Protein AF-A0A951GGV9-F1 (afdb_monomer)

Mean predicted aligned error: 8.5 Å

Sequence (460 aa):
MLGKCEADFDTLRGWFGNTTPGSLPFNIYITTDSNGASHASCSATMLYLGAKSSNPINNSFILQLLVAEEDEVFEAAFGHGWNCGASNGEGLSRVLANDLYPGVEPLNFVSSATWLDAPGRPDWINNTEGTDRDYVSIGCSVLFLNWMRFQLGYSWSQIIAAGDNTLAKTYQNLTGQTDGFALFMALMDRTYPRGTPSGLTTDNPFPLQDVAYTGVFRPGSGAEWVVPAQPWSAMYNTINGYFKQGLYAEALNIVADDNNILYSAVFRPDGGAEWVVPAEPWSSMATVIDNYFNQGLYVTALSIAALGNDVLYSAVFRPGSGAEWVVSAQPWSQFAATVNNYFEQGLYVAAIGATIQNGVVLYSAAFRPGSGAEWVVSAQPWSSFAPTVDSYFKQGLYATGIAVVESSNGPLYTAVFRPGPGGAEWVLGNYMWKDFANQINTYFAQGLYATGISACRLAV

Foldseek 3Di:
DVVVLVVLLVVLCVLLVVFDQPDDDQAEAEDCALPQKDDDALSGSDIYGHQVVDVVRDPLSSSLSVQLSSNSNSLVRSPFQQHCFKLQNLLLSNLSSCVSRPPPHAQVPQLQLVQLQDPPSDDQQQPIGRGSPHSNNNNNNNALVLCVCFVVPDPSSLLSVLGHNGNQSSVCSSPVDRCSVVLSVVQSCQQRPHPDRNPDRGSHPPPDFLKFKKFKKFFDDADKDKFDWDAPVVVVVVQVVQVVVQKHFLEKEWEDDQAGITIITMIGHDDADKDKFDWDFPVVVVVVQVVQVVVQWHFQEKEWEDHPQTITIITMIGHDDADKDKDDWDFPVVVVVVQVVLVVVQWHFNYKYWEDDPQTITIITMIGHDDADKDKDDWADPVVVVVVQVVLVVVQWGFQYKEWYADPVGITIITMIGHDPDGDMDIDTGHDPVVVVVVQVVQVVVSMHTSYMYMYRYRD

Structure (mmCIF, N/CA/C/O backbone):
data_AF-A0A951GGV9-F1
#
_entry.id   AF-A0A951GGV9-F1
#
loop_
_atom_site.group_PDB
_atom_site.id
_atom_site.type_symbol
_atom_site.label_atom_id
_atom_site.label_alt_id
_atom_site.label_comp_id
_atom_site.label_asym_id
_atom_site.label_entity_id
_atom_site.label_seq_id
_atom_site.pdbx_PDB_ins_code
_atom_site.Cartn_x
_atom_site.Cartn_y
_atom_site.Cartn_z
_atom_site.occupancy
_atom_site.B_iso_or_equiv
_atom_site.auth_seq_id
_atom_site.auth_comp_id
_atom_site.auth_asym_id
_atom_site.auth_atom_id
_atom_site.pdbx_PDB_model_num
ATOM 1 N N . MET A 1 1 ? 6.110 14.378 -36.019 1.00 79.31 1 MET A N 1
ATOM 2 C CA . MET A 1 1 ? 6.896 13.139 -35.891 1.00 79.31 1 MET A CA 1
ATOM 3 C C . MET A 1 1 ? 8.339 13.462 -35.552 1.00 79.31 1 MET A C 1
ATOM 5 O O . MET A 1 1 ? 8.674 13.294 -34.398 1.00 79.31 1 MET A O 1
ATOM 9 N N . LEU A 1 2 ? 9.127 14.054 -36.461 1.00 85.31 2 LEU A N 1
ATOM 10 C CA . LEU A 1 2 ? 10.539 14.382 -36.193 1.00 85.31 2 LEU A CA 1
ATOM 11 C C . LEU A 1 2 ? 10.757 15.171 -34.888 1.00 85.31 2 LEU A C 1
ATOM 13 O O . LEU A 1 2 ? 11.531 14.745 -34.050 1.00 85.31 2 LEU A O 1
ATOM 17 N N . GLY A 1 3 ? 9.988 16.239 -34.645 1.00 90.56 3 GLY A N 1
ATOM 18 C CA . GLY A 1 3 ? 10.104 16.997 -33.389 1.00 90.56 3 GLY A CA 1
ATOM 19 C C . GLY A 1 3 ? 9.749 16.221 -32.108 1.00 90.56 3 GLY A C 1
ATOM 20 O O . GLY A 1 3 ? 10.148 16.650 -31.036 1.00 90.56 3 GLY A O 1
ATOM 21 N N . LYS A 1 4 ? 9.013 15.100 -32.197 1.00 93.19 4 LYS A N 1
ATOM 22 C CA . LYS A 1 4 ? 8.788 14.198 -31.052 1.00 93.19 4 LYS A CA 1
ATOM 23 C C . LYS A 1 4 ? 9.999 13.290 -30.841 1.00 93.19 4 LYS A C 1
ATOM 25 O O . LYS A 1 4 ? 10.425 13.167 -29.707 1.00 93.19 4 LYS A O 1
ATOM 30 N N . CYS A 1 5 ? 10.572 12.741 -31.915 1.00 94.19 5 CYS A N 1
ATOM 31 C CA . CYS A 1 5 ? 11.804 11.949 -31.845 1.00 94.19 5 CYS A CA 1
ATOM 32 C C . CYS A 1 5 ? 12.957 12.756 -31.226 1.00 94.19 5 CYS A C 1
ATOM 34 O O . CYS A 1 5 ? 13.605 12.273 -30.313 1.00 94.19 5 CYS A O 1
ATOM 36 N N . GLU A 1 6 ? 13.148 14.015 -31.638 1.00 95.44 6 GLU A N 1
ATOM 37 C CA . GLU A 1 6 ? 14.178 14.886 -31.040 1.00 95.44 6 GLU A CA 1
ATOM 38 C C . GLU A 1 6 ? 13.926 15.141 -29.539 1.00 95.44 6 GLU A C 1
ATOM 40 O O . GLU A 1 6 ? 14.856 15.138 -28.739 1.00 95.44 6 GLU A O 1
ATOM 45 N N . ALA A 1 7 ? 12.663 15.317 -29.130 1.00 97.50 7 ALA A N 1
ATOM 46 C CA . ALA A 1 7 ? 12.313 15.505 -27.719 1.00 97.50 7 ALA A CA 1
ATOM 47 C C . ALA A 1 7 ? 12.523 14.234 -26.874 1.00 97.50 7 ALA A C 1
ATOM 49 O O . ALA A 1 7 ? 12.904 14.325 -25.705 1.00 97.50 7 ALA A O 1
ATOM 50 N N . ASP A 1 8 ? 12.279 13.059 -27.457 1.00 97.81 8 ASP A N 1
ATOM 51 C CA . ASP A 1 8 ? 12.516 11.768 -26.807 1.00 97.81 8 ASP A CA 1
ATOM 52 C C . ASP A 1 8 ? 14.013 11.506 -26.656 1.00 97.81 8 ASP A C 1
ATOM 54 O O . ASP A 1 8 ? 14.463 11.197 -25.554 1.00 97.81 8 ASP A O 1
ATOM 58 N N . PHE A 1 9 ? 14.791 11.767 -27.709 1.00 97.44 9 PHE A N 1
ATOM 59 C CA . PHE A 1 9 ? 16.250 11.738 -27.669 1.00 97.44 9 PHE A CA 1
ATOM 60 C C . PHE A 1 9 ? 16.809 12.662 -26.577 1.00 97.44 9 PHE A C 1
ATOM 62 O O . PHE A 1 9 ? 17.667 12.250 -25.797 1.00 97.44 9 PHE A O 1
ATOM 69 N N . ASP A 1 10 ? 16.316 13.902 -26.477 1.00 97.88 10 ASP A N 1
ATOM 70 C CA . ASP A 1 10 ? 16.747 14.841 -25.434 1.00 97.88 10 ASP A CA 1
ATOM 71 C C . ASP A 1 10 ? 16.350 14.366 -24.025 1.00 97.88 10 ASP A C 1
ATOM 73 O O . ASP A 1 10 ? 17.088 14.599 -23.062 1.00 97.88 10 ASP A O 1
ATOM 77 N N . THR A 1 11 ? 15.219 13.667 -23.892 1.00 98.25 11 THR A N 1
ATOM 78 C CA . THR A 1 11 ? 14.795 13.068 -22.617 1.00 98.25 11 THR A CA 1
ATOM 79 C C . THR A 1 11 ? 15.714 11.918 -22.212 1.00 98.25 11 THR A C 1
ATOM 81 O O . THR A 1 11 ? 16.239 11.942 -21.096 1.00 98.25 11 THR A O 1
ATOM 84 N N . LEU A 1 12 ? 15.984 10.972 -23.122 1.00 98.00 12 LEU A N 1
ATOM 85 C CA . LEU A 1 12 ? 16.956 9.891 -22.913 1.00 98.00 12 LEU A CA 1
ATOM 86 C C . LEU A 1 12 ? 18.325 10.469 -22.549 1.00 98.00 12 LEU A C 1
ATOM 88 O O . LEU A 1 12 ? 18.905 10.131 -21.519 1.00 98.00 12 LEU A O 1
ATOM 92 N N . ARG A 1 13 ? 18.806 11.445 -23.320 1.00 98.06 13 ARG A N 1
ATOM 93 C CA . ARG A 1 13 ? 20.049 12.159 -23.032 1.00 98.06 13 ARG A CA 1
ATOM 94 C C . ARG A 1 13 ? 20.070 12.737 -21.618 1.00 98.06 13 ARG A C 1
ATOM 96 O O . ARG A 1 13 ? 21.087 12.617 -20.936 1.00 98.06 13 ARG A O 1
ATOM 103 N N . GLY A 1 14 ? 18.977 13.350 -21.165 1.00 98.31 14 GLY A N 1
ATOM 104 C CA . GLY A 1 14 ? 18.842 13.856 -19.800 1.00 98.31 14 GLY A CA 1
ATOM 105 C C . GLY A 1 14 ? 18.930 12.752 -18.740 1.00 98.31 14 GLY A C 1
ATOM 106 O O . GLY A 1 14 ? 19.626 12.918 -17.734 1.00 98.31 14 GLY A O 1
ATOM 107 N N . TRP A 1 15 ? 18.283 11.608 -18.973 1.00 98.44 15 TRP A N 1
ATOM 108 C CA . TRP A 1 15 ? 18.365 10.442 -18.092 1.00 98.44 15 TRP A CA 1
ATOM 109 C C . TRP A 1 15 ? 19.787 9.875 -17.996 1.00 98.44 15 TRP A C 1
ATOM 111 O O . TRP A 1 15 ? 20.264 9.642 -16.887 1.00 98.44 15 TRP A O 1
ATOM 121 N N . PHE A 1 16 ? 20.518 9.813 -19.110 1.00 98.50 16 PHE A N 1
ATOM 122 C CA . PHE A 1 16 ? 21.919 9.375 -19.185 1.00 98.50 16 PHE A CA 1
ATOM 123 C C . PHE A 1 16 ? 22.948 10.472 -18.859 1.00 98.50 16 PHE A C 1
ATOM 125 O O . PHE A 1 16 ? 24.065 10.483 -19.384 1.00 98.50 16 PHE A O 1
ATOM 132 N N . GLY A 1 17 ? 22.603 11.444 -18.012 1.00 97.00 17 GLY A N 1
ATOM 133 C CA . GLY A 1 17 ? 23.563 12.446 -17.532 1.00 97.00 17 GLY A CA 1
ATOM 134 C C . GLY A 1 17 ? 24.104 13.377 -18.624 1.00 97.00 17 GLY A C 1
ATOM 135 O O . GLY A 1 17 ? 25.247 13.824 -18.552 1.00 97.00 17 GLY A O 1
ATOM 136 N N . ASN A 1 18 ? 23.285 13.686 -19.631 1.00 97.12 18 ASN A N 1
ATOM 137 C CA . ASN A 1 18 ? 23.613 14.464 -20.831 1.00 97.12 18 ASN A CA 1
ATOM 138 C C . ASN A 1 18 ? 24.611 13.803 -21.796 1.00 97.12 18 ASN A C 1
ATOM 140 O O . ASN A 1 18 ? 25.151 14.489 -22.677 1.00 97.12 18 ASN A O 1
ATOM 144 N N . THR A 1 19 ? 24.816 12.490 -21.674 1.00 95.50 19 THR A N 1
ATOM 145 C CA . THR A 1 19 ? 25.648 11.690 -22.586 1.00 95.50 19 THR A CA 1
ATOM 146 C C . THR A 1 19 ? 25.163 11.816 -24.023 1.00 95.50 19 THR A C 1
ATOM 148 O O . THR A 1 19 ? 23.984 12.015 -24.286 1.00 95.50 19 THR A O 1
ATOM 151 N N . THR A 1 20 ? 26.076 11.767 -24.986 1.00 94.56 20 THR A N 1
ATOM 152 C CA . THR A 1 20 ? 25.732 11.820 -26.409 1.00 94.56 20 THR A CA 1
ATOM 153 C C . THR A 1 20 ? 26.370 10.623 -27.103 1.00 94.56 20 THR A C 1
ATOM 155 O O . THR A 1 20 ? 27.595 10.491 -27.029 1.00 94.56 20 THR A O 1
ATOM 158 N N . PRO A 1 21 ? 25.582 9.762 -27.772 1.00 94.38 21 PRO A N 1
ATOM 159 C CA . PRO A 1 21 ? 26.115 8.675 -28.578 1.00 94.38 21 PRO A CA 1
ATOM 160 C C . PRO A 1 21 ? 27.147 9.153 -29.603 1.00 94.38 21 PRO A C 1
ATOM 162 O O . PRO A 1 21 ? 26.995 10.206 -30.224 1.00 94.38 21 PRO A O 1
ATOM 165 N N . GLY A 1 22 ? 28.209 8.371 -29.802 1.00 85.75 22 GLY A N 1
ATOM 166 C CA . GLY A 1 22 ? 29.346 8.788 -30.630 1.00 85.75 22 GLY A CA 1
ATOM 167 C C . GLY A 1 22 ? 29.094 8.795 -32.144 1.00 85.75 22 GLY A C 1
ATOM 168 O O . GLY A 1 22 ? 29.821 9.466 -32.872 1.00 85.75 22 GLY A O 1
ATOM 169 N N . SER A 1 23 ? 28.093 8.059 -32.643 1.00 85.12 23 SER A N 1
ATOM 170 C CA . SER A 1 23 ? 27.903 7.788 -34.082 1.00 85.12 23 SER A CA 1
ATOM 171 C C . SER A 1 23 ? 26.617 8.383 -34.665 1.00 85.12 23 SER A C 1
ATOM 173 O O . SER A 1 23 ? 25.935 7.749 -35.464 1.00 85.12 23 SER A O 1
ATOM 175 N N . LEU A 1 24 ? 26.281 9.610 -34.277 1.00 91.88 24 LEU A N 1
ATOM 176 C CA . LEU A 1 24 ? 25.101 10.322 -34.776 1.00 91.88 24 LEU A CA 1
ATOM 177 C C . LEU A 1 24 ? 25.256 10.801 -36.240 1.00 91.88 24 LEU A C 1
ATOM 179 O O . LEU A 1 24 ? 26.381 11.038 -36.692 1.00 91.88 24 LEU A O 1
ATOM 183 N N . PRO A 1 25 ? 24.145 11.001 -36.982 1.00 94.38 25 PRO A N 1
ATOM 184 C CA . PRO A 1 25 ? 22.746 10.868 -36.552 1.00 94.38 25 PRO A CA 1
ATOM 185 C C . PRO A 1 25 ? 22.275 9.410 -36.461 1.00 94.38 25 PRO A C 1
ATOM 187 O O . PRO A 1 25 ? 22.860 8.523 -37.085 1.00 94.38 25 PRO A O 1
ATOM 190 N N . PHE A 1 26 ? 21.177 9.178 -35.738 1.00 96.44 26 PHE A N 1
ATOM 191 C CA . PHE A 1 26 ? 20.429 7.931 -35.867 1.00 96.44 26 PHE A CA 1
ATOM 192 C C . PHE A 1 26 ? 19.806 7.824 -37.265 1.00 96.44 26 PHE A C 1
ATOM 194 O O . PHE A 1 26 ? 19.191 8.765 -37.770 1.00 96.44 26 PHE A O 1
ATOM 201 N N . ASN A 1 27 ? 19.977 6.671 -37.910 1.00 96.00 27 ASN A N 1
ATOM 202 C CA . ASN A 1 27 ? 19.391 6.361 -39.210 1.00 96.00 27 ASN A CA 1
ATOM 203 C C . ASN A 1 27 ? 18.262 5.352 -39.008 1.00 96.00 27 ASN A C 1
ATOM 205 O O . ASN A 1 27 ? 18.527 4.181 -38.735 1.00 96.00 27 ASN A O 1
ATOM 209 N N . ILE A 1 28 ? 17.018 5.815 -39.144 1.00 96.00 28 ILE A N 1
ATOM 210 C CA . ILE A 1 28 ? 15.823 5.035 -38.805 1.00 96.00 28 ILE A CA 1
ATOM 211 C C . ILE A 1 28 ? 15.191 4.434 -40.060 1.00 96.00 28 ILE A C 1
ATOM 213 O O . ILE A 1 28 ? 14.799 5.156 -40.980 1.00 96.00 28 ILE A O 1
ATOM 217 N N . TYR A 1 29 ? 15.038 3.112 -40.070 1.00 96.44 29 TYR A N 1
ATOM 218 C CA . TYR A 1 29 ? 14.416 2.354 -41.149 1.00 96.44 29 TYR A CA 1
ATOM 219 C C . TYR A 1 29 ? 13.131 1.699 -40.655 1.00 96.44 29 TYR A C 1
ATOM 221 O O . TYR A 1 29 ? 13.164 0.750 -39.882 1.00 96.44 29 TYR A O 1
ATOM 229 N N . ILE A 1 30 ? 11.982 2.168 -41.138 1.00 94.19 30 ILE A N 1
ATOM 230 C CA . ILE A 1 30 ? 10.704 1.500 -40.872 1.00 94.19 30 ILE A CA 1
ATOM 231 C C . ILE A 1 30 ? 10.541 0.354 -41.871 1.00 94.19 30 ILE A C 1
ATOM 233 O O . ILE A 1 30 ? 10.472 0.574 -43.084 1.00 94.19 30 ILE A O 1
ATOM 237 N N . THR A 1 31 ? 10.474 -0.872 -41.366 1.00 95.06 31 THR A N 1
ATOM 238 C CA . THR A 1 31 ? 10.325 -2.094 -42.158 1.00 95.06 31 THR A CA 1
ATOM 239 C C . THR A 1 31 ? 8.876 -2.594 -42.114 1.00 95.06 31 THR A C 1
ATOM 241 O O . THR A 1 31 ? 8.019 -2.071 -41.402 1.00 95.06 31 THR A O 1
ATOM 244 N N . THR A 1 32 ? 8.562 -3.617 -42.916 1.00 92.31 32 THR A N 1
ATOM 245 C CA . THR A 1 32 ? 7.215 -4.224 -42.957 1.00 92.31 32 THR A CA 1
ATOM 246 C C . THR A 1 32 ? 7.102 -5.525 -42.161 1.00 92.31 32 THR A C 1
ATOM 248 O O . THR A 1 32 ? 6.103 -6.241 -42.321 1.00 92.31 32 THR A O 1
ATOM 251 N N . ASP A 1 33 ? 8.116 -5.846 -41.356 1.00 90.94 33 ASP A N 1
ATOM 252 C CA . ASP A 1 33 ? 8.130 -7.018 -40.484 1.00 90.94 33 ASP A CA 1
ATOM 253 C C . ASP A 1 33 ? 7.367 -6.767 -39.171 1.00 90.94 33 ASP A C 1
ATOM 255 O O . ASP A 1 33 ? 6.793 -5.694 -38.952 1.00 90.94 33 ASP A O 1
ATOM 259 N N . SER A 1 34 ? 7.300 -7.812 -38.349 1.00 90.38 34 SER A N 1
ATOM 260 C CA . SER A 1 34 ? 6.604 -7.847 -37.063 1.00 90.38 34 SER A CA 1
ATOM 261 C C . SER A 1 34 ? 7.518 -8.309 -35.923 1.00 90.38 34 SER A C 1
ATOM 263 O O . SER A 1 34 ? 7.032 -8.920 -34.974 1.00 90.38 34 SER A O 1
ATOM 265 N N . ASN A 1 35 ? 8.833 -8.111 -36.055 1.00 85.88 35 ASN A N 1
ATOM 266 C CA . ASN A 1 35 ? 9.833 -8.712 -35.165 1.00 85.88 35 ASN A CA 1
ATOM 267 C C . ASN A 1 35 ? 10.310 -7.765 -34.051 1.00 85.88 35 ASN A C 1
ATOM 269 O O . ASN A 1 35 ? 11.327 -8.039 -33.428 1.00 85.88 35 ASN A O 1
ATOM 273 N N . GLY A 1 36 ? 9.597 -6.665 -33.799 1.00 93.12 36 GLY A N 1
ATOM 274 C CA . GLY A 1 36 ? 10.053 -5.610 -32.894 1.00 93.12 36 GLY A CA 1
ATOM 275 C C . GLY A 1 36 ? 10.993 -4.645 -33.605 1.00 93.12 36 GLY A C 1
ATOM 276 O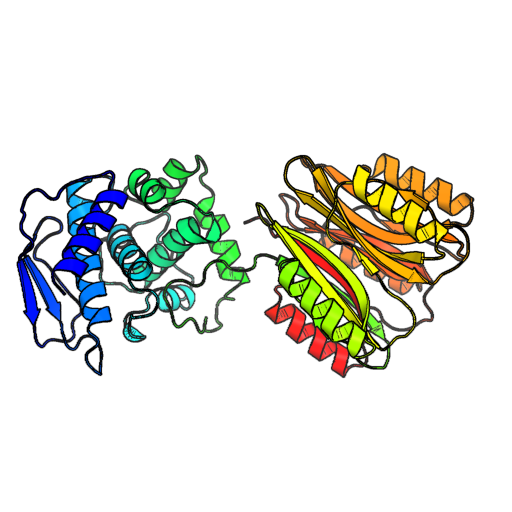 O . GLY A 1 36 ? 10.663 -4.171 -34.698 1.00 93.12 36 GLY A O 1
ATOM 277 N N . ALA A 1 37 ? 12.121 -4.339 -32.979 1.00 95.31 37 ALA A N 1
ATOM 278 C CA . ALA A 1 37 ? 13.171 -3.522 -33.554 1.00 95.31 37 ALA A CA 1
ATOM 279 C C . ALA A 1 37 ? 14.545 -4.197 -33.411 1.00 95.31 37 ALA A C 1
ATOM 281 O O . ALA A 1 37 ? 14.640 -5.302 -32.876 1.00 95.31 37 ALA A O 1
ATOM 282 N N . SER A 1 38 ? 15.556 -3.637 -34.079 1.00 95.25 38 SER A N 1
ATOM 283 C CA . SER A 1 38 ? 16.927 -4.145 -33.997 1.00 95.25 38 SER A CA 1
ATOM 284 C C . SER A 1 38 ? 17.965 -3.146 -34.501 1.00 95.25 38 SER A C 1
ATOM 286 O O . SER A 1 38 ? 17.710 -2.351 -35.419 1.00 95.25 38 SER A O 1
ATOM 288 N N . HIS A 1 39 ? 19.195 -3.328 -34.025 1.00 95.50 39 HIS A N 1
ATOM 289 C CA . HIS A 1 39 ? 20.425 -2.766 -34.579 1.00 95.50 39 HIS A CA 1
ATOM 290 C C . HIS A 1 39 ? 21.546 -3.822 -34.628 1.00 95.50 39 HIS A C 1
ATOM 292 O O . HIS A 1 39 ? 21.385 -4.978 -34.236 1.00 95.50 39 HIS A O 1
ATOM 298 N N . ALA A 1 40 ? 22.690 -3.465 -35.217 1.00 95.25 40 ALA A N 1
ATOM 299 C CA . ALA A 1 40 ? 23.773 -4.420 -35.480 1.00 95.25 40 ALA A CA 1
ATOM 300 C C . ALA A 1 40 ? 24.665 -4.724 -34.258 1.00 95.25 40 ALA A C 1
ATOM 302 O O . ALA A 1 40 ? 25.398 -5.713 -34.265 1.00 95.25 40 ALA A O 1
ATOM 303 N N . SER A 1 41 ? 24.674 -3.841 -33.259 1.00 95.12 41 SER A N 1
ATOM 304 C CA . SER A 1 41 ? 25.506 -3.906 -32.050 1.00 95.12 41 SER A CA 1
ATOM 305 C C . SER A 1 41 ? 25.091 -2.781 -31.109 1.00 95.12 41 SER A C 1
ATOM 307 O O . SER A 1 41 ? 24.719 -1.734 -31.626 1.00 95.12 41 SER A O 1
ATOM 309 N N . CYS A 1 42 ? 25.325 -2.886 -29.795 1.00 94.56 42 CYS A N 1
ATOM 310 C CA . CYS A 1 42 ? 24.906 -1.845 -28.840 1.00 94.56 42 CYS A CA 1
ATOM 311 C C . CYS A 1 42 ? 25.401 -0.415 -29.145 1.00 94.56 42 CYS A C 1
ATOM 313 O O . CYS A 1 42 ? 24.880 0.527 -28.585 1.00 94.56 42 CYS A O 1
ATOM 315 N N . SER A 1 43 ? 26.410 -0.194 -29.996 1.00 95.38 43 SER A N 1
ATOM 316 C CA . SER A 1 43 ? 26.839 1.159 -30.403 1.00 95.38 43 SER A CA 1
ATOM 317 C C . SER A 1 43 ? 26.342 1.599 -31.789 1.00 95.38 43 SER A C 1
ATOM 319 O O . SER A 1 43 ? 26.708 2.677 -32.265 1.00 95.38 43 SER A O 1
ATOM 321 N N . ALA A 1 44 ? 25.546 0.774 -32.472 1.00 96.94 44 ALA A N 1
ATOM 322 C CA . ALA A 1 44 ? 25.093 1.023 -33.832 1.00 96.94 44 ALA A CA 1
ATOM 323 C C . ALA A 1 44 ? 23.893 1.974 -33.844 1.00 96.94 44 ALA A C 1
ATOM 325 O O . ALA A 1 44 ? 22.833 1.675 -33.321 1.00 96.94 44 ALA A O 1
ATOM 326 N N . THR A 1 45 ? 24.025 3.092 -34.552 1.00 96.94 45 THR A N 1
ATOM 327 C CA . THR A 1 45 ? 22.970 4.110 -34.697 1.00 96.94 45 THR A CA 1
ATOM 328 C C . THR A 1 45 ? 22.070 3.884 -35.915 1.00 96.94 45 THR A C 1
ATOM 330 O O . THR A 1 45 ? 21.305 4.762 -36.312 1.00 96.94 45 THR A O 1
ATOM 333 N N . MET A 1 46 ? 22.170 2.718 -36.553 1.00 97.69 46 MET A N 1
ATOM 334 C CA . MET A 1 46 ? 21.283 2.299 -37.634 1.00 97.69 46 MET A CA 1
ATOM 335 C C . MET A 1 46 ? 20.221 1.369 -37.058 1.00 97.69 46 MET A C 1
ATOM 337 O O . MET A 1 46 ? 20.543 0.235 -36.709 1.00 97.69 46 MET A O 1
ATOM 341 N N . LEU A 1 47 ? 18.985 1.859 -36.988 1.00 97.38 47 LEU A N 1
ATOM 342 C CA . LEU A 1 47 ? 17.884 1.205 -36.283 1.00 97.38 47 LEU A CA 1
ATOM 343 C C . LEU A 1 47 ? 16.810 0.755 -37.277 1.00 97.38 47 LEU A C 1
ATOM 345 O O . LEU A 1 47 ? 16.420 1.516 -38.171 1.00 97.38 47 LEU A O 1
ATOM 349 N N . TYR A 1 48 ? 16.313 -0.467 -37.114 1.00 97.75 48 TYR A N 1
ATOM 350 C CA . TYR A 1 48 ? 15.247 -1.045 -37.931 1.00 97.75 48 TYR A CA 1
ATOM 351 C C . TYR A 1 48 ? 14.002 -1.261 -37.077 1.00 97.75 48 TYR A C 1
ATOM 353 O O . TYR A 1 48 ? 14.074 -1.965 -36.080 1.00 97.75 48 TYR A O 1
ATOM 361 N N . LEU A 1 49 ? 12.863 -0.687 -37.472 1.00 96.81 49 LEU A N 1
ATOM 362 C CA . LEU A 1 49 ? 11.609 -0.732 -36.714 1.00 96.81 49 LEU A CA 1
ATOM 363 C C . LEU A 1 49 ? 10.522 -1.473 -37.505 1.00 96.81 49 LEU A C 1
ATOM 365 O O . LEU A 1 49 ? 10.059 -0.987 -38.543 1.00 96.81 49 LEU A O 1
ATOM 369 N N . GLY A 1 50 ? 10.071 -2.617 -36.996 1.00 96.06 50 GLY A N 1
ATOM 370 C CA . GLY A 1 50 ? 9.010 -3.426 -37.590 1.00 96.06 50 GLY A CA 1
ATOM 371 C C . GLY A 1 50 ? 7.633 -2.781 -37.456 1.00 96.06 50 GLY A C 1
ATOM 372 O O . GLY A 1 50 ? 7.008 -2.837 -36.396 1.00 96.06 50 GLY A O 1
ATOM 373 N N . ALA A 1 51 ? 7.097 -2.204 -38.537 1.00 91.44 51 ALA A N 1
ATOM 374 C CA . ALA A 1 51 ? 5.811 -1.501 -38.489 1.00 91.44 51 ALA A CA 1
ATOM 375 C C . ALA A 1 51 ? 4.618 -2.403 -38.122 1.00 91.44 51 ALA A C 1
ATOM 377 O O . ALA A 1 51 ? 3.602 -1.902 -37.642 1.00 91.44 51 ALA A O 1
ATOM 378 N N . LYS A 1 52 ? 4.709 -3.721 -38.356 1.00 93.88 52 LYS A N 1
ATOM 379 C CA . LYS A 1 52 ? 3.637 -4.692 -38.069 1.00 93.88 52 LYS A CA 1
ATOM 380 C C . LYS A 1 52 ? 3.832 -5.430 -36.747 1.00 93.88 52 LYS A C 1
ATOM 382 O O . LYS A 1 52 ? 3.147 -6.420 -36.503 1.00 93.88 52 LYS A O 1
ATOM 387 N N . SER A 1 53 ? 4.737 -4.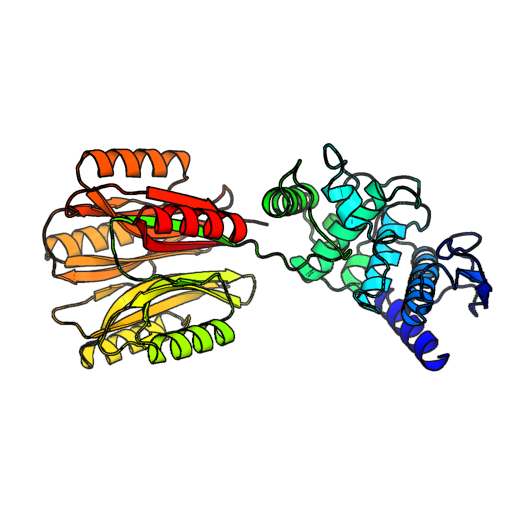960 -35.891 1.00 92.44 53 SER A N 1
ATOM 388 C CA . SER A 1 53 ? 4.929 -5.508 -34.540 1.00 92.44 53 SER A CA 1
ATOM 389 C C . SER A 1 53 ? 3.703 -5.278 -33.639 1.00 92.44 53 SER A C 1
ATOM 391 O O . SER A 1 53 ? 3.568 -5.907 -32.597 1.00 92.44 53 SER A O 1
ATOM 393 N N . SER A 1 54 ? 2.762 -4.437 -34.085 1.00 91.81 54 SER A N 1
ATOM 394 C CA . SER A 1 54 ? 1.390 -4.340 -33.578 1.00 91.81 54 SER A CA 1
ATOM 395 C C . SER A 1 54 ? 0.379 -4.528 -34.720 1.00 91.81 54 SER A C 1
ATOM 397 O O . SER A 1 54 ? 0.645 -4.168 -35.872 1.00 91.81 54 SER A O 1
ATOM 399 N N . ASN A 1 55 ? -0.791 -5.097 -34.410 1.00 88.31 55 ASN A N 1
ATOM 400 C CA . ASN A 1 55 ? -1.908 -5.226 -35.348 1.00 88.31 55 ASN A CA 1
ATOM 401 C C . ASN A 1 55 ? -3.222 -4.748 -34.691 1.00 88.31 55 ASN A C 1
ATOM 403 O O . ASN A 1 55 ? -3.690 -5.409 -33.762 1.00 88.31 55 ASN A O 1
ATOM 407 N N . PRO A 1 56 ? -3.843 -3.648 -35.165 1.00 91.81 56 PRO A N 1
ATOM 408 C CA . PRO A 1 56 ? -3.413 -2.803 -36.287 1.00 91.81 56 PRO A CA 1
ATOM 409 C C . PRO A 1 56 ? -2.100 -2.058 -35.997 1.00 91.81 56 PRO A C 1
ATOM 411 O O . PRO A 1 56 ? -1.695 -1.948 -34.843 1.00 91.81 56 PRO A O 1
ATOM 414 N N . ILE A 1 57 ? -1.457 -1.538 -37.050 1.00 93.88 57 ILE A N 1
ATOM 415 C CA . ILE A 1 57 ? -0.239 -0.719 -36.933 1.00 93.88 57 ILE A CA 1
ATOM 416 C C . ILE A 1 57 ? -0.486 0.430 -35.949 1.00 93.88 57 ILE A C 1
ATOM 418 O O . ILE A 1 57 ? -1.413 1.223 -36.135 1.00 93.88 57 ILE A O 1
ATOM 422 N N . ASN A 1 58 ? 0.375 0.537 -34.940 1.00 94.06 58 ASN A N 1
ATOM 423 C CA . ASN A 1 58 ? 0.329 1.577 -33.923 1.00 94.06 58 ASN A CA 1
ATOM 424 C C . ASN A 1 58 ? 1.583 2.464 -33.994 1.00 94.06 58 ASN A C 1
ATOM 426 O O . ASN A 1 58 ? 2.686 2.036 -33.664 1.00 94.06 58 ASN A O 1
ATOM 430 N N . ASN A 1 59 ? 1.408 3.730 -34.388 1.00 93.38 59 ASN A N 1
ATOM 431 C CA . ASN A 1 59 ? 2.514 4.688 -34.492 1.00 93.38 59 ASN A CA 1
ATOM 432 C C . ASN A 1 59 ? 3.182 4.982 -33.141 1.00 93.38 59 ASN A C 1
ATOM 434 O O . ASN A 1 59 ? 4.385 5.219 -33.115 1.00 93.38 59 ASN A O 1
ATOM 438 N N . SER A 1 60 ? 2.431 4.966 -32.035 1.00 95.12 60 SER A N 1
ATOM 439 C CA . SER A 1 60 ? 3.008 5.146 -30.698 1.00 95.12 60 SER A CA 1
ATOM 440 C C . SER A 1 60 ? 3.887 3.961 -30.316 1.00 95.12 60 SER A C 1
ATOM 442 O O . SER A 1 60 ? 4.934 4.158 -29.719 1.00 95.12 60 SER A O 1
ATOM 444 N N . PHE A 1 61 ? 3.509 2.748 -30.727 1.00 95.62 61 PHE A N 1
ATOM 445 C CA . PHE A 1 61 ? 4.337 1.563 -30.513 1.00 95.62 61 PHE A CA 1
ATOM 446 C C . PHE A 1 61 ? 5.616 1.588 -31.362 1.00 95.62 61 PHE A C 1
ATOM 448 O O . PHE A 1 61 ? 6.681 1.237 -30.879 1.00 95.62 61 PHE A O 1
ATOM 455 N N . ILE A 1 62 ? 5.556 2.086 -32.603 1.00 95.75 62 ILE A N 1
ATOM 456 C CA . ILE A 1 62 ? 6.766 2.293 -33.423 1.00 95.75 62 ILE A CA 1
ATOM 457 C C . ILE A 1 62 ? 7.719 3.300 -32.759 1.00 95.75 62 ILE A C 1
ATOM 459 O O . ILE A 1 62 ? 8.929 3.110 -32.797 1.00 95.75 62 ILE A O 1
ATOM 463 N N . LEU A 1 63 ? 7.190 4.363 -32.145 1.00 96.44 63 LEU A N 1
ATOM 464 C CA . LEU A 1 63 ? 8.010 5.317 -31.396 1.00 96.44 63 LEU A CA 1
ATOM 465 C C . LEU A 1 63 ? 8.558 4.729 -30.090 1.00 96.44 63 LEU A C 1
ATOM 467 O O . LEU A 1 63 ? 9.689 5.029 -29.737 1.00 96.44 63 LEU A O 1
ATOM 471 N N . GLN A 1 64 ? 7.797 3.874 -29.406 1.00 96.94 64 GLN A N 1
ATOM 472 C CA . GLN A 1 64 ? 8.289 3.129 -28.247 1.00 96.94 64 GLN A CA 1
ATOM 473 C C . GLN A 1 64 ? 9.464 2.220 -28.639 1.00 96.94 64 GLN A C 1
ATOM 475 O O . GLN A 1 64 ? 10.490 2.240 -27.970 1.00 96.94 64 GLN A O 1
ATOM 480 N N . LEU A 1 65 ? 9.355 1.498 -29.762 1.00 97.06 65 LEU A N 1
ATOM 481 C CA . LEU A 1 65 ? 10.456 0.700 -30.309 1.00 97.06 65 LEU A CA 1
ATOM 482 C C . LEU A 1 65 ? 11.679 1.564 -30.647 1.00 97.06 65 LEU A C 1
ATOM 484 O O . LEU A 1 65 ? 12.794 1.172 -30.345 1.00 97.06 65 LEU A O 1
ATOM 488 N N . LEU A 1 66 ? 11.481 2.750 -31.235 1.00 97.81 66 LEU A N 1
ATOM 489 C CA . LEU A 1 66 ? 12.584 3.683 -31.483 1.00 97.81 66 LEU A CA 1
ATOM 490 C C . LEU A 1 66 ? 13.311 4.059 -30.186 1.00 97.81 66 LEU A C 1
ATOM 492 O O . LEU A 1 66 ? 14.533 4.006 -30.148 1.00 97.81 66 LEU A O 1
ATOM 496 N N . VAL A 1 67 ? 12.563 4.425 -29.143 1.00 98.25 67 VAL A N 1
ATOM 497 C CA . VAL A 1 67 ? 13.139 4.820 -27.852 1.00 98.25 67 VAL A CA 1
ATOM 498 C C . VAL A 1 67 ? 13.913 3.675 -27.207 1.00 98.25 67 VAL A C 1
ATOM 500 O O . VAL A 1 67 ? 15.002 3.925 -26.707 1.00 98.25 67 VAL A O 1
ATOM 503 N N . ALA A 1 68 ? 13.387 2.447 -27.236 1.00 97.88 68 ALA A N 1
ATOM 504 C CA . ALA A 1 68 ? 14.088 1.285 -26.685 1.00 97.88 68 ALA A CA 1
ATOM 505 C C . ALA A 1 68 ? 15.452 1.077 -27.372 1.00 97.88 68 ALA A C 1
ATOM 507 O O . ALA A 1 68 ? 16.478 0.965 -26.714 1.00 97.88 68 ALA A O 1
ATOM 508 N N . GLU A 1 69 ? 15.493 1.143 -28.700 1.00 97.94 69 GLU A N 1
ATOM 509 C CA . GLU A 1 69 ? 16.740 0.963 -29.452 1.00 97.94 69 GLU A CA 1
ATOM 510 C C . GLU A 1 69 ? 17.717 2.140 -29.288 1.00 97.94 69 GLU A C 1
ATOM 512 O O . GLU A 1 69 ? 18.933 1.956 -29.301 1.00 97.94 69 GLU A O 1
ATOM 517 N N . GLU A 1 70 ? 17.212 3.372 -29.161 1.00 98.19 70 GLU A N 1
ATOM 518 C CA . GLU A 1 70 ? 18.052 4.530 -28.846 1.00 98.19 70 GLU A CA 1
ATOM 519 C C . GLU A 1 70 ? 18.668 4.389 -27.451 1.00 98.19 70 GLU A C 1
ATOM 521 O O . GLU A 1 70 ? 19.864 4.654 -27.301 1.00 98.19 70 GLU A O 1
ATOM 526 N N . ASP A 1 71 ? 17.881 3.946 -26.465 1.00 98.19 71 ASP A N 1
ATOM 527 C CA . ASP A 1 71 ? 18.317 3.695 -25.089 1.00 98.19 71 ASP A CA 1
ATOM 528 C C . ASP A 1 71 ? 19.517 2.742 -25.049 1.00 98.19 71 ASP A C 1
ATOM 530 O O . ASP A 1 71 ? 20.570 3.093 -24.527 1.00 98.19 71 ASP A O 1
ATOM 534 N N . GLU A 1 72 ? 19.449 1.609 -25.743 1.00 98.00 72 GLU A N 1
ATOM 535 C CA . GLU A 1 72 ? 20.560 0.650 -25.821 1.00 98.00 72 GLU A CA 1
ATOM 536 C C . GLU A 1 72 ? 21.870 1.263 -26.342 1.00 98.00 72 GLU A C 1
ATOM 538 O O . GLU A 1 72 ? 22.976 0.894 -25.924 1.00 98.00 72 GLU A O 1
ATOM 543 N N . VAL A 1 73 ? 21.765 2.250 -27.233 1.00 98.38 73 VAL A N 1
ATOM 544 C CA . VAL A 1 73 ? 22.922 3.005 -27.720 1.00 98.38 73 VAL A CA 1
ATOM 545 C C . VAL A 1 73 ? 23.417 4.020 -26.689 1.00 98.38 73 VAL A C 1
ATOM 547 O O . VAL A 1 73 ? 24.631 4.240 -26.571 1.00 98.38 73 VAL A O 1
ATOM 550 N N . PHE A 1 74 ? 22.518 4.621 -25.910 1.00 98.50 74 PHE A N 1
ATOM 551 C CA . PHE A 1 74 ? 22.888 5.425 -24.747 1.00 98.50 74 PHE A CA 1
ATOM 552 C C . PHE A 1 74 ? 23.558 4.585 -23.655 1.00 98.50 74 PHE A C 1
ATOM 554 O O . PHE A 1 74 ? 24.576 5.031 -23.123 1.00 98.50 74 PHE A O 1
ATOM 561 N N . GLU A 1 75 ? 23.080 3.374 -23.370 1.00 98.19 75 GLU A N 1
ATOM 562 C CA . GLU A 1 75 ? 23.694 2.435 -22.426 1.00 98.19 75 GLU A CA 1
ATOM 563 C C . GLU A 1 75 ? 25.165 2.181 -22.769 1.00 98.19 75 GLU A C 1
ATOM 565 O O . GLU A 1 75 ? 26.058 2.361 -21.928 1.00 98.19 75 GLU A O 1
ATOM 570 N N . ALA A 1 76 ? 25.431 1.844 -24.036 1.00 97.06 76 ALA A N 1
ATOM 571 C CA . ALA A 1 76 ? 26.779 1.605 -24.533 1.00 97.06 76 ALA A CA 1
ATOM 572 C C . ALA A 1 76 ? 27.662 2.859 -24.464 1.00 97.06 76 ALA A C 1
ATOM 574 O O . ALA A 1 76 ? 28.846 2.768 -24.130 1.00 97.06 76 ALA A O 1
ATOM 575 N N . ALA A 1 77 ? 27.106 4.035 -24.775 1.00 97.50 77 ALA A N 1
ATOM 576 C CA . ALA A 1 77 ? 27.834 5.300 -24.715 1.00 97.50 77 ALA A CA 1
ATOM 577 C C . ALA A 1 77 ? 28.128 5.748 -23.273 1.00 97.50 77 ALA A C 1
ATOM 579 O O . ALA A 1 77 ? 29.167 6.360 -23.020 1.00 97.50 77 ALA A O 1
ATOM 580 N N . PHE A 1 78 ? 27.226 5.455 -22.335 1.00 97.38 78 PHE A N 1
ATOM 581 C CA . PHE A 1 78 ? 27.337 5.854 -20.937 1.00 97.38 78 PHE A CA 1
ATOM 582 C C . PHE A 1 78 ? 28.300 4.960 -20.151 1.00 97.38 78 PHE A C 1
ATOM 584 O O . PHE A 1 78 ? 29.027 5.458 -19.292 1.00 97.38 78 PHE A O 1
ATOM 591 N N . GLY A 1 79 ? 28.347 3.657 -20.449 1.00 93.88 79 GLY A N 1
ATOM 592 C CA . GLY A 1 79 ? 29.391 2.755 -19.954 1.00 93.88 79 GLY A CA 1
ATOM 593 C C . GLY A 1 79 ? 29.331 2.456 -18.451 1.00 93.88 79 GLY A C 1
ATOM 594 O O . GLY A 1 79 ? 30.350 2.547 -17.771 1.00 93.88 79 GLY A O 1
ATOM 595 N N . HIS A 1 80 ? 28.151 2.094 -17.936 1.00 95.75 80 HIS A N 1
ATOM 596 C CA . HIS A 1 80 ? 27.907 1.771 -16.518 1.00 95.75 80 HIS A CA 1
ATOM 597 C C . HIS A 1 80 ? 27.243 0.390 -16.341 1.00 95.75 80 HIS A C 1
ATOM 599 O O . HIS A 1 80 ? 26.261 0.244 -15.627 1.00 95.75 80 HIS A O 1
ATOM 605 N N . GLY A 1 81 ? 27.744 -0.639 -17.032 1.00 96.69 81 GLY A N 1
ATOM 606 C CA . GLY A 1 81 ? 27.321 -2.037 -16.831 1.00 96.69 81 GLY A CA 1
ATOM 607 C C . GLY A 1 81 ? 25.984 -2.448 -17.466 1.00 96.69 81 GLY A C 1
ATOM 608 O O . GLY A 1 81 ? 25.684 -3.641 -17.510 1.00 96.69 81 GLY A O 1
ATOM 609 N N . TRP A 1 82 ? 25.221 -1.501 -18.012 1.00 98.12 82 TRP A N 1
ATOM 610 C CA . TRP A 1 82 ? 24.071 -1.775 -18.877 1.00 98.12 82 TRP A CA 1
ATOM 611 C C . TRP A 1 82 ? 24.533 -2.418 -20.187 1.00 98.12 82 TRP A C 1
ATOM 613 O O . TRP A 1 82 ? 25.467 -1.932 -20.832 1.00 98.12 82 TRP A O 1
ATOM 623 N N . ASN A 1 83 ? 23.941 -3.559 -20.531 1.00 97.62 83 ASN A N 1
ATOM 624 C CA . ASN A 1 83 ? 24.322 -4.336 -21.700 1.00 97.62 83 ASN A CA 1
ATOM 625 C C . ASN A 1 83 ? 23.075 -4.702 -22.497 1.00 97.62 83 ASN A C 1
ATOM 627 O O . ASN A 1 83 ? 22.344 -5.606 -22.096 1.00 97.62 83 ASN A O 1
ATOM 631 N N . CYS A 1 84 ? 22.903 -4.047 -23.644 1.00 96.50 84 CYS A N 1
ATOM 632 C CA . CYS A 1 84 ? 21.762 -4.247 -24.531 1.00 96.50 84 CYS A CA 1
ATOM 633 C C . CYS A 1 84 ? 21.540 -5.713 -24.935 1.00 96.50 84 CYS A C 1
ATOM 635 O O . CYS A 1 84 ? 20.417 -6.159 -25.087 1.00 96.50 84 CYS A O 1
ATOM 637 N N . GLY A 1 85 ? 22.612 -6.506 -25.052 1.00 97.38 85 GLY A N 1
ATOM 638 C CA . GLY A 1 85 ? 22.522 -7.924 -25.415 1.00 97.38 85 GLY A CA 1
ATOM 639 C C . GLY A 1 85 ? 22.238 -8.862 -24.237 1.00 97.38 85 GLY A C 1
ATOM 640 O O . GLY A 1 85 ? 22.434 -10.071 -24.367 1.00 97.38 85 GLY A O 1
ATOM 641 N N . ALA A 1 86 ? 21.883 -8.327 -23.072 1.00 98.38 86 ALA A N 1
ATOM 642 C CA . ALA A 1 86 ? 21.680 -9.057 -21.830 1.00 98.38 86 ALA A CA 1
ATOM 643 C C . ALA A 1 86 ? 20.429 -8.554 -21.100 1.00 98.38 86 ALA A C 1
ATOM 645 O O . ALA A 1 86 ? 19.946 -7.451 -21.345 1.00 98.38 86 ALA A O 1
ATOM 646 N N . SER A 1 87 ? 19.923 -9.348 -20.155 1.00 98.56 87 SER A N 1
ATOM 647 C CA . SER A 1 87 ? 18.629 -9.074 -19.519 1.00 98.56 87 SER A CA 1
ATOM 648 C C . SER A 1 87 ? 18.564 -7.731 -18.780 1.00 98.56 87 SER A C 1
ATOM 650 O O . SER A 1 87 ? 17.495 -7.134 -18.700 1.00 98.56 87 SER A O 1
ATOM 652 N N . ASN A 1 88 ? 19.686 -7.233 -18.245 1.00 98.44 88 ASN A N 1
ATOM 653 C CA . ASN A 1 88 ? 19.709 -5.964 -17.518 1.00 98.44 88 ASN A CA 1
ATOM 654 C C . ASN A 1 88 ? 19.570 -4.741 -18.440 1.00 98.44 88 ASN A C 1
ATOM 656 O O . ASN A 1 88 ? 18.859 -3.816 -18.059 1.00 98.44 88 ASN A O 1
ATOM 660 N N . GLY A 1 89 ? 20.225 -4.737 -19.608 1.00 98.44 89 GLY A N 1
ATOM 661 C CA . GLY A 1 89 ? 20.104 -3.656 -20.595 1.00 98.44 89 GLY A CA 1
ATOM 662 C C . GLY A 1 89 ? 18.783 -3.725 -21.353 1.00 98.44 89 GLY A C 1
ATOM 663 O O . GLY A 1 89 ? 18.025 -2.769 -21.330 1.00 98.44 89 GLY A O 1
ATOM 664 N N . GLU A 1 90 ? 18.403 -4.900 -21.864 1.00 98.06 90 GLU A N 1
ATOM 665 C CA . GLU A 1 90 ? 17.069 -5.092 -22.467 1.00 98.06 90 GLU A CA 1
ATOM 666 C C . GLU A 1 90 ? 15.944 -4.737 -21.474 1.00 98.06 90 GLU A C 1
ATOM 668 O O . GLU A 1 90 ? 14.911 -4.177 -21.823 1.00 98.06 90 GLU A O 1
ATOM 673 N N . GLY A 1 91 ? 16.130 -5.021 -20.181 1.00 98.50 91 GLY A N 1
ATOM 674 C CA . GLY A 1 91 ? 15.200 -4.574 -19.149 1.00 98.50 91 GLY A CA 1
ATOM 675 C C . GLY A 1 91 ? 15.103 -3.047 -19.038 1.00 98.50 91 GLY A C 1
ATOM 676 O O . GLY A 1 91 ? 13.999 -2.533 -18.849 1.00 98.50 91 GLY A O 1
ATOM 677 N N . LEU A 1 92 ? 16.231 -2.334 -19.139 1.00 98.81 92 LEU A N 1
ATOM 678 C CA . LEU A 1 92 ? 16.305 -0.874 -19.047 1.00 98.81 92 LEU A CA 1
ATOM 679 C C . LEU A 1 92 ? 15.683 -0.198 -20.278 1.00 98.81 92 LEU A C 1
ATOM 681 O O . LEU A 1 92 ? 14.753 0.596 -20.096 1.00 98.81 92 LEU A O 1
ATOM 685 N N . SER A 1 93 ? 16.082 -0.614 -21.484 1.00 98.44 93 SER A N 1
ATOM 686 C CA . SER A 1 93 ? 15.536 -0.140 -22.767 1.00 98.44 93 SER A CA 1
ATOM 687 C C . SER A 1 93 ? 14.012 -0.138 -22.791 1.00 98.44 93 SER A C 1
ATOM 689 O O . SER A 1 93 ? 13.349 0.846 -23.147 1.00 98.44 93 SER A O 1
ATOM 691 N N . ARG A 1 94 ? 13.424 -1.223 -22.291 1.00 97.75 94 ARG A N 1
ATOM 692 C CA . ARG A 1 94 ? 11.976 -1.396 -22.214 1.00 97.75 94 ARG A CA 1
ATOM 693 C C . ARG A 1 94 ? 11.312 -0.486 -21.191 1.00 97.75 94 ARG A C 1
ATOM 695 O O . ARG A 1 94 ? 10.269 0.091 -21.495 1.00 97.75 94 ARG A O 1
ATOM 702 N N . VAL A 1 95 ? 11.854 -0.348 -19.977 1.00 98.44 95 VAL A N 1
ATOM 703 C CA . VAL A 1 95 ? 11.203 0.494 -18.955 1.00 98.44 95 VAL A CA 1
ATOM 704 C C . VAL A 1 95 ? 11.285 1.980 -19.284 1.00 98.44 95 VAL A C 1
ATOM 706 O O . VAL A 1 95 ? 10.314 2.692 -19.026 1.00 98.44 95 VAL A O 1
ATOM 709 N N . LEU A 1 96 ? 12.374 2.449 -19.904 1.00 98.62 96 LEU A N 1
ATOM 710 C CA . LEU A 1 96 ? 12.484 3.841 -20.349 1.00 98.62 96 LEU A CA 1
ATOM 711 C C . LEU A 1 96 ? 11.525 4.126 -21.513 1.00 98.62 96 LEU A C 1
ATOM 713 O O . LEU A 1 96 ? 10.829 5.147 -21.513 1.00 98.62 96 LEU A O 1
ATOM 717 N N . ALA A 1 97 ? 11.402 3.188 -22.457 1.00 98.06 97 ALA A N 1
ATOM 718 C CA . ALA A 1 97 ? 10.417 3.273 -23.529 1.00 98.06 97 ALA A CA 1
ATOM 719 C C . ALA A 1 97 ? 8.970 3.257 -23.005 1.00 98.06 97 ALA A C 1
ATOM 721 O O . ALA A 1 97 ? 8.137 4.049 -23.458 1.00 98.06 97 ALA A O 1
ATOM 722 N N . ASN A 1 98 ? 8.669 2.413 -22.014 1.00 96.38 98 ASN A N 1
ATOM 723 C CA . ASN A 1 98 ? 7.365 2.367 -21.350 1.00 96.38 98 ASN A CA 1
ATOM 724 C C . ASN A 1 98 ? 7.060 3.653 -20.565 1.00 96.38 98 ASN A C 1
ATOM 726 O O . ASN A 1 98 ? 5.905 4.065 -20.524 1.00 96.38 98 ASN A O 1
ATOM 730 N N . ASP A 1 99 ? 8.055 4.316 -19.969 1.00 96.38 99 ASP A N 1
ATOM 731 C CA . ASP A 1 99 ? 7.843 5.586 -19.255 1.00 96.38 99 ASP A CA 1
ATOM 732 C C . ASP A 1 99 ? 7.501 6.737 -20.220 1.00 96.38 99 ASP A C 1
ATOM 734 O O . ASP A 1 99 ? 6.634 7.564 -19.929 1.00 96.38 99 ASP A O 1
ATOM 738 N N . LEU A 1 100 ? 8.115 6.763 -21.411 1.00 97.12 100 LEU A N 1
ATOM 739 C CA . LEU A 1 100 ? 7.788 7.737 -22.462 1.00 97.12 100 LEU A CA 1
ATOM 740 C C . LEU A 1 100 ? 6.471 7.428 -23.194 1.00 97.12 100 LEU A C 1
ATOM 742 O O . LEU A 1 100 ? 5.789 8.351 -23.656 1.00 97.12 100 LEU A O 1
ATOM 746 N N . TYR A 1 101 ? 6.106 6.149 -23.298 1.00 96.25 101 TYR A N 1
ATOM 747 C CA . TYR A 1 101 ? 4.913 5.672 -23.997 1.00 96.25 101 TYR A CA 1
ATOM 748 C C . TYR A 1 101 ? 4.143 4.638 -23.156 1.00 96.25 101 TYR A C 1
ATOM 750 O O . TYR A 1 101 ? 4.118 3.456 -23.498 1.00 96.25 101 TYR A O 1
ATOM 758 N N . PRO A 1 102 ? 3.471 5.053 -22.070 1.00 92.31 102 PRO A N 1
ATOM 759 C CA . PRO A 1 102 ? 2.856 4.115 -21.135 1.00 92.31 102 PRO A CA 1
ATOM 760 C C . PRO A 1 102 ? 1.699 3.327 -21.759 1.00 92.31 102 PRO A C 1
ATOM 762 O O . PRO A 1 102 ? 0.718 3.909 -22.232 1.00 92.31 102 PRO A O 1
ATOM 765 N N . GLY A 1 103 ? 1.796 1.994 -21.706 1.00 87.06 103 GLY A N 1
ATOM 766 C CA . GLY A 1 103 ? 0.726 1.055 -22.051 1.00 87.06 103 GLY A CA 1
ATOM 767 C C . GLY A 1 103 ? 0.431 0.937 -23.546 1.00 87.06 103 GLY A C 1
ATOM 768 O O . GLY A 1 103 ? -0.676 0.539 -23.918 1.00 87.06 103 GLY A O 1
ATOM 769 N N . VAL A 1 104 ? 1.372 1.329 -24.411 1.00 92.81 104 VAL A N 1
ATOM 770 C CA . VAL A 1 104 ? 1.204 1.206 -25.869 1.00 92.81 104 VAL A CA 1
ATOM 771 C C . VAL A 1 104 ? 1.682 -0.143 -26.403 1.00 92.81 104 VAL A C 1
ATOM 773 O O . VAL A 1 104 ? 1.326 -0.494 -27.533 1.00 92.81 104 VAL A O 1
ATOM 776 N N . GLU A 1 105 ? 2.471 -0.880 -25.616 1.00 91.62 105 GLU A N 1
ATOM 777 C CA . GLU A 1 105 ? 2.987 -2.194 -25.968 1.00 91.62 105 GLU A CA 1
ATOM 778 C C . GLU A 1 105 ? 1.841 -3.205 -26.163 1.00 91.62 105 GLU A C 1
ATOM 780 O O . GLU A 1 105 ? 0.894 -3.261 -25.373 1.00 91.62 105 GLU A O 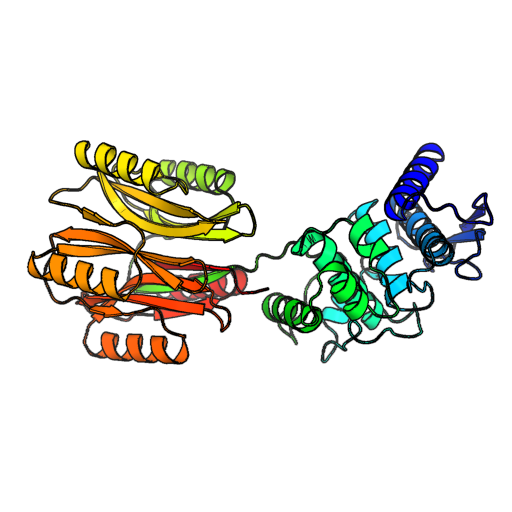1
ATOM 785 N N . PRO A 1 106 ? 1.866 -4.017 -27.232 1.00 92.44 106 PRO A N 1
ATOM 786 C CA . PRO A 1 106 ? 0.887 -5.076 -27.409 1.00 92.44 106 PRO A CA 1
ATOM 787 C C . PRO A 1 106 ? 1.128 -6.195 -26.385 1.00 92.44 106 PRO A C 1
ATOM 789 O O . PRO A 1 106 ? 2.243 -6.409 -25.918 1.00 92.44 106 PRO A O 1
ATOM 792 N N . LEU A 1 107 ? 0.085 -6.968 -26.069 1.00 91.19 107 LEU A N 1
ATOM 793 C CA . LEU A 1 107 ? 0.133 -7.971 -24.996 1.00 91.19 107 LEU A CA 1
ATOM 794 C C . LEU A 1 107 ? 1.266 -9.002 -25.157 1.00 91.19 107 LEU A C 1
ATOM 796 O O . LEU A 1 107 ? 1.826 -9.456 -24.169 1.00 91.19 107 LEU A O 1
ATOM 800 N N . ASN A 1 108 ? 1.627 -9.360 -26.392 1.00 89.81 108 ASN A N 1
ATOM 801 C CA . ASN A 1 108 ? 2.720 -10.296 -26.676 1.00 89.81 108 ASN A CA 1
ATOM 802 C C . ASN A 1 108 ? 4.123 -9.694 -26.495 1.00 89.81 108 ASN A C 1
ATOM 804 O O . ASN A 1 108 ? 5.096 -10.426 -26.624 1.00 89.81 108 ASN A O 1
ATOM 808 N N . PHE A 1 109 ? 4.223 -8.390 -26.240 1.00 91.31 109 PHE A N 1
ATOM 809 C CA . PHE A 1 109 ? 5.456 -7.730 -25.835 1.00 91.31 109 PHE A CA 1
ATOM 810 C C . PHE A 1 109 ? 5.550 -7.593 -24.317 1.00 91.31 109 PHE A C 1
ATOM 812 O O . PHE A 1 109 ? 6.635 -7.313 -23.844 1.00 91.31 109 PHE A O 1
ATOM 819 N N . VAL A 1 110 ? 4.494 -7.826 -23.533 1.00 94.44 110 VAL A N 1
ATOM 820 C CA . VAL A 1 110 ? 4.570 -7.736 -22.065 1.00 94.44 110 VAL A CA 1
ATOM 821 C C . VAL A 1 110 ? 5.423 -8.884 -21.512 1.00 94.44 110 VAL A C 1
ATOM 823 O O . VAL A 1 110 ? 5.113 -10.062 -21.692 1.00 94.44 110 VAL A O 1
ATOM 826 N N . SER A 1 111 ? 6.504 -8.539 -20.817 1.00 96.88 111 SER A N 1
ATOM 827 C CA . SER A 1 111 ? 7.520 -9.474 -20.311 1.00 96.88 111 SER A CA 1
ATOM 828 C C . SER A 1 111 ? 7.304 -9.840 -18.839 1.00 96.88 111 SER A C 1
ATOM 830 O O . SER A 1 111 ? 7.518 -10.979 -18.426 1.00 96.88 111 SER A O 1
ATOM 832 N N . SER A 1 112 ? 6.772 -8.910 -18.052 1.00 97.06 112 SER A N 1
ATOM 833 C CA . SER A 1 112 ? 6.635 -9.009 -16.597 1.00 97.06 112 SER A CA 1
ATOM 834 C C . SER A 1 112 ? 5.738 -10.168 -16.156 1.00 97.06 112 SER A C 1
ATOM 836 O O . SER A 1 112 ? 6.077 -10.909 -15.231 1.00 97.06 112 SER A O 1
ATOM 838 N N . ALA A 1 113 ? 4.624 -10.387 -16.863 1.00 96.56 113 ALA A N 1
ATOM 839 C CA . ALA A 1 113 ? 3.741 -11.530 -16.625 1.00 96.56 113 ALA A CA 1
ATOM 840 C C . ALA A 1 113 ? 4.461 -12.872 -16.859 1.00 96.56 113 ALA A C 1
ATOM 842 O O . ALA A 1 113 ? 4.257 -13.821 -16.104 1.00 96.56 113 ALA A O 1
ATOM 843 N N . THR A 1 114 ? 5.357 -12.934 -17.854 1.00 97.31 114 THR A N 1
ATOM 844 C CA . THR A 1 114 ? 6.108 -14.151 -18.199 1.00 97.31 114 THR A CA 1
ATOM 845 C C . THR A 1 114 ? 6.995 -14.605 -17.043 1.00 97.31 114 THR A C 1
ATOM 847 O O . THR A 1 114 ? 7.005 -15.790 -16.718 1.00 97.31 114 THR A O 1
ATOM 850 N N . TRP A 1 115 ? 7.692 -13.680 -16.373 1.00 98.12 115 TRP A N 1
ATOM 851 C CA . TRP A 1 115 ? 8.476 -14.017 -15.183 1.00 98.12 115 TRP A CA 1
ATOM 852 C C . TRP A 1 115 ? 7.605 -14.293 -13.950 1.00 98.12 115 TRP A C 1
ATOM 854 O O . TRP A 1 115 ? 7.862 -15.260 -13.231 1.00 98.12 115 TRP A O 1
ATOM 864 N N . LEU A 1 116 ? 6.554 -13.496 -13.707 1.00 97.69 116 LEU A N 1
ATOM 865 C CA . LEU A 1 116 ? 5.658 -13.691 -12.555 1.00 97.69 116 LEU A CA 1
ATOM 866 C C . LEU A 1 116 ? 4.998 -15.072 -12.551 1.00 97.69 116 LEU A C 1
ATOM 868 O O . LEU A 1 116 ? 4.827 -15.655 -11.473 1.00 97.69 116 LEU A O 1
ATOM 872 N N . ASP A 1 117 ? 4.664 -15.575 -13.737 1.00 96.94 117 ASP A N 1
ATOM 873 C CA . ASP A 1 117 ? 3.984 -16.852 -13.939 1.00 96.94 117 ASP A CA 1
ATOM 874 C C . ASP A 1 117 ? 4.972 -18.014 -14.180 1.00 96.94 117 ASP A C 1
ATOM 876 O O . ASP A 1 117 ? 4.563 -19.178 -14.241 1.00 96.94 117 ASP A O 1
ATOM 880 N N . ALA A 1 118 ? 6.279 -17.733 -14.265 1.00 96.31 118 ALA A N 1
ATOM 881 C CA . ALA A 1 118 ? 7.309 -18.749 -14.442 1.00 96.31 118 ALA A CA 1
ATOM 882 C C . ALA A 1 118 ? 7.468 -19.629 -13.184 1.00 96.31 118 ALA A C 1
AT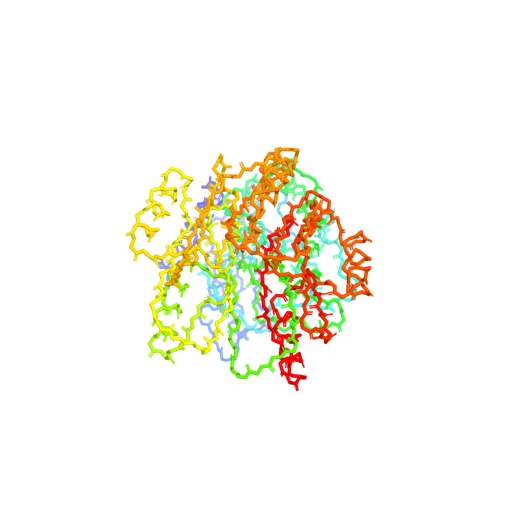OM 884 O O . ALA A 1 118 ? 7.504 -19.127 -12.052 1.00 96.31 118 ALA A O 1
ATOM 885 N N . PRO A 1 119 ? 7.650 -20.955 -13.344 1.00 94.06 119 PRO A N 1
ATOM 886 C CA . PRO A 1 119 ? 7.947 -21.840 -12.226 1.00 94.06 119 PRO A CA 1
ATOM 887 C C . PRO A 1 119 ? 9.191 -21.388 -11.458 1.00 94.06 119 PRO A C 1
ATOM 889 O O . PRO A 1 119 ? 10.275 -21.247 -12.016 1.00 94.06 119 PRO A O 1
ATOM 892 N N . GLY A 1 120 ? 9.037 -21.185 -10.151 1.00 91.06 120 GLY A N 1
ATOM 893 C CA . GLY A 1 120 ? 10.149 -20.869 -9.256 1.00 91.06 120 GLY A CA 1
ATOM 894 C C . GLY A 1 120 ? 10.656 -19.425 -9.301 1.00 91.06 120 GLY A C 1
ATOM 895 O O . GLY A 1 120 ? 11.389 -19.085 -8.379 1.00 91.06 120 GLY A O 1
ATOM 896 N N . ARG A 1 121 ? 10.230 -18.597 -10.274 1.00 96.69 121 ARG A N 1
ATOM 897 C CA . ARG A 1 121 ? 10.659 -17.192 -10.449 1.00 96.69 121 ARG A CA 1
ATOM 898 C C . ARG A 1 121 ? 12.189 -17.048 -10.396 1.00 96.69 121 ARG A C 1
ATOM 900 O O . ARG A 1 121 ? 12.721 -16.632 -9.367 1.00 96.69 121 ARG A O 1
ATOM 907 N N . PRO A 1 122 ? 12.908 -17.462 -11.458 1.00 97.19 122 PRO A N 1
ATOM 908 C CA . PRO A 1 122 ? 14.369 -17.496 -11.448 1.00 97.19 122 PRO A CA 1
ATOM 909 C C . PRO A 1 122 ? 14.968 -16.118 -11.141 1.00 97.19 122 PRO A C 1
ATOM 911 O O . PRO A 1 122 ? 14.447 -15.092 -11.573 1.00 97.19 122 PRO A O 1
ATOM 914 N N . ASP A 1 123 ? 16.057 -16.110 -10.377 1.00 97.94 123 ASP A N 1
ATOM 915 C CA . ASP A 1 123 ? 16.717 -14.891 -9.915 1.00 97.94 123 ASP A CA 1
ATOM 916 C C . ASP A 1 123 ? 17.619 -14.300 -11.005 1.00 97.94 123 ASP A C 1
ATOM 918 O O . ASP A 1 123 ? 18.777 -14.702 -11.160 1.00 97.94 123 ASP A O 1
ATOM 922 N N . TRP A 1 124 ? 17.074 -13.314 -11.718 1.00 98.50 124 TRP A N 1
ATOM 923 C CA . TRP A 1 124 ? 17.778 -12.485 -12.698 1.00 98.50 124 TRP A CA 1
ATOM 924 C C . TRP A 1 124 ? 18.050 -11.061 -12.183 1.00 98.50 124 TRP A C 1
ATOM 926 O O . TRP A 1 124 ? 18.185 -10.110 -12.952 1.00 98.50 124 TRP A O 1
ATOM 936 N N . ILE A 1 125 ? 18.105 -10.907 -10.856 1.00 98.50 125 ILE A N 1
ATOM 937 C CA . ILE A 1 125 ? 18.472 -9.655 -10.186 1.00 98.50 125 ILE A CA 1
ATOM 938 C C . ILE A 1 125 ? 19.891 -9.773 -9.638 1.00 98.50 125 ILE A C 1
ATOM 940 O O . ILE A 1 125 ? 20.725 -8.899 -9.880 1.00 98.50 125 ILE A O 1
ATOM 944 N N . ASN A 1 126 ? 20.199 -10.878 -8.954 1.00 98.31 126 ASN A N 1
ATOM 945 C CA . ASN A 1 126 ? 21.567 -11.204 -8.547 1.00 98.31 126 ASN A CA 1
ATOM 946 C C . ASN A 1 126 ? 22.404 -11.775 -9.702 1.00 98.31 126 ASN A C 1
ATOM 948 O O . ASN A 1 126 ? 23.630 -11.811 -9.601 1.00 98.31 126 ASN A O 1
ATOM 952 N N . ASN A 1 127 ? 21.758 -12.192 -10.793 1.00 98.12 127 ASN A N 1
ATOM 953 C CA . ASN A 1 127 ? 22.394 -12.697 -12.005 1.00 98.12 127 ASN A CA 1
ATOM 954 C C . ASN A 1 127 ? 21.874 -11.921 -13.211 1.00 98.12 127 ASN A C 1
ATOM 956 O O . ASN A 1 127 ? 20.699 -11.592 -13.260 1.00 98.12 127 ASN A O 1
ATOM 960 N N . THR A 1 128 ? 22.721 -11.703 -14.206 1.00 98.25 128 THR A N 1
ATOM 961 C CA . THR A 1 128 ? 22.302 -11.144 -15.494 1.00 98.25 128 THR A CA 1
ATOM 962 C C . THR A 1 128 ? 22.371 -12.246 -16.529 1.00 98.25 128 THR A C 1
ATOM 964 O O . THR A 1 128 ? 23.404 -12.912 -16.652 1.00 98.25 128 THR A O 1
ATOM 967 N N . GLU A 1 129 ? 21.283 -12.463 -17.261 1.00 98.25 129 GLU A N 1
ATOM 968 C CA . GLU A 1 129 ? 21.307 -13.435 -18.342 1.00 98.25 129 GLU A CA 1
ATOM 969 C C . GLU A 1 129 ? 22.038 -12.851 -19.551 1.00 98.25 129 GLU A C 1
ATOM 971 O O . GLU A 1 129 ? 21.791 -11.717 -19.948 1.00 98.25 129 GLU A O 1
ATOM 976 N N . GLY A 1 130 ? 22.931 -13.630 -20.164 1.00 97.69 130 GLY A N 1
ATOM 977 C CA . GLY A 1 130 ? 23.719 -13.207 -21.328 1.00 97.69 130 GLY A CA 1
ATOM 978 C C . GLY A 1 130 ? 22.944 -13.166 -22.651 1.00 97.69 130 GLY A C 1
ATOM 979 O O . GLY A 1 130 ? 23.554 -13.386 -23.696 1.00 97.69 130 GLY A O 1
ATOM 980 N N . THR A 1 131 ? 21.624 -12.980 -22.604 1.00 96.19 131 THR A N 1
ATOM 981 C CA . THR A 1 131 ? 20.769 -12.772 -23.775 1.00 96.19 131 THR A CA 1
ATOM 982 C C . THR A 1 131 ? 19.643 -11.789 -23.459 1.00 96.19 131 THR A C 1
ATOM 984 O O . THR A 1 131 ? 19.137 -11.735 -22.344 1.00 96.19 131 THR A O 1
ATOM 987 N N . ASP A 1 132 ? 19.243 -11.061 -24.491 1.00 93.25 132 ASP A N 1
ATOM 988 C CA . ASP A 1 132 ? 18.118 -10.132 -24.628 1.00 93.25 132 ASP A CA 1
ATOM 989 C C . ASP A 1 132 ? 16.846 -10.798 -25.197 1.00 93.25 132 ASP A C 1
ATOM 991 O O . ASP A 1 132 ? 15.918 -10.128 -25.636 1.00 93.25 132 ASP A O 1
ATOM 995 N N . ARG A 1 133 ? 16.792 -12.138 -25.266 1.00 94.31 133 ARG A N 1
ATOM 996 C CA . ARG A 1 133 ? 15.710 -12.863 -25.970 1.00 94.31 133 ARG A CA 1
ATOM 997 C C . ARG A 1 133 ? 14.796 -13.685 -25.078 1.00 94.31 133 ARG A C 1
ATOM 999 O O . ARG A 1 133 ? 13.762 -14.153 -25.560 1.00 94.31 133 ARG A O 1
ATOM 1006 N N . ASP A 1 134 ? 15.164 -13.906 -23.820 1.00 97.50 134 ASP A N 1
ATOM 1007 C CA . ASP A 1 134 ? 14.329 -14.660 -22.888 1.00 97.50 134 ASP A CA 1
ATOM 1008 C C . ASP A 1 134 ? 13.412 -13.716 -22.106 1.00 97.50 134 ASP A C 1
ATOM 1010 O O . ASP A 1 134 ? 13.828 -12.989 -21.206 1.00 97.50 134 ASP A O 1
ATOM 1014 N N . TYR A 1 135 ? 12.118 -13.771 -22.413 1.00 97.19 135 TYR A N 1
ATOM 1015 C CA . TYR A 1 135 ? 11.103 -12.970 -21.730 1.00 97.19 135 TYR A CA 1
ATOM 1016 C C . TYR A 1 135 ? 11.035 -13.248 -20.220 1.00 97.19 135 TYR A C 1
ATOM 1018 O O . TYR A 1 135 ? 10.540 -12.401 -19.477 1.00 97.19 135 TYR A O 1
ATOM 1026 N N . VAL A 1 136 ? 11.527 -1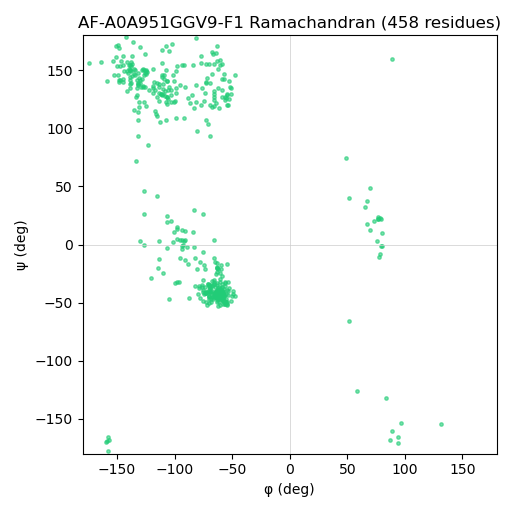4.397 -19.739 1.00 98.38 136 VAL A N 1
ATOM 1027 C CA . VAL A 1 136 ? 11.605 -14.684 -18.302 1.00 98.38 136 VAL A CA 1
ATOM 1028 C C . VAL A 1 136 ? 12.668 -13.811 -17.628 1.00 98.38 136 VAL A C 1
ATOM 1030 O O . VAL A 1 136 ? 12.392 -13.232 -16.578 1.00 98.38 136 VAL A O 1
ATOM 1033 N N . SER A 1 137 ? 13.872 -13.689 -18.188 1.00 98.62 137 SER A N 1
ATOM 1034 C CA . SER A 1 137 ? 14.914 -12.845 -17.588 1.00 98.62 137 SER A CA 1
ATOM 1035 C C . SER A 1 137 ? 14.626 -11.364 -17.760 1.00 98.62 137 SER A C 1
ATOM 1037 O O . SER A 1 137 ? 14.709 -10.610 -16.788 1.00 98.62 137 SER A O 1
ATOM 1039 N N . ILE A 1 138 ? 14.151 -10.976 -18.942 1.00 98.50 138 ILE A N 1
ATOM 1040 C CA . ILE A 1 138 ? 13.714 -9.611 -19.239 1.00 98.50 138 ILE A CA 1
ATOM 1041 C C . ILE A 1 138 ? 12.584 -9.197 -18.293 1.00 98.50 138 ILE A C 1
ATOM 1043 O O . ILE A 1 138 ? 12.662 -8.144 -17.668 1.00 98.50 138 ILE A O 1
ATOM 1047 N N . GLY A 1 139 ? 11.565 -10.045 -18.111 1.00 98.44 139 GLY A N 1
ATOM 1048 C CA . GLY A 1 139 ? 10.437 -9.754 -17.225 1.00 98.44 139 GLY A CA 1
ATOM 1049 C C . GLY A 1 139 ? 10.854 -9.530 -15.770 1.00 98.44 139 GLY A C 1
ATOM 1050 O O . GLY A 1 139 ? 10.318 -8.647 -15.101 1.00 98.44 139 GLY A O 1
ATOM 1051 N N . CYS A 1 140 ? 11.847 -10.283 -15.284 1.00 98.75 140 CYS A N 1
ATOM 1052 C CA . CYS A 1 140 ? 12.434 -10.066 -13.961 1.00 98.75 140 CYS A CA 1
ATOM 1053 C C . CYS A 1 140 ? 13.109 -8.691 -13.868 1.00 98.75 140 CYS A C 1
ATOM 1055 O O . CYS A 1 140 ? 12.868 -7.940 -12.920 1.00 98.75 140 CYS A O 1
ATOM 1057 N N . SER A 1 141 ? 13.925 -8.352 -14.872 1.00 98.75 141 SER A N 1
ATOM 1058 C CA . SER A 1 141 ? 14.652 -7.086 -14.929 1.00 98.75 141 SER A CA 1
ATOM 1059 C C . SER A 1 141 ? 13.709 -5.882 -15.011 1.00 98.75 141 SER A C 1
ATOM 1061 O O . SER A 1 141 ? 13.840 -4.949 -14.218 1.00 98.75 141 SER A O 1
ATOM 1063 N N . VAL A 1 142 ? 12.699 -5.946 -15.882 1.00 98.62 142 VAL A N 1
ATOM 1064 C CA . VAL A 1 142 ? 11.656 -4.923 -16.048 1.00 98.62 142 VAL A CA 1
ATOM 1065 C C . VAL A 1 142 ? 10.900 -4.668 -14.742 1.00 98.62 142 VAL A C 1
ATOM 1067 O O . VAL A 1 142 ? 10.747 -3.515 -14.330 1.00 98.62 142 VAL A O 1
ATOM 1070 N N . LEU A 1 143 ? 10.457 -5.720 -14.044 1.00 98.62 143 LEU A N 1
ATOM 1071 C CA . LEU A 1 143 ? 9.759 -5.565 -12.765 1.00 98.62 143 LEU A CA 1
ATOM 1072 C C . LEU A 1 143 ? 10.647 -4.934 -11.694 1.00 98.62 143 LEU A C 1
ATOM 1074 O O . LEU A 1 143 ? 10.184 -4.065 -10.959 1.00 98.62 143 LEU A O 1
ATOM 1078 N N . PHE A 1 144 ? 11.910 -5.346 -11.595 1.00 98.75 144 PHE A N 1
ATOM 1079 C CA . PHE A 1 144 ? 12.815 -4.823 -10.575 1.00 98.75 144 PHE A CA 1
ATOM 1080 C C . PHE A 1 144 ? 13.194 -3.356 -10.819 1.00 98.75 144 PHE A C 1
ATOM 1082 O O . PHE A 1 144 ? 13.246 -2.559 -9.880 1.00 98.75 144 PHE A O 1
ATOM 1089 N N . LEU A 1 145 ? 13.399 -2.965 -12.078 1.00 98.88 145 LEU A N 1
ATOM 1090 C CA . LEU A 1 145 ? 13.642 -1.572 -12.457 1.00 98.88 145 LEU A CA 1
ATOM 1091 C C . LEU A 1 145 ? 12.417 -0.692 -12.178 1.00 98.88 145 LEU A C 1
ATOM 1093 O O . LEU A 1 145 ? 12.550 0.367 -11.561 1.00 98.88 145 LEU A O 1
ATOM 1097 N N . ASN A 1 146 ? 11.215 -1.157 -12.540 1.00 98.31 146 ASN A N 1
ATOM 1098 C CA . ASN A 1 146 ? 9.970 -0.466 -12.200 1.00 98.31 146 ASN A CA 1
ATOM 1099 C C . ASN A 1 146 ? 9.735 -0.404 -10.682 1.00 98.31 146 ASN A C 1
ATOM 1101 O O . ASN A 1 146 ? 9.247 0.609 -10.187 1.00 98.31 146 ASN A O 1
ATOM 1105 N N . TRP A 1 147 ? 10.128 -1.429 -9.921 1.00 96.25 147 TRP A N 1
ATOM 1106 C CA . TRP A 1 147 ? 10.095 -1.399 -8.458 1.00 96.25 147 TRP A CA 1
ATOM 1107 C C . TRP A 1 147 ? 11.005 -0.291 -7.907 1.00 96.25 147 TRP A C 1
ATOM 1109 O O . TRP A 1 147 ? 10.540 0.562 -7.152 1.00 96.25 147 TRP A O 1
ATOM 1119 N N . MET A 1 148 ? 12.264 -0.200 -8.349 1.00 96.94 148 MET A N 1
ATOM 1120 C CA . MET A 1 148 ? 13.155 0.896 -7.932 1.00 96.94 148 MET A CA 1
ATOM 1121 C C . MET A 1 148 ? 12.615 2.283 -8.328 1.00 96.94 148 MET A C 1
ATOM 1123 O O . MET A 1 148 ? 12.710 3.228 -7.542 1.00 96.94 148 MET A O 1
ATOM 1127 N N . ARG A 1 149 ? 12.019 2.413 -9.521 1.00 96.12 149 ARG A N 1
ATOM 1128 C CA . ARG A 1 149 ? 11.482 3.683 -10.035 1.00 96.12 149 ARG A CA 1
ATOM 1129 C C . ARG A 1 149 ? 10.204 4.130 -9.328 1.00 96.12 149 ARG A C 1
ATOM 1131 O O . ARG A 1 149 ? 10.103 5.287 -8.919 1.00 96.12 149 ARG A O 1
ATOM 1138 N N . PHE A 1 150 ? 9.216 3.242 -9.250 1.00 88.19 150 PHE A N 1
ATOM 1139 C CA . PHE A 1 150 ? 7.828 3.573 -8.915 1.00 88.19 150 PHE A CA 1
ATOM 1140 C C . PHE A 1 150 ? 7.390 3.070 -7.542 1.00 88.19 150 PHE A C 1
ATOM 1142 O O . PHE A 1 150 ? 6.489 3.670 -6.965 1.00 88.19 150 PHE A O 1
ATOM 1149 N N . GLN A 1 151 ? 8.016 2.017 -7.003 1.00 85.44 151 GLN A N 1
ATOM 1150 C CA . GLN A 1 151 ? 7.781 1.605 -5.616 1.00 85.44 151 GLN A CA 1
ATOM 1151 C C . GLN A 1 151 ? 8.709 2.349 -4.651 1.00 85.44 151 GLN A C 1
ATOM 1153 O O . GLN A 1 151 ? 8.240 2.838 -3.633 1.00 85.44 151 GLN A O 1
ATOM 1158 N N . LEU A 1 152 ? 10.008 2.454 -4.964 1.00 82.44 152 LEU A N 1
ATOM 1159 C CA . LEU A 1 152 ? 10.990 3.127 -4.094 1.00 82.44 152 LEU A CA 1
ATOM 1160 C C . LEU A 1 152 ? 11.168 4.623 -4.404 1.00 82.44 152 LEU A C 1
ATOM 1162 O O . LEU A 1 152 ? 11.767 5.354 -3.620 1.00 82.44 152 LEU A O 1
ATOM 1166 N N . GLY A 1 153 ? 10.660 5.091 -5.547 1.00 81.69 153 GLY A N 1
ATOM 1167 C CA . GLY A 1 153 ? 10.608 6.514 -5.888 1.00 81.69 153 GLY A CA 1
ATOM 1168 C C . GLY A 1 153 ? 11.910 7.131 -6.416 1.00 81.69 153 GLY A C 1
ATOM 1169 O O . GLY A 1 153 ? 11.967 8.353 -6.573 1.00 81.69 153 GLY A O 1
ATOM 1170 N N . TYR A 1 154 ? 12.944 6.342 -6.724 1.00 90.12 154 TYR A N 1
ATOM 1171 C CA . TYR A 1 154 ? 14.162 6.865 -7.355 1.00 90.12 154 TYR A CA 1
ATOM 1172 C C . TYR A 1 154 ? 13.875 7.348 -8.781 1.00 90.12 154 TYR A C 1
ATOM 1174 O O . TYR A 1 154 ? 13.025 6.797 -9.470 1.00 90.12 154 TYR A O 1
ATOM 1182 N N . SER A 1 155 ? 14.565 8.386 -9.252 1.00 96.31 155 SER A N 1
ATOM 1183 C CA . SER A 1 155 ? 14.465 8.826 -10.653 1.00 96.31 155 SER A CA 1
ATOM 1184 C C . SER A 1 155 ? 15.257 7.912 -11.593 1.00 96.31 155 SER A C 1
ATOM 1186 O O . SER A 1 155 ? 16.243 7.301 -11.177 1.00 96.31 155 SER A O 1
ATOM 1188 N N . TRP A 1 156 ? 14.893 7.880 -12.880 1.00 98.62 156 TRP A N 1
ATOM 1189 C CA . TRP A 1 156 ? 15.659 7.139 -13.891 1.00 98.62 156 TRP A CA 1
ATOM 1190 C C . TRP A 1 156 ? 17.125 7.565 -13.940 1.00 98.62 156 TRP A C 1
ATOM 1192 O O . TRP A 1 156 ? 17.997 6.706 -13.917 1.00 98.62 156 TRP A O 1
ATOM 1202 N N . SER A 1 157 ? 17.417 8.869 -13.866 1.00 98.56 157 SER A N 1
ATOM 1203 C CA . SER A 1 157 ? 18.798 9.363 -13.805 1.00 98.56 157 SER A CA 1
ATOM 1204 C C . SER A 1 157 ? 19.597 8.784 -12.632 1.00 98.56 157 SER A C 1
ATOM 1206 O O . SER A 1 157 ? 20.779 8.494 -12.788 1.00 98.56 157 SER A O 1
ATOM 1208 N N . GLN A 1 158 ? 18.976 8.606 -11.460 1.00 98.31 158 GLN A N 1
ATOM 1209 C CA . GLN A 1 158 ? 19.643 7.989 -10.307 1.00 98.31 158 GLN A CA 1
ATOM 1210 C C . GLN A 1 158 ? 19.886 6.493 -10.532 1.00 98.31 158 GLN A C 1
ATOM 1212 O O . GLN A 1 158 ? 20.983 6.015 -10.255 1.00 98.31 158 GLN A O 1
ATOM 1217 N N . ILE A 1 159 ? 18.886 5.769 -11.045 1.00 98.81 159 ILE A N 1
ATOM 1218 C CA . ILE A 1 159 ? 18.975 4.324 -11.304 1.00 98.81 159 ILE A CA 1
ATOM 1219 C C . ILE A 1 159 ? 20.050 4.035 -12.359 1.00 98.81 159 ILE A C 1
ATOM 1221 O O . ILE A 1 159 ? 20.934 3.214 -12.127 1.00 98.81 159 ILE A O 1
ATOM 1225 N N . ILE A 1 160 ? 20.020 4.755 -13.481 1.00 98.81 160 ILE A N 1
ATOM 1226 C CA . ILE A 1 160 ? 20.960 4.601 -14.597 1.00 98.81 160 ILE A CA 1
ATOM 1227 C C . ILE A 1 160 ? 22.392 4.889 -14.146 1.00 98.81 160 ILE A C 1
ATOM 1229 O O . ILE A 1 160 ? 23.292 4.096 -14.426 1.00 98.81 160 ILE A O 1
ATOM 1233 N N . ALA A 1 161 ? 22.607 5.983 -13.405 1.00 98.62 161 ALA A N 1
ATOM 1234 C CA . ALA A 1 161 ? 23.923 6.348 -12.879 1.00 98.62 161 ALA A CA 1
ATOM 1235 C C . ALA A 1 161 ? 24.483 5.327 -11.873 1.00 98.62 161 ALA A C 1
ATOM 1237 O O . ALA A 1 161 ? 25.698 5.224 -11.719 1.00 98.62 161 ALA A O 1
ATOM 1238 N N . ALA A 1 162 ? 23.615 4.569 -11.199 1.00 98.69 162 ALA A N 1
ATOM 1239 C CA . ALA A 1 162 ? 24.004 3.499 -10.285 1.00 98.69 162 ALA A CA 1
ATOM 1240 C C . ALA A 1 162 ? 24.298 2.159 -10.992 1.00 98.69 162 ALA A C 1
ATOM 1242 O O . ALA A 1 162 ? 24.658 1.196 -10.311 1.00 98.69 162 ALA A O 1
ATOM 1243 N N . GLY A 1 163 ? 24.136 2.090 -12.320 1.00 98.50 163 GLY A N 1
ATOM 1244 C CA . GLY A 1 163 ? 24.266 0.884 -13.141 1.00 98.50 163 GLY A CA 1
ATOM 1245 C C . GLY A 1 163 ? 25.518 0.045 -12.864 1.00 98.50 163 GLY A C 1
ATOM 1246 O O . GLY A 1 163 ? 26.583 0.563 -12.525 1.00 98.50 163 GLY A O 1
ATOM 1247 N N . ASP A 1 164 ? 25.370 -1.274 -12.998 1.00 98.06 164 ASP A N 1
ATOM 1248 C CA . ASP A 1 164 ? 26.458 -2.250 -12.906 1.00 98.06 164 ASP A CA 1
ATOM 1249 C C . ASP A 1 164 ? 26.041 -3.541 -13.646 1.00 98.06 164 ASP A C 1
ATOM 1251 O O . ASP A 1 164 ? 24.948 -3.630 -14.207 1.00 98.06 164 ASP A O 1
ATOM 1255 N N . ASN A 1 165 ? 26.895 -4.563 -13.632 1.00 96.00 165 ASN A N 1
ATOM 1256 C CA . ASN A 1 165 ? 26.697 -5.823 -14.348 1.00 96.00 165 ASN A CA 1
ATOM 1257 C C . ASN A 1 165 ? 25.504 -6.655 -13.846 1.00 96.00 165 ASN A C 1
ATOM 1259 O O . ASN A 1 165 ? 25.126 -7.603 -14.528 1.00 96.00 165 ASN A O 1
ATOM 1263 N N . THR A 1 166 ? 24.942 -6.363 -12.666 1.00 98.69 166 THR A N 1
ATOM 1264 C CA . THR A 1 166 ? 23.712 -6.986 -12.146 1.00 98.69 166 THR A CA 1
ATOM 1265 C C . THR A 1 166 ? 22.816 -5.946 -11.489 1.00 98.69 166 THR A C 1
ATOM 1267 O O . THR A 1 166 ? 23.297 -4.983 -10.887 1.00 98.69 166 THR A O 1
ATOM 1270 N N . LEU A 1 167 ? 21.503 -6.170 -11.534 1.00 98.81 167 LEU A N 1
ATOM 1271 C CA . LEU A 1 167 ? 20.533 -5.250 -10.937 1.00 98.81 167 LEU A CA 1
ATOM 1272 C C . LEU A 1 167 ? 20.639 -5.186 -9.408 1.00 98.81 167 LEU A C 1
ATOM 1274 O O . LEU A 1 167 ? 20.421 -4.128 -8.823 1.00 98.81 167 LEU A O 1
ATOM 1278 N N . ALA A 1 168 ? 21.040 -6.276 -8.748 1.00 98.62 168 ALA A N 1
ATOM 1279 C CA 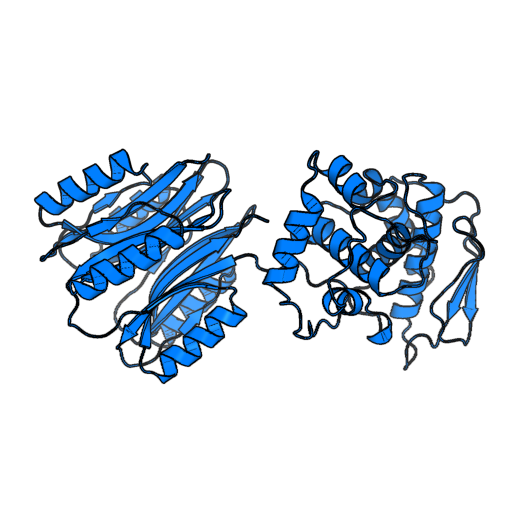. ALA A 1 168 ? 21.350 -6.268 -7.320 1.00 98.62 168 ALA A CA 1
ATOM 1280 C C . ALA A 1 168 ? 22.498 -5.304 -6.997 1.00 98.62 168 ALA A C 1
ATOM 1282 O O . ALA A 1 168 ? 22.461 -4.589 -5.993 1.00 98.62 168 ALA A O 1
ATOM 1283 N N . LYS A 1 169 ? 23.516 -5.254 -7.864 1.00 98.69 169 LYS A N 1
ATOM 1284 C CA . LYS A 1 169 ? 24.643 -4.345 -7.692 1.00 98.69 169 LYS A CA 1
ATOM 1285 C C . LYS A 1 169 ? 24.257 -2.900 -8.016 1.00 98.69 169 LYS A C 1
ATOM 1287 O O . LYS A 1 169 ? 24.657 -2.005 -7.273 1.00 98.69 169 LYS A O 1
ATOM 1292 N N . THR A 1 170 ? 23.399 -2.682 -9.014 1.00 98.81 170 THR A N 1
ATOM 1293 C CA . THR A 1 170 ? 22.755 -1.381 -9.257 1.00 98.81 170 THR A CA 1
ATOM 1294 C C . THR A 1 170 ? 21.990 -0.892 -8.030 1.00 98.81 170 THR A C 1
ATOM 1296 O O . THR A 1 170 ? 22.224 0.219 -7.559 1.00 98.81 170 THR A O 1
ATOM 1299 N N . TYR A 1 171 ? 21.145 -1.741 -7.441 1.00 98.44 171 TYR A N 1
ATOM 1300 C CA . TYR A 1 171 ? 20.422 -1.435 -6.207 1.00 98.44 171 TYR A CA 1
ATOM 1301 C C . TYR A 1 171 ? 21.371 -1.108 -5.047 1.00 98.44 171 TYR A C 1
ATOM 1303 O O . TYR A 1 171 ? 21.155 -0.135 -4.322 1.00 98.44 171 TYR A O 1
ATOM 1311 N N . GLN A 1 172 ? 22.456 -1.871 -4.889 1.00 98.19 172 GLN A N 1
ATOM 1312 C CA . GLN A 1 172 ? 23.460 -1.600 -3.861 1.00 98.19 172 GLN A CA 1
ATOM 1313 C C . GLN A 1 172 ? 24.147 -0.251 -4.063 1.00 98.19 172 GLN A C 1
ATOM 1315 O O . GLN A 1 172 ? 24.351 0.478 -3.096 1.00 98.19 172 GLN A O 1
ATOM 1320 N N . ASN A 1 173 ? 24.503 0.097 -5.297 1.00 98.44 173 ASN A N 1
ATOM 1321 C CA . ASN A 1 173 ? 25.114 1.386 -5.603 1.00 98.44 173 ASN A CA 1
ATOM 1322 C C . ASN A 1 173 ? 24.123 2.544 -5.366 1.00 98.44 173 ASN A C 1
ATOM 1324 O O . ASN A 1 173 ? 24.527 3.608 -4.901 1.00 98.44 173 ASN A O 1
ATOM 1328 N N . LEU A 1 174 ? 22.833 2.320 -5.634 1.00 96.31 174 LEU A N 1
ATOM 1329 C CA . LEU A 1 174 ? 21.758 3.301 -5.475 1.00 96.31 174 LEU A CA 1
ATOM 1330 C C . LEU A 1 174 ? 21.392 3.568 -4.007 1.00 96.31 174 LEU A C 1
ATOM 1332 O O . LEU A 1 174 ? 21.129 4.709 -3.629 1.00 96.31 174 LEU A O 1
ATOM 1336 N N . THR A 1 175 ? 21.351 2.518 -3.185 1.00 90.38 175 THR A N 1
ATOM 1337 C CA . THR A 1 175 ? 20.770 2.564 -1.830 1.00 90.38 175 THR A CA 1
ATOM 1338 C C . THR A 1 175 ? 21.785 2.344 -0.707 1.00 90.38 175 THR A C 1
ATOM 1340 O O . THR A 1 175 ? 21.520 2.696 0.441 1.00 90.38 175 THR A O 1
ATOM 1343 N N . GLY A 1 176 ? 22.934 1.737 -1.011 1.00 89.88 176 GLY A N 1
ATOM 1344 C CA . GLY A 1 176 ? 23.886 1.214 -0.029 1.00 89.88 176 GLY A CA 1
ATOM 1345 C C . GLY A 1 176 ? 23.507 -0.150 0.569 1.00 89.88 176 GLY A C 1
ATOM 1346 O O . GLY A 1 176 ? 24.270 -0.675 1.381 1.00 89.88 176 GLY A O 1
ATOM 1347 N N . GLN A 1 177 ? 22.367 -0.734 0.186 1.00 87.44 177 GLN A N 1
ATOM 1348 C CA . GLN A 1 177 ? 21.812 -1.964 0.768 1.00 87.44 177 GLN A CA 1
ATOM 1349 C C . GLN A 1 177 ? 21.999 -3.185 -0.151 1.00 87.44 177 GLN A C 1
ATOM 1351 O O . GLN A 1 177 ? 22.377 -3.059 -1.310 1.00 87.44 177 GLN A O 1
ATOM 1356 N N . THR A 1 178 ? 21.791 -4.400 0.364 1.00 91.56 178 THR A N 1
ATOM 1357 C CA . THR A 1 178 ? 22.061 -5.662 -0.382 1.00 91.56 178 THR A CA 1
ATOM 1358 C C . THR A 1 178 ? 20.902 -6.654 -0.361 1.00 91.56 178 THR A C 1
ATOM 1360 O O . THR A 1 178 ? 21.001 -7.757 -0.886 1.00 91.56 178 THR A O 1
ATOM 1363 N N . ASP A 1 179 ? 19.794 -6.261 0.244 1.00 83.50 179 ASP A N 1
ATOM 1364 C CA . ASP A 1 179 ? 18.580 -7.040 0.456 1.00 83.50 179 ASP A CA 1
ATOM 1365 C C . ASP A 1 179 ? 17.529 -6.847 -0.646 1.00 83.50 179 ASP A C 1
ATOM 1367 O O . ASP A 1 179 ? 16.512 -7.534 -0.626 1.00 83.50 179 ASP A O 1
ATOM 1371 N N . GLY A 1 180 ? 17.788 -6.001 -1.652 1.00 87.31 180 GLY A N 1
ATOM 1372 C CA . GLY A 1 180 ? 16.813 -5.623 -2.681 1.00 87.31 180 GLY A CA 1
ATOM 1373 C C . GLY A 1 180 ? 16.074 -6.794 -3.339 1.00 87.31 180 GLY A C 1
ATOM 1374 O O . GLY A 1 180 ? 14.863 -6.715 -3.516 1.00 87.31 180 GLY A O 1
ATOM 1375 N N . PHE A 1 181 ? 16.751 -7.911 -3.638 1.00 93.25 181 PHE A N 1
ATOM 1376 C CA . PHE A 1 181 ? 16.078 -9.101 -4.180 1.00 93.25 181 PHE A CA 1
ATOM 1377 C C . PHE A 1 181 ? 15.068 -9.707 -3.197 1.00 93.25 181 PHE A C 1
ATOM 1379 O O . PHE A 1 181 ? 13.967 -10.073 -3.598 1.00 93.25 181 PHE A O 1
ATOM 1386 N N . ALA A 1 182 ? 15.421 -9.807 -1.913 1.00 84.62 182 ALA A N 1
ATOM 1387 C CA . ALA A 1 182 ? 14.544 -10.374 -0.892 1.00 84.62 182 ALA A CA 1
ATOM 1388 C C . ALA A 1 182 ? 13.295 -9.505 -0.688 1.00 84.62 182 ALA A C 1
ATOM 1390 O O . ALA A 1 182 ? 12.183 -10.032 -0.666 1.00 84.62 182 ALA A O 1
ATOM 1391 N N . LEU A 1 183 ? 13.493 -8.188 -0.619 1.00 81.31 183 LEU A N 1
ATOM 1392 C CA . LEU A 1 183 ? 12.447 -7.172 -0.490 1.00 81.31 183 LEU A CA 1
ATOM 1393 C C . LEU A 1 183 ? 11.475 -7.205 -1.682 1.00 81.31 183 LEU A C 1
ATOM 1395 O O . LEU A 1 183 ? 10.261 -7.389 -1.544 1.00 81.31 183 LEU A O 1
ATOM 1399 N N . PHE A 1 184 ? 12.028 -7.160 -2.896 1.00 92.06 184 PHE A N 1
ATOM 1400 C CA . PHE A 1 184 ? 11.266 -7.281 -4.135 1.00 92.06 184 PHE A CA 1
ATOM 1401 C C . PHE A 1 184 ? 10.481 -8.599 -4.214 1.00 92.06 184 PHE A C 1
ATOM 1403 O O . PHE A 1 184 ? 9.280 -8.590 -4.493 1.00 92.06 184 PHE A O 1
ATOM 1410 N N . MET A 1 185 ? 11.123 -9.737 -3.928 1.00 91.31 185 MET A N 1
ATOM 1411 C CA . MET A 1 185 ? 10.467 -11.047 -3.958 1.00 91.31 185 MET A CA 1
ATOM 1412 C C . MET A 1 185 ? 9.333 -11.150 -2.940 1.00 91.31 185 MET A C 1
ATOM 1414 O O . MET A 1 185 ? 8.285 -11.707 -3.268 1.00 91.31 185 MET A O 1
ATOM 1418 N N . ALA A 1 186 ? 9.501 -10.593 -1.738 1.00 80.62 186 ALA A N 1
ATOM 1419 C CA . ALA A 1 186 ? 8.451 -10.568 -0.724 1.00 80.62 186 ALA A CA 1
ATOM 1420 C C . ALA A 1 186 ? 7.212 -9.802 -1.217 1.00 80.62 186 ALA A C 1
ATOM 1422 O O . ALA A 1 186 ? 6.083 -10.274 -1.055 1.00 80.62 186 ALA A O 1
ATOM 1423 N N . LEU A 1 187 ? 7.405 -8.660 -1.885 1.00 82.12 187 LEU A N 1
ATOM 1424 C CA . LEU A 1 187 ? 6.312 -7.903 -2.498 1.00 82.12 187 LEU A CA 1
ATOM 1425 C C . LEU A 1 187 ? 5.651 -8.667 -3.660 1.00 82.12 187 LEU A C 1
ATOM 1427 O O . LEU A 1 187 ? 4.419 -8.700 -3.747 1.00 82.12 187 LEU A O 1
ATOM 1431 N N . MET A 1 188 ? 6.440 -9.307 -4.531 1.00 89.75 188 MET A N 1
ATOM 1432 C CA . MET A 1 188 ? 5.924 -10.075 -5.673 1.00 89.75 188 MET A CA 1
ATOM 1433 C C . MET A 1 188 ? 5.158 -11.325 -5.247 1.00 89.75 188 MET A C 1
ATOM 1435 O O . MET A 1 188 ? 4.081 -11.585 -5.776 1.00 89.75 188 MET A O 1
ATOM 1439 N N . ASP A 1 189 ? 5.673 -12.109 -4.302 1.00 85.88 189 ASP A N 1
ATOM 1440 C CA . ASP A 1 189 ? 5.014 -13.331 -3.825 1.00 85.88 189 ASP A CA 1
ATOM 1441 C C . ASP A 1 189 ? 3.721 -13.024 -3.063 1.00 85.88 189 ASP A C 1
ATOM 1443 O O . ASP A 1 189 ? 2.761 -13.793 -3.135 1.00 85.88 189 ASP A O 1
ATOM 1447 N N . ARG A 1 190 ? 3.671 -11.876 -2.381 1.00 74.19 190 ARG A N 1
ATOM 1448 C CA . ARG A 1 190 ? 2.486 -11.412 -1.660 1.00 74.19 190 ARG A CA 1
ATOM 1449 C C . ARG A 1 190 ? 1.389 -10.887 -2.585 1.00 74.19 190 ARG A C 1
ATOM 1451 O O . ARG A 1 190 ? 0.220 -11.183 -2.363 1.00 74.19 190 ARG A O 1
ATOM 1458 N N . THR A 1 191 ? 1.747 -10.110 -3.605 1.00 78.94 191 THR A N 1
ATOM 1459 C CA . THR A 1 191 ? 0.764 -9.526 -4.533 1.00 78.94 191 THR A CA 1
ATOM 1460 C C . THR A 1 191 ? 0.344 -10.510 -5.625 1.00 78.94 191 THR A C 1
ATOM 1462 O O . THR A 1 191 ? -0.823 -10.551 -6.018 1.00 78.94 191 THR A O 1
ATOM 1465 N N . TYR A 1 192 ? 1.283 -11.336 -6.088 1.00 88.00 192 TYR A N 1
ATOM 1466 C CA . TYR A 1 192 ? 1.090 -12.330 -7.138 1.00 88.00 192 TYR A CA 1
ATOM 1467 C C . TYR A 1 192 ? 1.467 -13.718 -6.600 1.00 88.00 192 TYR A C 1
ATOM 1469 O O . TYR A 1 192 ? 2.606 -14.156 -6.787 1.00 88.00 192 TYR A O 1
ATOM 1477 N N . PRO A 1 193 ? 0.547 -14.435 -5.930 1.00 83.81 193 PRO A N 1
ATOM 1478 C CA . PRO A 1 193 ? 0.829 -15.759 -5.389 1.00 83.81 193 PRO A CA 1
ATOM 1479 C C . PRO A 1 193 ? 1.265 -16.753 -6.469 1.00 83.81 193 PRO A C 1
ATOM 1481 O O . PRO A 1 193 ? 0.624 -16.890 -7.514 1.00 83.81 193 PRO A O 1
ATOM 1484 N N . ARG A 1 194 ? 2.346 -17.493 -6.202 1.00 86.81 194 ARG A N 1
ATOM 1485 C CA . ARG A 1 194 ? 2.889 -18.486 -7.140 1.00 86.81 194 ARG A CA 1
ATOM 1486 C C . ARG A 1 194 ? 1.849 -19.555 -7.488 1.00 86.81 194 ARG A C 1
ATOM 1488 O O . ARG A 1 194 ? 1.095 -20.008 -6.630 1.00 86.81 194 ARG A O 1
ATOM 1495 N N . GLY A 1 195 ? 1.840 -19.988 -8.747 1.00 84.19 195 GLY A N 1
ATOM 1496 C CA . GLY A 1 195 ? 0.888 -20.986 -9.251 1.00 84.19 195 GLY A CA 1
ATOM 1497 C C . GLY A 1 195 ? -0.502 -20.429 -9.582 1.00 84.19 195 GLY A C 1
ATOM 1498 O O . GLY A 1 195 ? -1.343 -21.177 -10.075 1.00 84.19 195 GLY A O 1
ATOM 1499 N N . THR A 1 196 ? -0.735 -19.133 -9.359 1.00 87.62 196 THR A N 1
ATOM 1500 C CA . THR A 1 196 ? -1.906 -18.411 -9.864 1.00 87.62 196 THR A CA 1
ATOM 1501 C C . THR A 1 196 ? -1.451 -17.468 -10.976 1.00 87.62 196 THR A C 1
ATOM 1503 O O . THR A 1 196 ? -0.483 -16.745 -10.751 1.00 87.62 196 THR A O 1
ATOM 1506 N N . PRO A 1 197 ? -2.117 -17.439 -12.147 1.00 92.25 197 PRO A N 1
ATOM 1507 C CA . PRO A 1 197 ? -1.800 -16.462 -13.183 1.00 92.25 197 PRO A CA 1
ATOM 1508 C C . PRO A 1 197 ? -1.870 -15.036 -12.631 1.00 92.25 197 PRO A C 1
ATOM 1510 O O . PRO A 1 197 ? -2.873 -14.658 -12.017 1.00 92.25 197 PRO A O 1
ATOM 1513 N N . SER A 1 198 ? -0.824 -14.247 -12.864 1.00 93.38 198 SER A N 1
ATOM 1514 C CA . SER A 1 198 ? -0.721 -12.855 -12.415 1.00 93.38 198 SER A CA 1
ATOM 1515 C C . SER A 1 198 ? -1.850 -11.980 -12.965 1.00 93.38 198 SER A C 1
ATOM 1517 O O . SER A 1 198 ? -2.325 -11.075 -12.279 1.00 93.38 198 SER A O 1
ATOM 1519 N N . GLY A 1 199 ? -2.303 -12.268 -14.192 1.00 92.06 199 GLY A N 1
ATOM 1520 C CA . GLY A 1 199 ? -3.311 -11.481 -14.907 1.00 92.06 199 GLY A CA 1
ATOM 1521 C C . GLY A 1 199 ? -2.806 -10.109 -15.358 1.00 92.06 199 GLY A C 1
ATOM 1522 O O . GLY A 1 199 ? -3.610 -9.261 -15.740 1.00 92.06 199 GLY A O 1
ATOM 1523 N N . LEU A 1 200 ? -1.493 -9.883 -15.292 1.00 91.94 200 LEU A N 1
ATOM 1524 C CA . LEU A 1 200 ? -0.877 -8.609 -15.615 1.00 91.94 200 LEU A CA 1
ATOM 1525 C C . LEU A 1 200 ? -0.875 -8.383 -17.136 1.00 91.94 200 LEU A C 1
ATOM 1527 O O . LEU A 1 200 ? -0.476 -9.257 -17.902 1.00 91.94 200 LEU A O 1
ATOM 1531 N N . THR A 1 201 ? -1.331 -7.207 -17.575 1.00 92.44 201 THR A N 1
ATOM 1532 C CA . THR A 1 201 ? -1.447 -6.848 -19.003 1.00 92.44 201 THR A CA 1
ATOM 1533 C C . THR A 1 201 ? -0.499 -5.731 -19.437 1.00 92.44 201 THR A C 1
ATOM 1535 O O . THR A 1 201 ? -0.580 -5.292 -20.577 1.00 92.44 201 THR A O 1
ATOM 1538 N N . THR A 1 202 ? 0.355 -5.246 -18.536 1.00 92.44 202 THR A N 1
ATOM 1539 C CA . THR A 1 202 ? 1.351 -4.185 -18.762 1.00 92.44 202 THR A CA 1
ATOM 1540 C C . THR A 1 202 ? 2.633 -4.527 -18.013 1.00 92.44 202 THR A C 1
ATOM 1542 O O . THR A 1 202 ? 2.596 -5.253 -17.024 1.00 92.44 202 THR A O 1
ATOM 1545 N N . ASP A 1 203 ? 3.775 -3.990 -18.434 1.00 94.88 203 ASP A N 1
ATOM 1546 C CA . ASP A 1 203 ? 5.059 -4.296 -17.784 1.00 94.88 203 ASP A CA 1
ATOM 1547 C C . ASP A 1 203 ? 5.255 -3.605 -16.416 1.00 94.88 203 ASP A C 1
ATOM 1549 O O . ASP A 1 203 ? 6.087 -4.016 -15.609 1.00 94.88 203 ASP A O 1
ATOM 1553 N N . ASN A 1 204 ? 4.471 -2.567 -16.113 1.00 94.44 204 ASN A N 1
ATOM 1554 C CA . ASN A 1 204 ? 4.565 -1.845 -14.845 1.00 94.44 204 ASN A CA 1
ATOM 1555 C C . ASN A 1 204 ? 3.306 -2.040 -13.976 1.00 94.44 204 ASN A C 1
ATOM 1557 O O . ASN A 1 204 ? 2.271 -1.441 -14.276 1.00 94.44 204 ASN A O 1
ATOM 1561 N N . PRO A 1 205 ? 3.374 -2.851 -12.901 1.00 91.50 205 PRO A N 1
ATOM 1562 C CA . PRO A 1 205 ? 2.299 -2.974 -11.918 1.00 91.50 205 PRO A CA 1
ATOM 1563 C C . PRO A 1 205 ? 2.390 -1.982 -10.746 1.00 91.50 205 PRO A C 1
ATOM 1565 O O . PRO A 1 205 ? 1.548 -2.036 -9.853 1.00 91.50 205 PRO A O 1
ATOM 1568 N N . PHE A 1 206 ? 3.421 -1.139 -10.680 1.00 89.00 206 PHE A N 1
ATOM 1569 C CA . PHE A 1 206 ? 3.734 -0.325 -9.505 1.00 89.00 206 PHE A CA 1
ATOM 1570 C C . PHE A 1 206 ? 3.118 1.087 -9.575 1.00 89.00 206 PHE A C 1
ATOM 1572 O O . PHE A 1 206 ? 2.905 1.610 -10.671 1.00 89.00 206 PHE A O 1
ATOM 1579 N N . PRO A 1 207 ? 2.872 1.747 -8.423 1.00 81.94 207 PRO A N 1
ATOM 1580 C CA . PRO A 1 207 ? 3.085 1.255 -7.058 1.00 81.94 207 PRO A CA 1
ATOM 1581 C C . PRO A 1 207 ? 2.047 0.203 -6.651 1.00 81.94 207 PRO A C 1
ATOM 1583 O O . PRO A 1 207 ? 0.852 0.339 -6.916 1.00 81.94 207 PRO A O 1
ATOM 1586 N N . LEU A 1 208 ? 2.510 -0.841 -5.969 1.00 79.19 208 LEU A N 1
ATOM 1587 C CA . LEU A 1 208 ? 1.646 -1.841 -5.356 1.00 79.19 208 LEU A CA 1
ATOM 1588 C C . LEU A 1 208 ? 1.336 -1.416 -3.923 1.00 79.19 208 LEU A C 1
ATOM 1590 O O . LEU A 1 208 ? 2.234 -1.019 -3.182 1.00 79.19 208 LEU A O 1
ATOM 1594 N N . GLN A 1 209 ? 0.066 -1.526 -3.522 1.00 68.81 209 GLN A N 1
ATOM 1595 C CA . GLN A 1 209 ? -0.285 -1.380 -2.112 1.00 68.81 209 GLN A CA 1
ATOM 1596 C C . GLN A 1 209 ? 0.368 -2.517 -1.329 1.00 68.81 209 GLN A C 1
ATOM 1598 O O . GLN A 1 209 ? 0.092 -3.686 -1.581 1.00 68.81 209 GLN A O 1
ATOM 1603 N N . ASP A 1 210 ? 1.193 -2.164 -0.354 1.00 73.25 210 ASP A N 1
ATOM 1604 C CA . ASP A 1 210 ? 1.883 -3.060 0.571 1.00 73.25 210 ASP A CA 1
ATOM 1605 C C . ASP A 1 210 ? 1.215 -3.078 1.956 1.00 73.25 210 ASP A C 1
ATOM 1607 O O . ASP A 1 210 ? 1.813 -3.510 2.946 1.00 73.25 210 ASP A O 1
ATOM 1611 N N . VAL A 1 211 ? -0.051 -2.667 2.014 1.00 81.69 211 VAL A N 1
ATOM 1612 C CA . VAL A 1 211 ? -0.856 -2.633 3.230 1.00 81.69 211 VAL A CA 1
ATOM 1613 C C . VAL A 1 211 ? -1.526 -3.985 3.452 1.00 81.69 211 VAL A C 1
ATOM 1615 O O . VAL A 1 211 ? -2.306 -4.457 2.620 1.00 81.69 211 VAL A O 1
ATOM 1618 N N . ALA A 1 212 ? -1.245 -4.587 4.603 1.00 85.62 212 ALA A N 1
ATOM 1619 C CA . ALA A 1 212 ? -1.919 -5.781 5.071 1.00 85.62 212 ALA A CA 1
ATOM 1620 C C . ALA A 1 212 ? -2.987 -5.432 6.105 1.00 85.62 212 ALA A C 1
ATOM 1622 O O . ALA A 1 212 ? -2.792 -4.576 6.966 1.00 85.62 212 ALA A O 1
ATOM 1623 N N . TYR A 1 213 ? -4.114 -6.127 6.027 1.00 91.06 213 TYR A N 1
ATOM 1624 C CA . TYR A 1 213 ? -5.303 -5.882 6.823 1.00 91.06 213 TYR A CA 1
ATOM 1625 C C . TYR A 1 213 ? -5.507 -6.993 7.842 1.00 91.06 213 TYR A C 1
ATOM 1627 O O . TYR A 1 213 ? -5.289 -8.182 7.588 1.00 91.06 213 TYR A O 1
ATOM 1635 N N . THR A 1 214 ? -5.964 -6.567 9.007 1.00 92.69 214 THR A N 1
ATOM 1636 C CA . THR A 1 214 ? -6.393 -7.399 10.117 1.00 92.69 214 THR A CA 1
ATOM 1637 C C . THR A 1 214 ? -7.799 -6.969 10.494 1.00 92.69 214 THR A C 1
ATOM 1639 O O . THR A 1 214 ? -8.087 -5.776 10.578 1.00 92.69 214 THR A O 1
ATOM 1642 N N . GLY A 1 215 ? -8.686 -7.931 10.716 1.00 92.50 215 GLY A N 1
ATOM 1643 C CA . GLY A 1 215 ? -10.072 -7.652 11.065 1.00 92.50 215 GLY A CA 1
ATOM 1644 C C . GLY A 1 215 ? -10.555 -8.528 12.206 1.00 92.50 215 GLY A C 1
ATOM 1645 O O . GLY A 1 215 ? -10.149 -9.686 12.325 1.00 92.50 215 GLY A O 1
ATOM 1646 N N . VAL A 1 216 ? -11.438 -7.962 13.025 1.00 92.50 216 VAL A N 1
ATOM 1647 C CA . VAL A 1 216 ? -12.198 -8.680 14.051 1.00 92.50 216 VAL A CA 1
ATOM 1648 C C . VAL A 1 216 ? -13.640 -8.780 13.584 1.00 92.50 216 VAL A C 1
ATOM 1650 O O . VAL A 1 216 ? -14.277 -7.756 13.338 1.00 92.50 216 VAL A O 1
ATOM 1653 N N . PHE A 1 217 ? -14.150 -10.004 13.480 1.00 92.06 217 PHE A N 1
ATOM 1654 C CA . PHE A 1 217 ? -15.481 -10.296 12.962 1.00 92.06 217 PHE A CA 1
ATOM 1655 C C . PHE A 1 217 ? -16.348 -10.981 14.006 1.00 92.06 217 PHE A C 1
ATOM 1657 O O . PHE A 1 217 ? -15.909 -11.911 14.689 1.00 92.06 217 PHE A O 1
ATOM 1664 N N . ARG A 1 218 ? -17.602 -10.533 14.099 1.00 89.94 218 ARG A N 1
ATOM 1665 C CA . ARG A 1 218 ? -18.571 -11.017 15.085 1.00 89.94 218 ARG A CA 1
ATOM 1666 C C . ARG A 1 218 ? -19.960 -11.212 14.485 1.00 89.94 218 ARG A C 1
ATOM 1668 O O . ARG A 1 218 ? -20.307 -10.505 13.538 1.00 89.94 218 ARG A O 1
ATOM 1675 N N . PRO A 1 219 ? -20.776 -12.121 15.051 1.00 91.12 219 PRO A N 1
ATOM 1676 C CA . PRO A 1 219 ? -22.184 -12.241 14.721 1.00 91.12 219 PRO A CA 1
ATOM 1677 C C . PRO A 1 219 ? -22.885 -10.891 14.808 1.00 91.12 219 PRO A C 1
ATOM 1679 O O . PRO A 1 219 ? -22.779 -10.182 15.809 1.00 91.12 219 PRO A O 1
ATOM 1682 N N . GLY A 1 220 ? -23.612 -10.547 13.755 1.00 88.81 220 GLY A N 1
ATOM 1683 C CA . GLY A 1 220 ? -24.316 -9.280 13.660 1.00 88.81 220 GLY A CA 1
ATOM 1684 C C . GLY A 1 220 ? -25.450 -9.337 12.652 1.00 88.81 220 GLY A C 1
ATOM 1685 O O . GLY A 1 220 ? -25.846 -10.398 12.170 1.00 88.81 220 GLY A O 1
ATOM 1686 N N . SER A 1 221 ? -25.992 -8.168 12.334 1.00 88.69 221 SER A N 1
ATOM 1687 C CA . SER A 1 221 ? -27.003 -8.016 11.291 1.00 88.69 221 SER A CA 1
ATOM 1688 C C . SER A 1 221 ? -26.891 -6.644 10.629 1.00 88.69 221 SER A C 1
ATOM 1690 O O . SER A 1 221 ? -26.146 -5.774 11.093 1.00 88.69 221 SER A O 1
ATOM 1692 N N . GLY A 1 222 ? -27.643 -6.450 9.548 1.00 89.50 222 GLY A N 1
ATOM 1693 C CA . GLY A 1 222 ? -27.691 -5.193 8.812 1.00 89.50 222 GLY A CA 1
ATOM 1694 C C . GLY A 1 222 ? -26.758 -5.196 7.610 1.00 89.50 222 GLY A C 1
ATOM 1695 O O . GLY A 1 222 ? -26.478 -6.238 7.027 1.00 89.50 222 GLY A O 1
ATOM 1696 N N . ALA A 1 223 ? -26.322 -4.010 7.211 1.00 91.69 223 ALA A N 1
ATOM 1697 C CA . ALA A 1 223 ? -25.403 -3.844 6.099 1.00 91.69 223 ALA A CA 1
ATOM 1698 C C . ALA A 1 223 ? -24.035 -3.367 6.600 1.00 91.69 223 ALA A C 1
ATOM 1700 O O . ALA A 1 223 ? -23.927 -2.805 7.691 1.00 91.69 223 ALA A O 1
ATOM 1701 N N . GLU A 1 224 ? -22.997 -3.630 5.818 1.00 94.25 224 GLU A N 1
ATOM 1702 C CA . GLU A 1 224 ? -21.620 -3.268 6.129 1.00 94.25 224 GLU A CA 1
ATOM 1703 C C . GLU A 1 224 ? -20.860 -2.978 4.841 1.00 94.25 224 GLU A C 1
ATOM 1705 O O . GLU A 1 224 ? -21.037 -3.666 3.835 1.00 94.25 224 GLU A O 1
ATOM 1710 N N . TRP A 1 225 ? -19.998 -1.966 4.895 1.00 94.94 225 TRP A N 1
ATOM 1711 C CA . TRP A 1 225 ? -19.075 -1.630 3.823 1.00 94.94 225 TRP A CA 1
ATOM 1712 C C . TRP A 1 225 ? -17.683 -1.451 4.401 1.00 94.94 225 TRP A C 1
ATOM 1714 O O . TRP A 1 225 ? -17.451 -0.554 5.209 1.00 94.94 225 TRP A O 1
ATOM 1724 N N . VAL A 1 226 ? -16.749 -2.282 3.953 1.00 94.50 226 VAL A N 1
ATOM 1725 C CA . VAL A 1 226 ? -15.334 -2.136 4.290 1.00 94.50 226 VAL A CA 1
ATOM 1726 C C . VAL A 1 226 ? -14.628 -1.430 3.143 1.00 94.50 226 VAL A C 1
ATOM 1728 O O . VAL A 1 226 ? -14.790 -1.799 1.979 1.00 94.50 226 VAL A O 1
ATOM 1731 N N . VAL A 1 227 ? -13.857 -0.400 3.472 1.00 94.56 227 VAL A N 1
ATOM 1732 C CA . VAL A 1 227 ? -13.172 0.464 2.512 1.00 94.56 227 VAL A CA 1
ATOM 1733 C C . VAL A 1 227 ? -11.659 0.293 2.674 1.00 94.56 227 VAL A C 1
ATOM 1735 O O . VAL A 1 227 ? -11.166 0.436 3.799 1.00 94.56 227 VAL A O 1
ATOM 1738 N N . PRO A 1 228 ? -10.916 -0.001 1.587 1.00 92.62 228 PRO A N 1
ATOM 1739 C CA . PRO A 1 228 ? -9.469 -0.176 1.648 1.00 92.62 228 PRO A CA 1
ATOM 1740 C C . PRO A 1 228 ? -8.740 1.126 1.974 1.00 92.62 228 PRO A C 1
ATOM 1742 O O . PRO A 1 228 ? -9.290 2.220 1.852 1.00 92.62 228 PRO A O 1
ATOM 1745 N N . ALA A 1 229 ? -7.467 0.981 2.338 1.00 92.25 229 ALA A N 1
ATOM 1746 C CA . ALA A 1 229 ? -6.521 2.064 2.532 1.00 92.25 229 ALA A CA 1
ATOM 1747 C C . ALA A 1 229 ? -6.456 2.958 1.282 1.00 92.25 229 ALA A C 1
ATOM 1749 O O . ALA A 1 229 ? -6.124 2.507 0.183 1.00 92.25 229 ALA A O 1
ATOM 1750 N N . GLN A 1 230 ? -6.785 4.234 1.462 1.00 90.25 230 GLN A N 1
ATOM 1751 C CA . GLN A 1 230 ? -6.778 5.256 0.417 1.00 90.25 230 GLN A CA 1
ATOM 1752 C C . GLN A 1 230 ? -6.383 6.628 0.992 1.00 90.25 230 GLN A C 1
ATOM 1754 O O . GLN A 1 230 ? -6.544 6.850 2.194 1.00 90.25 230 GLN A O 1
ATOM 1759 N N . PRO A 1 231 ? -5.892 7.576 0.173 1.00 91.25 231 PRO A N 1
ATOM 1760 C CA . PRO A 1 231 ? -5.560 8.921 0.639 1.00 91.25 231 PRO A CA 1
ATOM 1761 C C . PRO A 1 231 ? -6.761 9.654 1.253 1.00 91.25 231 PRO A C 1
ATOM 1763 O O . PRO A 1 231 ? -7.913 9.403 0.885 1.00 91.25 231 PRO A O 1
ATOM 1766 N N . TRP A 1 232 ? -6.495 10.626 2.134 1.00 94.25 232 TRP A N 1
ATOM 1767 C CA . TRP A 1 232 ? -7.547 11.389 2.822 1.00 94.25 232 TRP A CA 1
ATOM 1768 C C . TRP A 1 232 ? -8.568 12.019 1.869 1.00 94.25 232 TRP A C 1
ATOM 1770 O O . TRP A 1 232 ? -9.757 11.990 2.151 1.00 94.25 232 TRP A O 1
ATOM 1780 N N . SER A 1 233 ? -8.141 12.557 0.724 1.00 89.94 233 SER A N 1
ATOM 1781 C CA . SER A 1 233 ? -9.055 13.170 -0.250 1.00 89.94 233 SER A CA 1
ATOM 1782 C C . SER A 1 233 ? -10.127 12.191 -0.749 1.00 89.94 233 SER A C 1
ATOM 1784 O O . SER A 1 233 ? -11.298 12.555 -0.865 1.00 89.94 233 SER A O 1
ATOM 1786 N N . ALA A 1 234 ? -9.752 10.934 -0.993 1.00 89.75 234 ALA A N 1
ATOM 1787 C CA . ALA A 1 234 ? -10.672 9.875 -1.393 1.00 89.75 234 ALA A CA 1
ATOM 1788 C C . ALA A 1 234 ? -11.519 9.382 -0.207 1.00 89.75 234 ALA A C 1
ATOM 1790 O O . ALA A 1 234 ? -12.737 9.211 -0.336 1.00 89.75 234 ALA A O 1
ATOM 1791 N N . MET A 1 235 ? -10.906 9.236 0.974 1.00 96.94 235 MET A N 1
ATOM 1792 C CA . MET A 1 235 ? -11.623 8.833 2.186 1.00 96.94 235 MET A CA 1
ATOM 1793 C C . MET A 1 235 ? -12.664 9.873 2.619 1.00 96.94 235 MET A C 1
ATOM 1795 O O . MET A 1 235 ? -13.797 9.514 2.914 1.00 96.94 235 MET A O 1
ATOM 1799 N N . TYR A 1 236 ? -12.345 11.163 2.566 1.00 96.81 236 TYR A N 1
ATOM 1800 C CA . TYR A 1 236 ? -13.267 12.257 2.866 1.00 96.81 236 TYR A CA 1
ATOM 1801 C C . TYR A 1 236 ? -14.508 12.226 1.964 1.00 96.81 236 TYR A C 1
ATOM 1803 O O . TYR A 1 236 ? -15.637 12.382 2.435 1.00 96.81 236 TYR A O 1
ATOM 1811 N N . ASN A 1 237 ? -14.324 11.976 0.664 1.00 95.69 237 ASN A N 1
ATOM 1812 C CA . ASN A 1 237 ? -15.442 11.805 -0.266 1.00 95.69 237 ASN A CA 1
ATOM 1813 C C . ASN A 1 237 ? -16.282 10.568 0.078 1.00 95.69 237 ASN A C 1
ATOM 1815 O O . ASN A 1 237 ? -17.511 10.633 0.022 1.00 95.69 237 ASN A O 1
ATOM 1819 N N . THR A 1 238 ? -15.627 9.473 0.473 1.00 97.44 238 THR A N 1
ATOM 1820 C CA . THR A 1 238 ? -16.288 8.234 0.904 1.00 97.44 238 THR A CA 1
ATOM 1821 C C . THR A 1 238 ? -17.141 8.471 2.148 1.00 97.44 238 THR A C 1
ATOM 1823 O O . THR A 1 238 ? -18.341 8.212 2.110 1.00 97.44 238 THR A O 1
ATOM 1826 N N . ILE A 1 239 ? -16.561 9.055 3.203 1.00 97.81 239 ILE A N 1
ATOM 1827 C CA . ILE A 1 239 ? -17.245 9.394 4.459 1.00 97.81 239 ILE A CA 1
ATOM 1828 C C . ILE A 1 239 ? -18.469 10.265 4.176 1.00 97.81 239 ILE A C 1
ATOM 1830 O O . ILE A 1 239 ? -19.577 9.919 4.567 1.00 97.81 239 ILE A O 1
ATOM 1834 N N . ASN A 1 240 ? -18.312 11.358 3.425 1.00 96.69 240 ASN A N 1
ATOM 1835 C CA . ASN A 1 240 ? -19.432 12.250 3.116 1.00 96.69 240 ASN A CA 1
ATOM 1836 C C . ASN A 1 240 ? -20.520 11.585 2.266 1.00 96.69 240 ASN A C 1
ATOM 1838 O O . ASN A 1 240 ? -21.705 11.893 2.415 1.00 96.69 240 ASN A O 1
ATOM 1842 N N . GLY A 1 241 ? -20.130 10.719 1.329 1.00 97.56 241 GLY A N 1
ATOM 1843 C CA . GLY A 1 241 ? -21.063 9.966 0.498 1.00 97.56 241 GLY A CA 1
ATOM 1844 C C . GLY A 1 241 ? -21.873 8.964 1.315 1.00 97.56 241 GLY A C 1
ATOM 1845 O O . GLY A 1 241 ? -23.086 8.866 1.134 1.00 97.56 241 GLY A O 1
ATOM 1846 N N . TYR A 1 242 ? -21.217 8.251 2.225 1.00 97.44 242 TYR A N 1
ATOM 1847 C CA . TYR A 1 242 ? -21.819 7.259 3.112 1.00 97.44 242 TYR A CA 1
ATOM 1848 C C . TYR A 1 242 ? -22.668 7.894 4.212 1.00 97.44 242 TYR A C 1
ATOM 1850 O O . TYR A 1 242 ? -23.811 7.480 4.400 1.00 97.44 242 TYR A O 1
ATOM 1858 N N . PHE A 1 243 ? -22.213 8.990 4.816 1.00 96.31 243 PHE A N 1
ATOM 1859 C CA . PHE A 1 243 ? -22.991 9.737 5.803 1.00 96.31 243 PHE A CA 1
ATOM 1860 C C . PHE A 1 243 ? -24.345 10.202 5.240 1.00 96.31 243 PHE A C 1
ATOM 1862 O O . PHE A 1 243 ? -25.386 10.036 5.873 1.00 96.31 243 PHE A O 1
ATOM 1869 N N . LYS A 1 244 ? -24.380 10.687 3.988 1.00 96.56 244 LYS A N 1
ATOM 1870 C CA . LYS A 1 244 ? -25.634 11.055 3.290 1.00 96.56 244 LYS A CA 1
ATOM 1871 C C . LYS A 1 244 ? -26.588 9.879 3.063 1.00 96.56 244 LYS A C 1
ATOM 1873 O O . LYS A 1 244 ? -27.772 10.101 2.824 1.00 96.56 244 LYS A O 1
ATOM 1878 N N . GLN A 1 245 ? -26.078 8.653 3.105 1.00 96.31 245 GLN A N 1
ATOM 1879 C CA . GLN A 1 245 ? -26.843 7.414 2.970 1.00 96.31 245 GLN A CA 1
ATOM 1880 C C . GLN A 1 245 ? -27.227 6.813 4.333 1.00 96.31 245 GLN A C 1
ATOM 1882 O O . GLN A 1 245 ? -27.828 5.742 4.369 1.00 96.31 245 GLN A O 1
ATOM 1887 N N . GLY A 1 246 ? -26.907 7.486 5.446 1.00 96.50 246 GLY A N 1
ATOM 1888 C CA . GLY A 1 246 ? -27.137 6.971 6.797 1.00 96.50 246 GLY A CA 1
ATOM 1889 C C . GLY A 1 246 ? -26.123 5.908 7.224 1.00 96.50 246 GLY A C 1
ATOM 1890 O O . GLY A 1 246 ? -26.438 5.070 8.065 1.00 96.50 246 GLY A O 1
ATOM 1891 N N . LEU A 1 247 ? -24.932 5.913 6.621 1.00 96.75 247 LEU A N 1
ATOM 1892 C CA . LEU A 1 247 ? -23.825 5.028 6.966 1.00 96.75 247 LEU A CA 1
ATOM 1893 C C . LEU A 1 247 ? -22.749 5.799 7.732 1.00 96.75 247 LEU A C 1
ATOM 1895 O O . LEU A 1 247 ? -22.338 6.878 7.313 1.00 96.75 247 LEU A O 1
ATOM 1899 N N . TYR A 1 248 ? -22.286 5.208 8.824 1.00 96.94 248 TYR A N 1
ATOM 1900 C CA . TYR A 1 248 ? -21.415 5.821 9.822 1.00 96.94 248 TYR A CA 1
ATOM 1901 C C . TYR A 1 248 ? -20.167 4.969 10.015 1.00 96.94 248 TYR A C 1
ATOM 1903 O O . TYR A 1 248 ? -20.233 3.746 9.862 1.00 96.94 248 TYR A O 1
ATOM 1911 N N . ALA A 1 249 ? -19.037 5.602 10.318 1.00 96.00 249 ALA A N 1
ATOM 1912 C CA . ALA A 1 249 ? -17.773 4.917 10.544 1.00 96.00 249 ALA A CA 1
ATOM 1913 C C . ALA A 1 249 ? -17.805 4.175 11.892 1.00 96.00 249 ALA A C 1
ATOM 1915 O O . ALA A 1 249 ? -17.729 4.777 12.960 1.00 96.00 249 ALA A O 1
ATOM 1916 N N . GLU A 1 250 ? -17.898 2.848 11.829 1.00 94.00 250 GLU A N 1
ATOM 1917 C CA . GLU A 1 250 ? -17.820 1.949 12.988 1.00 94.00 250 GLU A CA 1
ATOM 1918 C C . GLU A 1 250 ? -16.363 1.748 13.423 1.00 94.00 250 GLU A C 1
ATOM 1920 O O . GLU A 1 250 ? -16.047 1.685 14.607 1.00 94.00 250 GLU A O 1
ATOM 1925 N N . ALA A 1 251 ? -15.457 1.668 12.448 1.00 94.56 251 ALA A N 1
ATOM 1926 C CA . ALA A 1 251 ? -14.029 1.536 12.682 1.00 94.56 251 ALA A CA 1
ATOM 1927 C C . ALA A 1 251 ? -13.243 2.370 11.670 1.00 94.56 251 ALA A C 1
ATOM 1929 O O . ALA A 1 251 ? -13.654 2.532 10.520 1.00 94.56 251 ALA A O 1
ATOM 1930 N N . LEU A 1 252 ? -12.084 2.860 12.102 1.00 96.44 252 LEU A N 1
ATOM 1931 C CA . LEU A 1 252 ? -11.163 3.664 11.310 1.00 96.44 252 LEU A CA 1
ATOM 1932 C C . LEU A 1 252 ? -9.737 3.213 11.612 1.00 96.44 252 LEU A C 1
ATOM 1934 O O . LEU A 1 252 ? -9.369 3.079 12.777 1.00 96.44 252 LEU A O 1
ATOM 1938 N N . ASN A 1 253 ? -8.930 3.037 10.572 1.00 96.94 253 ASN A N 1
ATOM 1939 C CA . ASN A 1 253 ? -7.502 2.791 10.700 1.00 96.94 253 ASN A CA 1
ATOM 1940 C C . ASN A 1 253 ? -6.709 3.706 9.770 1.00 96.94 253 ASN A C 1
ATOM 1942 O O . ASN A 1 253 ? -7.052 3.837 8.591 1.00 96.94 253 ASN A O 1
ATOM 1946 N N . ILE A 1 254 ? -5.615 4.259 10.289 1.00 96.69 254 ILE A N 1
ATOM 1947 C CA . ILE A 1 254 ? -4.595 4.953 9.511 1.00 96.69 254 ILE A CA 1
ATOM 1948 C C . ILE A 1 254 ? -3.308 4.139 9.441 1.00 96.69 254 ILE A C 1
ATOM 1950 O O . ILE A 1 254 ? -2.945 3.440 10.382 1.00 96.69 254 ILE A O 1
ATOM 1954 N N . VAL A 1 255 ? -2.615 4.240 8.313 1.00 92.81 255 VAL A N 1
ATOM 1955 C CA . VAL A 1 255 ? -1.295 3.644 8.096 1.00 92.81 255 VAL A CA 1
ATOM 1956 C C . VAL A 1 255 ? -0.414 4.651 7.364 1.00 92.81 255 VAL A C 1
ATOM 1958 O O . VAL A 1 255 ? -0.890 5.358 6.474 1.00 92.81 255 VAL A O 1
ATOM 1961 N N . ALA A 1 256 ? 0.850 4.751 7.769 1.00 88.81 256 ALA A N 1
ATOM 1962 C CA . ALA A 1 256 ? 1.822 5.600 7.093 1.00 88.81 256 ALA A CA 1
ATOM 1963 C C . ALA A 1 256 ? 2.394 4.898 5.856 1.00 88.81 256 ALA A C 1
ATOM 1965 O O . ALA A 1 256 ? 2.725 3.714 5.906 1.00 88.81 256 ALA A O 1
ATOM 1966 N N . ASP A 1 257 ? 2.515 5.655 4.770 1.00 75.81 257 ASP A N 1
ATOM 1967 C CA . ASP A 1 257 ? 3.101 5.240 3.501 1.00 75.81 257 ASP A CA 1
ATOM 1968 C C . ASP A 1 257 ? 4.109 6.296 3.018 1.00 75.81 257 ASP A C 1
ATOM 1970 O O . ASP A 1 257 ? 3.714 7.274 2.385 1.00 75.81 257 ASP A O 1
ATOM 1974 N N . ASP A 1 258 ? 5.389 6.101 3.363 1.00 69.88 258 ASP A N 1
ATOM 1975 C CA . ASP A 1 258 ? 6.592 6.915 3.089 1.00 69.88 258 ASP A CA 1
ATOM 1976 C C . ASP A 1 258 ? 6.454 8.398 3.455 1.00 69.88 258 ASP A C 1
ATOM 1978 O O . ASP A 1 258 ? 7.108 8.879 4.376 1.00 69.88 258 ASP A O 1
ATOM 1982 N N . ASN A 1 259 ? 5.576 9.118 2.761 1.00 71.25 259 ASN A N 1
ATOM 1983 C CA . ASN A 1 259 ? 5.286 10.537 2.949 1.00 71.25 259 ASN A CA 1
ATOM 1984 C C . ASN A 1 259 ? 3.790 10.850 3.149 1.00 71.25 259 ASN A C 1
ATOM 1986 O O . ASN A 1 259 ? 3.424 12.014 3.299 1.00 71.25 259 ASN A O 1
ATOM 1990 N N . ASN A 1 260 ? 2.914 9.845 3.131 1.00 83.12 260 ASN A N 1
ATOM 1991 C CA . ASN A 1 260 ? 1.463 10.000 3.171 1.00 83.12 260 ASN A CA 1
ATOM 1992 C C . ASN A 1 260 ? 0.834 9.186 4.304 1.00 83.12 260 ASN A C 1
ATOM 1994 O O . ASN A 1 260 ? 1.433 8.261 4.845 1.00 83.12 260 ASN A O 1
ATOM 1998 N N . ILE A 1 261 ? -0.418 9.512 4.623 1.00 92.56 261 ILE A N 1
ATOM 1999 C CA . ILE A 1 261 ? -1.284 8.669 5.447 1.00 92.56 261 ILE A CA 1
ATOM 2000 C C . ILE A 1 261 ? -2.399 8.105 4.570 1.00 92.56 261 ILE A C 1
ATOM 2002 O O . ILE A 1 261 ? -3.106 8.855 3.886 1.00 92.56 261 ILE A O 1
ATOM 2006 N N . LEU A 1 262 ? -2.570 6.788 4.623 1.00 93.50 262 LEU A N 1
ATOM 2007 C CA . LEU A 1 262 ? -3.694 6.083 4.025 1.00 93.50 262 LEU A CA 1
ATOM 2008 C C . LEU A 1 262 ? -4.716 5.720 5.103 1.00 93.50 262 LEU A C 1
ATOM 2010 O O . LEU A 1 262 ? -4.364 5.413 6.240 1.00 93.50 262 LEU A O 1
ATOM 2014 N N . TYR A 1 263 ? -5.989 5.740 4.724 1.00 96.19 263 TYR A N 1
ATOM 2015 C CA . TYR A 1 263 ? -7.133 5.549 5.607 1.00 96.19 263 TYR A CA 1
ATOM 2016 C C . TYR A 1 263 ? -7.958 4.372 5.119 1.00 96.19 263 TYR A C 1
ATOM 2018 O O . TYR A 1 263 ? -8.306 4.316 3.942 1.00 96.19 263 TYR A O 1
ATOM 2026 N N . SER A 1 264 ? -8.326 3.485 6.031 1.00 95.88 264 SER A N 1
ATOM 2027 C CA . SER A 1 264 ? -9.286 2.400 5.808 1.00 95.88 264 SER A CA 1
ATOM 2028 C C . SER A 1 264 ? -10.362 2.467 6.882 1.00 95.88 264 SER A C 1
ATOM 2030 O O . SER A 1 264 ? -10.109 2.965 7.980 1.00 95.88 264 SER A O 1
ATOM 2032 N N . ALA A 1 265 ? -11.572 2.021 6.567 1.00 96.81 265 ALA A N 1
ATOM 2033 C CA . ALA A 1 265 ? -12.697 2.157 7.483 1.00 96.81 265 ALA A CA 1
ATOM 2034 C C . ALA A 1 265 ? -13.760 1.082 7.254 1.00 96.81 265 ALA A C 1
ATOM 2036 O O . ALA A 1 265 ? -13.867 0.511 6.166 1.00 96.81 265 ALA A O 1
ATOM 2037 N N . VAL A 1 266 ? -14.557 0.839 8.290 1.00 96.38 266 VAL A N 1
ATOM 2038 C CA . VAL A 1 266 ? -15.773 0.022 8.237 1.00 96.38 266 VAL A CA 1
ATOM 2039 C C . VAL A 1 266 ? -16.962 0.943 8.456 1.00 96.38 266 VAL A C 1
ATOM 2041 O O . VAL A 1 266 ? -16.975 1.702 9.422 1.00 96.38 266 VAL A O 1
ATOM 2044 N N . PHE A 1 267 ? -17.960 0.864 7.581 1.00 96.75 267 PHE A N 1
ATOM 2045 C CA . PHE A 1 267 ? -19.172 1.669 7.655 1.00 96.75 267 PHE A CA 1
ATOM 2046 C C . PHE A 1 267 ? -20.412 0.811 7.841 1.00 96.75 267 PHE A C 1
ATOM 2048 O O . PHE A 1 267 ? -20.556 -0.230 7.194 1.00 96.75 267 PHE A O 1
ATOM 2055 N N . ARG A 1 268 ? -21.334 1.280 8.684 1.00 95.06 268 ARG A N 1
ATOM 2056 C CA . ARG A 1 268 ? -22.587 0.584 8.997 1.00 95.06 268 ARG A CA 1
ATOM 2057 C C . ARG A 1 268 ? -23.775 1.540 9.072 1.00 95.06 268 ARG A C 1
ATOM 2059 O O . ARG A 1 268 ? -23.575 2.718 9.366 1.00 95.06 268 ARG A O 1
ATOM 2066 N N . PRO A 1 269 ? -25.007 1.055 8.832 1.00 95.38 269 PRO A N 1
ATOM 2067 C CA . PRO A 1 269 ? -26.213 1.824 9.092 1.00 95.38 269 PRO A CA 1
ATOM 2068 C C . PRO A 1 269 ? -26.304 2.220 10.561 1.00 95.38 269 PRO A C 1
ATOM 2070 O O . PRO A 1 269 ? -26.249 1.357 11.435 1.00 95.38 269 PRO A O 1
ATOM 2073 N N . ASP A 1 270 ? -26.479 3.511 10.813 1.00 94.44 270 ASP A N 1
ATOM 2074 C CA . ASP A 1 270 ? -26.678 4.057 12.153 1.00 94.44 270 ASP A CA 1
ATOM 2075 C C . ASP A 1 270 ? -27.380 5.428 12.062 1.00 94.44 270 ASP A C 1
ATOM 2077 O O . ASP A 1 270 ? -27.950 5.776 11.024 1.00 94.44 270 ASP A O 1
ATOM 2081 N N . GLY A 1 271 ? -27.390 6.208 13.142 1.00 92.38 271 GLY A N 1
ATOM 2082 C CA . GLY A 1 271 ? -27.945 7.552 13.172 1.00 92.38 271 GLY A CA 1
ATOM 2083 C C . GLY A 1 271 ? -27.145 8.541 14.016 1.00 92.38 271 GLY A C 1
ATOM 2084 O O . GLY A 1 271 ? -26.143 8.229 14.662 1.00 92.38 271 GLY A O 1
ATOM 2085 N N . GLY A 1 272 ? -27.635 9.779 14.028 1.00 93.12 272 GLY A N 1
ATOM 2086 C CA . GLY A 1 272 ? -27.044 10.871 14.793 1.00 93.12 272 GLY A CA 1
ATOM 2087 C C . GLY A 1 272 ? -25.972 11.630 14.019 1.00 93.12 272 GLY A C 1
ATOM 2088 O O . GLY A 1 272 ? -25.939 11.626 12.789 1.00 93.12 272 GLY A O 1
ATOM 2089 N N . ALA A 1 273 ? -25.135 12.348 14.752 1.00 94.44 273 ALA A N 1
ATOM 2090 C CA . ALA A 1 273 ? -24.067 13.142 14.171 1.00 94.44 273 ALA A CA 1
ATOM 2091 C C . ALA A 1 273 ? -22.732 12.380 14.214 1.00 94.44 273 ALA A C 1
ATOM 2093 O O . ALA A 1 273 ? -22.540 11.500 15.053 1.00 94.44 273 ALA A O 1
ATOM 2094 N N . GLU A 1 274 ? -21.824 12.701 13.298 1.00 97.00 274 GLU A N 1
ATOM 2095 C CA . GLU A 1 274 ? -20.499 12.092 13.208 1.00 97.00 274 GLU A CA 1
ATOM 2096 C C . GLU A 1 274 ? -19.499 13.106 12.667 1.00 97.00 274 GLU A C 1
ATOM 2098 O O . GLU A 1 274 ? -19.804 13.863 11.743 1.00 97.00 274 GLU A O 1
ATOM 2103 N N . TRP A 1 275 ? -18.297 13.090 13.237 1.00 97.62 275 TRP A N 1
ATOM 2104 C CA . TRP A 1 275 ? -17.148 13.814 12.719 1.00 97.62 275 TRP A CA 1
ATOM 2105 C C . TRP A 1 275 ? -15.957 12.874 12.653 1.00 97.62 275 TRP A C 1
ATOM 2107 O O . TRP A 1 275 ? -15.540 12.314 13.665 1.00 97.62 275 TRP A O 1
ATOM 2117 N N . VAL A 1 276 ? -15.393 12.727 11.459 1.00 97.88 276 VAL A N 1
ATOM 2118 C CA . VAL A 1 276 ? -14.139 12.005 11.248 1.00 97.88 276 VAL A CA 1
ATOM 2119 C C . VAL A 1 276 ? -13.036 13.030 11.047 1.00 97.88 276 VAL A C 1
ATOM 2121 O O . VAL A 1 276 ? -13.125 13.880 10.159 1.00 97.88 276 VAL A O 1
ATOM 2124 N N . VAL A 1 277 ? -12.008 12.959 11.883 1.00 98.12 277 VAL A N 1
ATOM 2125 C CA . VAL A 1 277 ? -10.896 13.912 11.882 1.00 98.12 277 VAL A CA 1
ATOM 2126 C C . VAL A 1 277 ? -9.691 13.259 11.207 1.00 98.12 277 VAL A C 1
ATOM 2128 O O . VAL A 1 277 ? -9.342 12.138 11.591 1.00 98.12 277 VAL A O 1
ATOM 2131 N N . PRO A 1 278 ? -9.057 13.909 10.209 1.00 97.75 278 PRO A N 1
ATOM 2132 C CA . PRO A 1 278 ? -7.866 13.370 9.557 1.00 97.75 278 PRO A CA 1
ATOM 2133 C C . PRO A 1 278 ? -6.691 13.222 10.529 1.00 97.75 278 PRO A C 1
ATOM 2135 O O . PRO A 1 278 ? -6.738 13.676 11.669 1.00 97.75 278 PRO A O 1
ATOM 2138 N N . ALA A 1 279 ? -5.632 12.571 10.056 1.00 97.88 279 ALA A N 1
ATOM 2139 C CA . ALA A 1 279 ? -4.394 12.389 10.791 1.00 97.88 279 ALA A CA 1
ATOM 2140 C C . ALA A 1 279 ? -3.732 13.739 11.119 1.00 97.88 279 ALA A C 1
ATOM 2142 O O . ALA A 1 279 ? -3.322 14.471 10.221 1.00 97.88 279 ALA A O 1
ATOM 2143 N N . GLU A 1 280 ? -3.605 14.035 12.409 1.00 97.31 280 GLU A N 1
ATOM 2144 C CA . GLU A 1 280 ? -3.062 15.284 12.954 1.00 97.31 280 GLU A CA 1
ATOM 2145 C C . GLU A 1 280 ? -2.083 14.973 14.106 1.00 97.31 280 GLU A C 1
ATOM 2147 O O . GLU A 1 280 ? -2.268 13.972 14.806 1.00 97.31 280 GLU A O 1
ATOM 2152 N N . PRO A 1 281 ? -1.056 15.804 14.367 1.00 97.50 281 PRO A N 1
ATOM 2153 C CA . PRO A 1 281 ? -0.204 15.658 15.548 1.00 97.50 281 PRO A CA 1
ATOM 2154 C C . PRO A 1 281 ? -0.995 15.778 16.858 1.00 97.50 281 PRO A C 1
ATOM 2156 O O . PRO A 1 281 ? -2.053 16.410 16.910 1.00 97.50 281 PRO A O 1
ATOM 2159 N N . TRP A 1 282 ? -0.445 15.247 17.956 1.00 97.94 282 TRP A N 1
ATOM 2160 C CA . TRP A 1 282 ? -1.117 15.265 19.265 1.00 97.94 282 TRP A CA 1
ATOM 2161 C C . TRP A 1 282 ? -1.537 16.667 19.729 1.00 97.94 282 TRP A C 1
ATOM 2163 O O . TRP A 1 282 ? -2.616 16.823 20.288 1.00 97.94 282 TRP A O 1
ATOM 2173 N N . SER A 1 283 ? -0.720 17.696 19.492 1.00 97.19 283 SER A N 1
ATOM 2174 C CA . SER A 1 283 ? -1.040 19.080 19.877 1.00 97.19 283 SER A CA 1
ATOM 2175 C C . SER A 1 283 ? -2.345 19.582 19.246 1.00 97.19 283 SER A C 1
ATOM 2177 O O . SER A 1 283 ? -3.161 20.214 19.922 1.00 97.19 283 SER A O 1
ATOM 2179 N N . SER A 1 284 ? -2.565 19.261 17.970 1.00 98.25 284 SER A N 1
ATOM 2180 C CA . SER A 1 284 ? -3.810 19.552 17.260 1.00 98.25 284 SER A CA 1
ATOM 2181 C C . SER A 1 284 ? -4.935 18.634 17.735 1.00 98.25 284 SER A C 1
ATOM 2183 O O . SER A 1 284 ? -6.008 19.114 18.100 1.00 98.25 284 SER A O 1
ATOM 2185 N N . MET A 1 285 ? -4.691 17.320 17.790 1.00 98.50 285 MET A N 1
ATOM 2186 C CA . MET A 1 285 ? -5.721 16.335 18.135 1.00 98.50 285 MET A CA 1
ATOM 2187 C C . MET A 1 285 ? -6.259 16.516 19.562 1.00 98.50 285 MET A C 1
ATOM 2189 O O . MET A 1 285 ? -7.466 16.451 19.761 1.00 98.50 285 MET A O 1
ATOM 2193 N N . ALA A 1 286 ? -5.409 16.819 20.546 1.00 98.31 286 ALA A N 1
ATOM 2194 C CA . ALA A 1 286 ? -5.838 17.105 21.916 1.00 98.31 286 ALA A CA 1
ATOM 2195 C C . ALA A 1 286 ? -6.814 18.293 21.969 1.00 98.31 286 ALA A C 1
ATOM 2197 O O . ALA A 1 28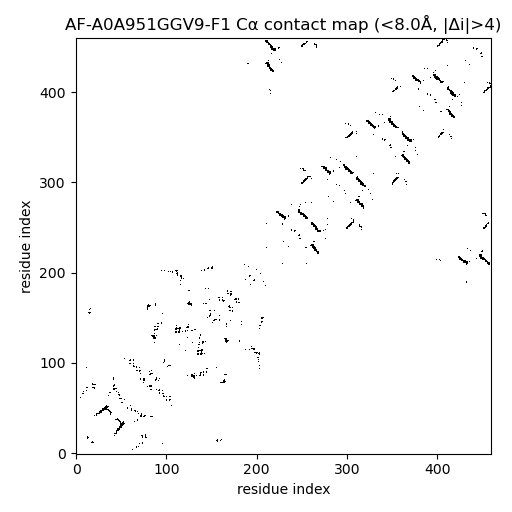6 ? -7.848 18.222 22.626 1.00 98.31 286 ALA A O 1
ATOM 2198 N N . THR A 1 287 ? -6.543 19.346 21.190 1.00 98.44 287 THR A N 1
ATOM 2199 C CA . THR A 1 287 ? -7.446 20.500 21.065 1.00 98.44 287 THR A CA 1
ATOM 2200 C C . THR A 1 287 ? -8.785 20.103 20.435 1.00 98.44 287 THR A C 1
ATOM 2202 O O . THR A 1 287 ? -9.842 20.568 20.861 1.00 98.44 287 THR A O 1
ATOM 2205 N N . VAL A 1 288 ? -8.760 19.244 19.411 1.00 98.44 288 VAL A N 1
ATOM 2206 C CA . VAL A 1 288 ? -9.978 18.729 18.766 1.00 98.44 288 VAL A CA 1
ATOM 2207 C C . VAL A 1 288 ? -10.808 17.901 19.745 1.00 98.44 288 VAL A C 1
ATOM 2209 O O . VAL A 1 288 ? -12.012 18.130 19.850 1.00 98.44 288 VAL A O 1
ATOM 2212 N N . ILE A 1 289 ? -10.167 17.001 20.494 1.00 98.50 289 ILE A N 1
ATOM 2213 C CA . ILE A 1 289 ? -10.806 16.169 21.519 1.00 98.50 289 ILE A CA 1
ATOM 2214 C C . ILE A 1 289 ? -11.487 17.048 22.568 1.00 98.50 289 ILE A C 1
ATOM 2216 O O . ILE A 1 289 ? -12.682 16.881 22.799 1.00 98.50 289 ILE A O 1
ATOM 2220 N N . ASP A 1 290 ? -10.784 18.031 23.135 1.00 98.12 290 ASP A N 1
ATOM 2221 C CA . ASP A 1 290 ? -11.353 18.933 24.143 1.00 98.12 290 ASP A CA 1
ATOM 2222 C C . ASP A 1 290 ? -12.555 19.717 23.595 1.00 98.12 290 ASP A C 1
ATOM 2224 O O . ASP A 1 290 ? -13.595 19.849 24.249 1.00 98.12 290 ASP A O 1
ATOM 2228 N N . ASN A 1 291 ? -12.449 20.225 22.365 1.00 98.31 291 ASN A N 1
ATOM 2229 C CA . ASN A 1 291 ? -13.527 20.977 21.729 1.00 98.31 291 ASN A CA 1
ATOM 2230 C C . ASN A 1 291 ? -14.769 20.116 21.476 1.00 98.31 291 ASN A C 1
ATOM 2232 O O . ASN A 1 291 ? -15.889 20.589 21.675 1.00 98.31 291 ASN A O 1
ATOM 2236 N N . TYR A 1 292 ? -14.590 18.880 21.017 1.00 98.31 292 TYR A N 1
ATOM 2237 C CA . TYR A 1 292 ? -15.682 17.953 20.729 1.00 98.31 292 TYR A CA 1
ATOM 2238 C C . TYR A 1 292 ? -16.298 17.367 21.998 1.00 98.31 292 TYR A C 1
ATOM 2240 O O . TYR A 1 292 ? -17.525 17.337 22.103 1.00 98.31 292 TYR A O 1
ATOM 2248 N N . PHE A 1 293 ? -15.493 17.051 23.009 1.00 97.94 293 PHE A N 1
ATOM 2249 C CA . PHE A 1 293 ? -15.986 16.636 24.320 1.00 97.94 293 PHE A CA 1
ATOM 2250 C C . PHE A 1 293 ? -16.905 17.699 24.940 1.00 97.94 293 PHE A C 1
ATOM 2252 O O . PHE A 1 293 ? -18.016 17.390 25.373 1.00 97.94 293 PHE A O 1
ATOM 2259 N N . ASN A 1 294 ? -16.515 18.978 24.875 1.00 97.56 294 ASN A N 1
ATOM 2260 C CA . ASN A 1 294 ? -17.348 20.100 25.331 1.00 97.56 294 ASN A CA 1
ATOM 2261 C C . ASN A 1 294 ? -18.661 20.271 24.539 1.00 97.56 294 ASN A C 1
ATOM 2263 O O . ASN A 1 294 ? -19.578 20.950 25.001 1.00 97.56 294 ASN A O 1
ATOM 2267 N N . GLN A 1 295 ? -18.769 19.653 23.362 1.00 97.31 295 GLN A N 1
ATOM 2268 C CA . GLN A 1 295 ? -19.978 19.613 22.533 1.00 97.31 295 GLN A CA 1
ATOM 2269 C C . GLN A 1 295 ? -20.789 18.318 22.722 1.00 97.31 295 GLN A C 1
ATOM 2271 O O . GLN A 1 295 ? -21.789 18.117 22.034 1.00 97.31 295 GLN A O 1
ATOM 2276 N N . GLY A 1 296 ? -20.390 17.438 23.648 1.00 97.56 296 GLY A N 1
ATOM 2277 C CA . GLY A 1 296 ? -21.037 16.144 23.874 1.00 97.56 296 GLY A CA 1
ATOM 2278 C C . GLY A 1 296 ? -20.690 15.090 22.819 1.00 97.56 296 GLY A C 1
ATOM 2279 O O . GLY A 1 296 ? -21.444 14.132 22.634 1.00 97.56 296 GLY A O 1
ATOM 2280 N N . LEU A 1 297 ? -19.570 15.269 22.117 1.00 97.94 297 LEU A N 1
ATOM 2281 C CA . LEU A 1 297 ? -19.033 14.336 21.135 1.00 97.94 297 LEU A CA 1
ATOM 2282 C C . LEU A 1 297 ? -17.813 13.628 21.703 1.00 97.94 297 LEU A C 1
ATOM 2284 O O . LEU A 1 297 ? -16.986 14.230 22.375 1.00 97.94 297 LEU A O 1
ATOM 2288 N N . TYR A 1 298 ? -17.704 12.345 21.406 1.00 98.06 298 TYR A N 1
ATOM 2289 C CA . TYR A 1 298 ? -16.768 11.464 22.076 1.00 98.06 298 TYR A CA 1
ATOM 2290 C C . TYR A 1 298 ? -16.114 10.511 21.094 1.00 98.06 298 TYR A C 1
ATOM 2292 O O . TYR A 1 298 ? -16.746 10.111 20.110 1.00 98.06 298 TYR A O 1
ATOM 2300 N N . VAL A 1 299 ? -14.892 10.091 21.402 1.00 98.06 299 VAL A N 1
ATOM 2301 C CA . VAL A 1 299 ? -14.148 9.147 20.569 1.00 98.06 299 VAL A CA 1
ATOM 2302 C C . VAL A 1 299 ? -14.841 7.779 20.565 1.00 98.06 299 VAL A C 1
ATOM 2304 O O . VAL A 1 299 ? -15.193 7.213 21.605 1.00 98.06 299 VAL A O 1
ATOM 2307 N N . THR A 1 300 ? -15.049 7.249 19.361 1.00 95.94 300 THR A N 1
ATOM 2308 C CA . THR A 1 300 ? -15.634 5.918 19.104 1.00 95.94 300 THR A CA 1
ATOM 2309 C C . THR A 1 300 ? -14.689 5.011 18.324 1.00 95.94 300 THR A C 1
ATOM 2311 O O . THR A 1 300 ? -14.678 3.809 18.551 1.00 95.94 300 THR A O 1
ATOM 2314 N N . ALA A 1 301 ? -13.816 5.592 17.501 1.00 96.81 301 ALA A N 1
ATOM 2315 C CA . ALA A 1 301 ? -12.669 4.916 16.912 1.00 96.81 301 ALA A CA 1
ATOM 2316 C C . ALA A 1 301 ? -11.446 5.836 16.982 1.00 96.81 301 ALA A C 1
ATOM 2318 O O . ALA A 1 301 ? -11.574 7.055 16.856 1.00 96.81 301 ALA A O 1
ATOM 2319 N N . LEU A 1 302 ? -10.270 5.246 17.179 1.00 97.81 302 LEU A N 1
ATOM 2320 C CA . LEU A 1 302 ? -8.988 5.934 17.290 1.00 97.81 302 LEU A CA 1
ATOM 2321 C C . LEU A 1 302 ? -7.932 5.099 16.580 1.00 97.81 302 LEU A C 1
ATOM 2323 O O . LEU A 1 302 ? -7.825 3.903 16.830 1.00 97.81 302 LEU A O 1
ATOM 2327 N N . SER A 1 303 ? -7.124 5.736 15.744 1.00 97.94 303 SER A N 1
ATOM 2328 C CA . SER A 1 303 ? -5.976 5.101 15.110 1.00 97.94 303 SER A CA 1
ATOM 2329 C C . SER A 1 303 ? -4.804 6.074 15.063 1.00 97.94 303 SER A C 1
ATOM 2331 O O . SER A 1 303 ? -4.997 7.290 14.978 1.00 97.94 303 SER A O 1
ATOM 2333 N N . ILE A 1 304 ? -3.589 5.537 15.167 1.00 98.00 304 ILE A N 1
ATOM 2334 C CA . ILE A 1 304 ? -2.351 6.316 15.198 1.00 98.00 304 ILE A CA 1
ATOM 2335 C C . ILE A 1 304 ? -1.339 5.732 14.217 1.00 98.00 304 ILE A C 1
ATOM 2337 O O . ILE A 1 304 ? -1.298 4.521 14.026 1.00 98.00 304 ILE A O 1
ATOM 2341 N N . ALA A 1 305 ? -0.503 6.582 13.629 1.00 96.38 305 ALA A N 1
ATOM 2342 C CA . ALA A 1 305 ? 0.583 6.169 12.746 1.00 96.38 305 ALA A CA 1
ATOM 2343 C C . ALA A 1 305 ? 1.788 7.097 12.922 1.00 96.38 305 ALA A C 1
ATOM 2345 O O . ALA A 1 305 ? 1.628 8.302 13.115 1.00 96.38 305 ALA A O 1
ATOM 2346 N N . ALA A 1 306 ? 2.996 6.544 12.859 1.00 93.12 306 ALA A N 1
ATOM 2347 C CA . ALA A 1 306 ? 4.226 7.323 12.858 1.00 93.12 306 ALA A CA 1
ATOM 2348 C C . ALA A 1 306 ? 4.557 7.767 11.429 1.00 93.12 306 ALA A C 1
ATOM 2350 O O . ALA A 1 306 ? 4.609 6.937 10.524 1.00 93.12 306 ALA A O 1
ATOM 2351 N N . LEU A 1 307 ? 4.802 9.063 11.237 1.00 90.06 307 LEU A N 1
ATOM 2352 C CA . LEU A 1 307 ? 5.252 9.631 9.968 1.00 90.06 307 LEU A CA 1
ATOM 2353 C C . LEU A 1 307 ? 6.393 10.610 10.248 1.00 90.06 307 LEU A C 1
ATOM 2355 O O . LEU A 1 307 ? 6.217 11.616 10.937 1.00 90.06 307 LEU A O 1
ATOM 2359 N N . GLY A 1 308 ? 7.588 10.294 9.747 1.00 84.88 308 GLY A N 1
ATOM 2360 C CA . GLY A 1 308 ? 8.802 11.014 10.127 1.00 84.88 308 GLY A CA 1
ATOM 2361 C C . GLY A 1 308 ? 9.047 10.952 11.641 1.00 84.88 308 GLY A C 1
ATOM 2362 O O . GLY A 1 308 ? 9.084 9.874 12.233 1.00 84.88 308 GLY A O 1
ATOM 2363 N N . ASN A 1 309 ? 9.204 12.117 12.275 1.00 86.19 309 ASN A N 1
ATOM 2364 C CA . ASN A 1 309 ? 9.444 12.233 13.720 1.00 86.19 309 ASN A CA 1
ATOM 2365 C C . ASN A 1 309 ? 8.162 12.403 14.549 1.00 86.19 309 ASN A C 1
ATOM 2367 O O . ASN A 1 309 ? 8.241 12.472 15.777 1.00 86.19 309 ASN A O 1
ATOM 2371 N N . ASP A 1 310 ? 6.996 12.437 13.908 1.00 91.38 310 ASP A N 1
ATOM 2372 C CA . ASP A 1 310 ? 5.720 12.670 14.572 1.00 91.38 310 ASP A CA 1
ATOM 2373 C C . ASP A 1 310 ? 4.885 11.391 14.645 1.00 91.38 310 ASP A C 1
ATOM 2375 O O . ASP A 1 310 ? 4.953 10.511 13.785 1.00 91.38 310 ASP A O 1
ATOM 2379 N N . VAL A 1 311 ? 4.064 11.307 15.690 1.00 96.75 311 VAL A N 1
ATOM 2380 C CA . VAL A 1 311 ? 2.938 10.375 15.743 1.00 96.75 311 VAL A CA 1
ATOM 2381 C C . VAL A 1 311 ? 1.685 11.170 15.418 1.00 96.75 311 VAL A C 1
ATOM 2383 O O . VAL A 1 311 ? 1.375 12.155 16.095 1.00 96.75 311 VAL A O 1
ATOM 2386 N N . LEU A 1 312 ? 0.980 10.738 14.381 1.00 97.94 312 LEU A N 1
ATOM 2387 C CA . LEU A 1 312 ? -0.276 11.316 13.937 1.00 97.94 312 LEU A CA 1
ATOM 2388 C C . LEU A 1 312 ? -1.451 10.489 14.454 1.00 97.94 312 LEU A C 1
ATOM 2390 O O . LEU A 1 312 ? -1.342 9.275 14.622 1.00 97.94 312 LEU A O 1
ATOM 2394 N N . TYR A 1 313 ? -2.573 11.161 14.687 1.00 98.62 313 TYR A N 1
ATOM 2395 C CA . TYR A 1 313 ? -3.787 10.614 15.282 1.00 98.62 313 TYR A CA 1
ATOM 2396 C C . TYR A 1 313 ? -4.963 10.926 14.376 1.00 98.62 313 TYR A C 1
ATOM 2398 O O . TYR A 1 313 ? -5.105 12.060 13.930 1.00 98.62 313 TYR A O 1
ATOM 2406 N N . SER A 1 314 ? -5.838 9.953 14.163 1.00 98.50 314 SER A N 1
ATOM 2407 C CA . SER A 1 314 ? -7.120 10.134 13.487 1.00 98.50 314 SER A CA 1
ATOM 2408 C C . SER A 1 314 ? -8.210 9.457 14.309 1.00 98.50 314 SER A C 1
ATOM 2410 O O . SER A 1 314 ? -7.978 8.408 14.917 1.00 98.50 314 SER A O 1
ATOM 2412 N N . ALA A 1 315 ? -9.385 10.077 14.376 1.00 98.31 315 ALA A N 1
ATOM 2413 C CA . ALA A 1 315 ? -10.453 9.621 15.254 1.00 98.31 315 ALA A CA 1
ATOM 2414 C C . ALA A 1 315 ? -11.843 9.889 14.672 1.00 98.31 315 ALA A C 1
ATOM 2416 O O . ALA A 1 315 ? -12.045 10.819 13.886 1.00 98.31 315 ALA A O 1
ATOM 2417 N N . VAL A 1 316 ? -12.799 9.066 15.103 1.00 98.31 316 VAL A N 1
ATOM 2418 C CA . VAL A 1 316 ? -14.233 9.221 14.833 1.00 98.31 316 VAL A CA 1
ATOM 2419 C C . VAL A 1 316 ? -14.924 9.685 16.108 1.00 98.31 316 VAL A C 1
ATOM 2421 O O . VAL A 1 316 ? -14.811 9.036 17.153 1.00 98.31 316 VAL A O 1
ATOM 2424 N N . PHE A 1 317 ? -15.669 10.782 16.013 1.00 98.38 317 PHE A N 1
ATOM 2425 C CA . PHE A 1 317 ? -16.393 11.399 17.116 1.00 98.38 317 PHE A CA 1
ATOM 2426 C C . PHE A 1 317 ? -17.895 11.314 16.903 1.00 98.38 317 PHE A C 1
ATOM 2428 O O . PHE A 1 317 ? -18.403 11.707 15.850 1.00 98.38 317 PHE A O 1
ATOM 2435 N N . ARG A 1 318 ? -18.614 10.845 17.924 1.00 97.50 318 ARG A N 1
ATOM 2436 C CA . ARG A 1 318 ? -20.074 10.687 17.882 1.00 97.50 318 ARG A CA 1
ATOM 2437 C C . ARG A 1 318 ? -20.723 11.161 19.183 1.00 97.50 318 ARG A C 1
ATOM 2439 O O . ARG A 1 318 ? -20.050 11.172 20.219 1.00 97.50 318 ARG A O 1
ATOM 2446 N N . PRO A 1 319 ? -22.010 11.563 19.157 1.00 97.06 319 PRO A N 1
ATOM 2447 C CA . PRO A 1 319 ? -22.751 11.929 20.354 1.00 97.06 319 PRO A CA 1
ATOM 2448 C C . PRO A 1 319 ? -22.653 10.858 21.434 1.00 97.06 319 PRO A C 1
ATOM 2450 O O . PRO A 1 319 ? -22.818 9.668 21.170 1.00 97.06 319 PRO A O 1
ATOM 2453 N N . GLY A 1 320 ? -22.406 11.288 22.663 1.00 94.81 320 GLY A N 1
ATOM 2454 C CA . GLY A 1 320 ? -22.288 10.395 23.802 1.00 94.81 320 GLY A CA 1
ATOM 2455 C C . GLY A 1 320 ? -22.556 11.111 25.113 1.00 94.81 320 GLY A C 1
ATOM 2456 O O . GLY A 1 320 ? -23.067 12.228 25.149 1.00 94.81 320 GLY A O 1
ATOM 2457 N N . SER A 1 321 ? -22.228 10.442 26.212 1.00 93.88 321 SER A N 1
ATOM 2458 C CA . SER A 1 321 ? -22.339 11.020 27.547 1.00 93.88 321 SER A CA 1
ATOM 2459 C C . SER A 1 321 ? -21.303 10.411 28.487 1.00 93.88 321 SER A C 1
ATOM 2461 O O . SER A 1 321 ? -20.645 9.423 28.148 1.00 93.88 321 SER A O 1
ATOM 2463 N N . GLY A 1 322 ? -21.185 10.994 29.678 1.00 94.81 322 GLY A N 1
ATOM 2464 C CA . GLY A 1 322 ? -20.262 10.541 30.709 1.00 94.81 322 GLY A CA 1
ATOM 2465 C C . GLY A 1 322 ? -18.878 11.161 30.573 1.00 94.81 322 GLY A C 1
ATOM 2466 O O . GLY A 1 322 ? -18.673 12.136 29.852 1.00 94.81 322 GLY A O 1
ATOM 2467 N N . ALA A 1 323 ? -17.936 10.617 31.327 1.00 95.88 323 ALA A N 1
ATOM 2468 C CA . ALA A 1 323 ? -16.564 11.083 31.296 1.00 95.88 323 ALA A CA 1
ATOM 2469 C C . ALA A 1 323 ? -15.781 10.433 30.140 1.00 95.88 323 ALA A C 1
ATOM 2471 O O . ALA A 1 323 ? -16.134 9.349 29.676 1.00 95.88 323 ALA A O 1
ATOM 2472 N N . GLU A 1 324 ? -14.732 11.096 29.665 1.00 97.94 324 GLU A N 1
ATOM 2473 C CA . GLU A 1 324 ? -13.803 10.554 28.675 1.00 97.94 324 GLU A CA 1
ATOM 2474 C C . GLU A 1 324 ? -12.405 11.103 28.931 1.00 97.94 324 GLU A C 1
ATOM 2476 O O . GLU A 1 324 ? -12.243 12.269 29.289 1.00 97.94 324 GLU A O 1
ATOM 2481 N N . TRP A 1 325 ? -11.404 10.250 28.742 1.00 98.12 325 TRP A N 1
ATOM 2482 C CA . TRP A 1 325 ? -10.004 10.648 28.716 1.00 98.12 325 TRP A CA 1
ATOM 2483 C C . TRP A 1 325 ? -9.330 10.010 27.518 1.00 98.12 325 TRP A C 1
ATOM 2485 O O . TRP A 1 325 ? -9.485 8.817 27.284 1.00 98.12 325 TRP A O 1
ATOM 2495 N N . VAL A 1 326 ? -8.548 10.788 26.783 1.00 98.44 326 VAL A N 1
ATOM 2496 C CA . VAL A 1 326 ? -7.726 10.288 25.681 1.00 98.44 326 VAL A CA 1
ATOM 2497 C C . VAL A 1 326 ? -6.275 10.581 26.014 1.00 98.44 326 VAL A C 1
ATOM 2499 O O . VAL A 1 326 ? -5.950 11.680 26.464 1.00 98.44 326 VAL A O 1
ATOM 2502 N N . VAL A 1 327 ? -5.399 9.600 25.822 1.00 98.50 327 VAL A N 1
ATOM 2503 C CA . VAL A 1 327 ? -3.972 9.739 26.145 1.00 98.50 327 VAL A CA 1
ATOM 2504 C C . VAL A 1 327 ? -3.122 9.757 24.887 1.00 98.50 327 VAL A C 1
ATOM 2506 O O . VAL A 1 327 ? -3.410 9.040 23.931 1.00 98.50 327 VAL A O 1
ATOM 2509 N N . SER A 1 328 ? -2.048 10.544 24.894 1.00 98.25 328 SER A N 1
ATOM 2510 C CA . SER A 1 328 ? -1.055 10.512 23.821 1.00 98.25 328 SER A CA 1
ATOM 2511 C C . SER A 1 328 ? -0.357 9.154 23.749 1.00 98.25 328 SER A C 1
ATOM 2513 O O . SER A 1 328 ? -0.397 8.359 24.687 1.00 98.25 328 SER A O 1
ATOM 2515 N N . ALA A 1 329 ? 0.328 8.916 22.638 1.00 98.19 329 ALA A N 1
ATOM 2516 C CA . ALA A 1 329 ? 1.122 7.730 22.386 1.00 98.19 329 ALA A CA 1
ATOM 2517 C C . ALA A 1 329 ? 2.194 7.531 23.475 1.00 98.19 329 ALA A C 1
ATOM 2519 O O . ALA A 1 329 ? 2.973 8.437 23.774 1.00 98.19 329 ALA A O 1
ATOM 2520 N N . GLN A 1 330 ? 2.218 6.339 24.067 1.00 98.19 330 GLN A N 1
ATOM 2521 C CA . GLN A 1 330 ? 3.079 5.958 25.187 1.00 98.19 330 GLN A CA 1
ATOM 2522 C C . GLN A 1 330 ? 3.708 4.580 24.945 1.00 98.19 330 GLN A C 1
ATOM 2524 O O . GLN A 1 330 ? 3.038 3.700 24.404 1.00 98.19 330 GLN A O 1
ATOM 2529 N N . PRO A 1 331 ? 4.952 4.326 25.386 1.00 98.25 331 PRO A N 1
ATOM 2530 C CA . PRO A 1 331 ? 5.503 2.974 25.421 1.00 98.25 331 PRO A CA 1
ATOM 2531 C C . PRO A 1 331 ? 4.681 2.056 26.332 1.00 98.25 331 PRO A C 1
ATOM 2533 O O . PRO A 1 331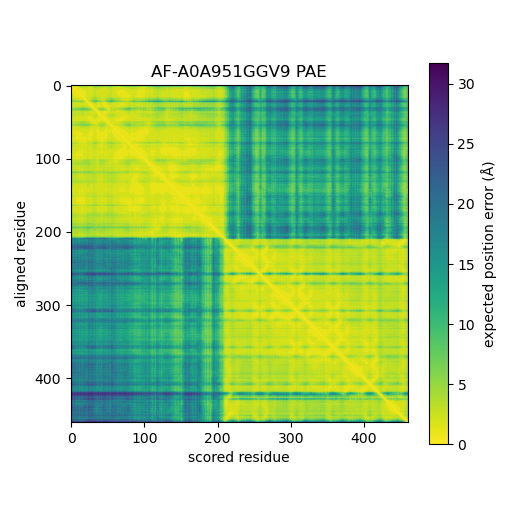 ? 4.082 2.515 27.307 1.00 98.25 331 PRO A O 1
ATOM 2536 N N . TRP A 1 332 ? 4.727 0.745 26.076 1.00 98.19 332 TRP A N 1
ATOM 2537 C CA . TRP A 1 332 ? 3.922 -0.247 26.808 1.00 98.19 332 TRP A CA 1
ATOM 2538 C C . TRP A 1 332 ? 3.997 -0.124 28.337 1.00 98.19 332 TRP A C 1
ATOM 2540 O O . TRP A 1 332 ? 2.975 -0.218 29.007 1.00 98.19 332 TRP A O 1
ATOM 2550 N N . SER A 1 333 ? 5.184 0.109 28.907 1.00 97.31 333 SER A N 1
ATOM 2551 C CA . SER A 1 333 ? 5.355 0.206 30.364 1.00 97.31 333 SER A CA 1
ATOM 2552 C C . SER A 1 333 ? 4.540 1.339 30.992 1.00 97.31 333 SER A C 1
ATOM 2554 O O . SER A 1 333 ? 3.996 1.168 32.080 1.00 97.31 333 SER A O 1
ATOM 2556 N N . GLN A 1 334 ? 4.438 2.479 30.307 1.00 98.56 334 GLN A N 1
ATOM 2557 C CA . GLN A 1 334 ? 3.619 3.610 30.738 1.00 98.56 334 GLN A CA 1
ATOM 2558 C C . GLN A 1 334 ? 2.147 3.354 30.424 1.00 98.56 334 GLN A C 1
ATOM 2560 O O . GLN A 1 334 ? 1.304 3.502 31.303 1.00 98.56 334 GLN A O 1
ATOM 2565 N N . PHE A 1 335 ? 1.855 2.882 29.210 1.00 9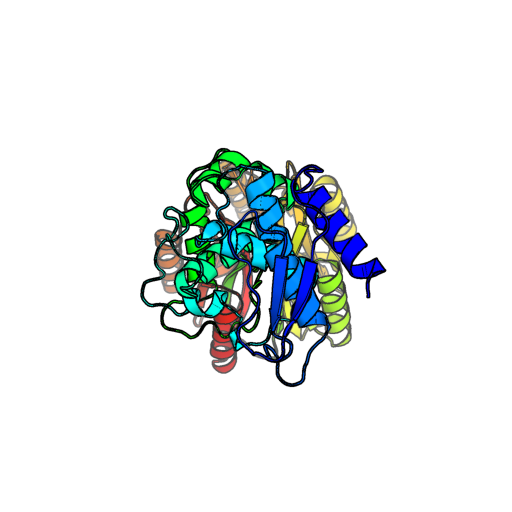8.69 335 PHE A N 1
ATOM 2566 C CA . PHE A 1 335 ? 0.490 2.626 28.766 1.00 98.69 335 PHE A CA 1
ATOM 2567 C C . PHE A 1 335 ? -0.232 1.596 29.645 1.00 98.69 335 PHE A C 1
ATOM 2569 O O . PHE A 1 335 ? -1.362 1.828 30.061 1.00 98.69 335 PHE A O 1
ATOM 2576 N N . ALA A 1 336 ? 0.429 0.496 30.014 1.00 98.31 336 ALA A N 1
ATOM 2577 C CA . ALA A 1 336 ? -0.136 -0.508 30.913 1.00 98.31 336 ALA A CA 1
ATOM 2578 C C . ALA A 1 336 ? -0.442 0.065 32.310 1.00 98.31 336 ALA A C 1
ATOM 2580 O O . ALA A 1 336 ? -1.466 -0.268 32.905 1.00 98.31 336 ALA A O 1
ATOM 2581 N N . ALA A 1 337 ? 0.406 0.961 32.828 1.00 98.38 337 ALA A N 1
ATOM 2582 C CA . ALA A 1 337 ? 0.143 1.653 34.090 1.00 98.38 337 ALA A CA 1
ATOM 2583 C C . ALA A 1 337 ? -1.047 2.620 33.973 1.00 98.38 337 ALA A C 1
ATOM 2585 O O . ALA A 1 337 ? -1.878 2.685 34.877 1.00 98.38 337 ALA A O 1
ATOM 2586 N N . THR A 1 338 ? -1.161 3.330 32.848 1.00 98.50 338 THR A N 1
ATOM 2587 C CA . THR A 1 338 ? -2.304 4.193 32.530 1.00 98.50 338 THR A CA 1
ATOM 2588 C C . THR A 1 338 ? -3.607 3.401 32.445 1.00 98.50 338 THR A C 1
ATOM 2590 O O . THR A 1 338 ? -4.585 3.799 33.074 1.00 98.50 338 THR A O 1
ATOM 2593 N N . VAL A 1 339 ? -3.613 2.264 31.741 1.00 98.44 339 VAL A N 1
ATOM 2594 C CA . VAL A 1 339 ? -4.769 1.358 31.662 1.00 98.44 339 VAL A CA 1
ATOM 2595 C C . VAL A 1 339 ? -5.186 0.900 33.058 1.00 98.44 339 VAL A C 1
ATOM 2597 O O . VAL A 1 339 ? -6.350 1.049 33.412 1.00 98.44 339 VAL A O 1
ATOM 2600 N N . ASN A 1 340 ? -4.248 0.425 33.884 1.00 97.94 340 ASN A N 1
ATOM 2601 C CA . ASN A 1 340 ? -4.558 -0.027 35.244 1.00 97.94 340 ASN A CA 1
ATOM 2602 C C . ASN A 1 340 ? -5.147 1.095 36.113 1.00 97.94 340 ASN A C 1
ATOM 2604 O O . ASN A 1 340 ? -6.157 0.890 36.779 1.00 97.94 340 ASN A O 1
ATOM 2608 N N . ASN A 1 341 ? -4.556 2.292 36.069 1.00 98.25 341 ASN A N 1
ATOM 2609 C CA . ASN A 1 341 ? -5.029 3.440 36.841 1.00 98.25 341 ASN A CA 1
ATOM 2610 C C . ASN A 1 341 ? -6.459 3.851 36.447 1.00 98.25 341 ASN A C 1
ATOM 2612 O O . ASN A 1 341 ? -7.295 4.121 37.308 1.00 98.25 341 ASN A O 1
ATOM 2616 N N . TYR A 1 342 ? -6.765 3.886 35.149 1.00 98.19 342 TYR A N 1
ATOM 2617 C CA . TYR A 1 342 ? -8.116 4.195 34.683 1.00 98.19 342 TYR A CA 1
ATOM 2618 C C . TYR A 1 342 ? -9.109 3.068 34.991 1.00 98.19 342 TYR A C 1
ATOM 2620 O O . TYR A 1 342 ? -10.221 3.348 35.442 1.00 98.19 342 TYR A O 1
ATOM 2628 N N . PHE A 1 343 ? -8.696 1.808 34.859 1.00 97.62 343 PHE A N 1
ATOM 2629 C CA . PHE A 1 343 ? -9.521 0.654 35.213 1.00 97.62 343 PHE A CA 1
ATOM 2630 C C . PHE A 1 343 ? -9.932 0.668 36.694 1.00 97.62 343 PHE A C 1
ATOM 2632 O O . PHE A 1 343 ? -11.107 0.473 37.008 1.00 97.62 343 PHE A O 1
ATOM 2639 N N . GLU A 1 344 ? -9.009 0.998 37.606 1.00 97.38 344 GLU A N 1
ATOM 2640 C CA . GLU A 1 344 ? -9.293 1.177 39.042 1.00 97.38 344 GLU A CA 1
ATOM 2641 C C . GLU A 1 344 ? -10.314 2.295 39.324 1.00 97.38 344 GLU A C 1
ATOM 2643 O O . GLU A 1 344 ? -11.026 2.255 40.328 1.00 97.38 344 GLU A O 1
ATOM 2648 N N . GLN A 1 345 ? -10.436 3.265 38.417 1.00 97.19 345 GLN A N 1
ATOM 2649 C CA . GLN A 1 345 ? -11.417 4.353 38.470 1.00 97.19 345 GLN A CA 1
ATOM 2650 C C . GLN A 1 345 ? -12.739 4.015 37.754 1.00 97.19 345 GLN A C 1
ATOM 2652 O O . GLN A 1 345 ? -13.625 4.865 37.662 1.00 97.19 345 GLN A O 1
ATOM 2657 N N . GLY A 1 346 ? -12.900 2.788 37.246 1.00 97.12 346 GLY A N 1
ATOM 2658 C CA . GLY A 1 346 ? -14.088 2.359 36.502 1.00 97.12 346 GLY A CA 1
ATOM 2659 C C . GLY A 1 346 ? -14.113 2.823 35.042 1.00 97.12 346 GLY A C 1
ATOM 2660 O O . GLY A 1 346 ? -15.187 2.905 34.439 1.00 97.12 346 GLY A O 1
ATOM 2661 N N . LEU A 1 347 ? -12.946 3.135 34.476 1.00 97.62 347 LEU A N 1
ATOM 2662 C CA . LEU A 1 347 ? -12.773 3.591 33.101 1.00 97.62 347 LEU A CA 1
ATOM 2663 C C . LEU A 1 347 ? -12.082 2.513 32.268 1.00 97.62 347 LEU A C 1
ATOM 2665 O O . LEU A 1 347 ? -11.095 1.920 32.682 1.00 97.62 347 LEU A O 1
ATOM 2669 N N . TYR A 1 348 ? -12.626 2.271 31.086 1.00 97.50 348 TYR A N 1
ATOM 2670 C CA . TYR A 1 348 ? -12.315 1.130 30.231 1.00 97.50 348 TYR A CA 1
ATOM 2671 C C . TYR A 1 348 ? -11.884 1.628 28.864 1.00 97.50 348 TYR A C 1
ATOM 2673 O O . TYR A 1 348 ? -12.371 2.672 28.414 1.00 97.50 348 TYR A O 1
ATOM 2681 N N . VAL A 1 349 ? -11.021 0.881 28.181 1.00 97.50 349 VAL A N 1
ATOM 2682 C CA . VAL A 1 349 ? -10.605 1.240 26.826 1.00 97.50 349 VAL A CA 1
ATOM 2683 C C . VAL A 1 349 ? -11.803 1.139 25.874 1.00 97.50 349 VAL A C 1
ATOM 2685 O O . VAL A 1 349 ? -12.407 0.080 25.693 1.00 97.50 349 VAL A O 1
ATOM 2688 N N . ALA A 1 350 ? -12.154 2.271 25.267 1.00 95.38 350 ALA A N 1
ATOM 2689 C CA . ALA A 1 350 ? -13.221 2.404 24.278 1.00 95.38 350 ALA A CA 1
ATOM 2690 C C . ALA A 1 350 ? -12.686 2.339 22.841 1.00 95.38 350 ALA A C 1
ATOM 2692 O O . ALA A 1 350 ? -13.359 1.818 21.961 1.00 95.38 350 ALA A O 1
ATOM 2693 N N . ALA A 1 351 ? -11.468 2.831 22.616 1.00 96.44 351 ALA A N 1
ATOM 2694 C CA . ALA A 1 351 ? -10.755 2.725 21.350 1.00 96.44 351 ALA A CA 1
ATOM 2695 C C . ALA A 1 351 ? -9.248 2.663 21.619 1.00 96.44 351 ALA A C 1
ATOM 2697 O O . ALA A 1 351 ? -8.769 3.301 22.559 1.00 96.44 351 ALA A O 1
ATOM 2698 N N . ILE A 1 352 ? -8.510 1.912 20.802 1.00 97.31 352 ILE A N 1
ATOM 2699 C CA . ILE A 1 352 ? -7.063 1.719 20.932 1.00 97.31 352 ILE A CA 1
ATOM 2700 C C . ILE A 1 352 ? -6.383 1.923 19.579 1.00 97.31 352 ILE A C 1
ATOM 2702 O O . ILE A 1 352 ? -6.859 1.424 18.565 1.00 97.31 352 ILE A O 1
ATOM 2706 N N . GLY A 1 353 ? -5.248 2.613 19.587 1.00 97.56 353 GLY A N 1
ATOM 2707 C CA . GLY A 1 353 ? -4.332 2.709 18.459 1.00 97.56 353 GLY A CA 1
ATOM 2708 C C . GLY A 1 353 ? -2.919 2.325 18.886 1.00 97.56 353 GLY A C 1
ATOM 2709 O O . GLY A 1 353 ? -2.529 2.539 20.036 1.00 97.56 353 GLY A O 1
ATOM 2710 N N . ALA A 1 354 ? -2.140 1.784 17.954 1.00 97.62 354 ALA A N 1
ATOM 2711 C CA . ALA A 1 354 ? -0.725 1.512 18.153 1.00 97.62 354 ALA A CA 1
ATOM 2712 C C . ALA A 1 354 ? 0.076 1.911 16.910 1.00 97.62 354 ALA A C 1
ATOM 2714 O O . ALA A 1 354 ? -0.430 1.833 15.797 1.00 97.62 354 ALA A O 1
ATOM 2715 N N . THR A 1 355 ? 1.328 2.320 17.105 1.00 96.31 355 THR A N 1
ATOM 2716 C CA . THR A 1 355 ? 2.304 2.539 16.027 1.00 96.31 355 THR A CA 1
ATOM 2717 C C . THR A 1 355 ? 3.699 2.149 16.500 1.00 96.31 355 THR A C 1
ATOM 2719 O O . THR A 1 355 ? 3.943 2.062 17.702 1.00 96.31 355 THR A O 1
ATOM 2722 N N . ILE A 1 356 ? 4.637 1.940 15.581 1.00 93.06 356 ILE A N 1
ATOM 2723 C CA . ILE A 1 356 ? 6.063 1.857 15.908 1.00 93.06 356 ILE A CA 1
ATOM 2724 C C . ILE A 1 356 ? 6.738 3.163 15.510 1.00 93.06 356 ILE A C 1
ATOM 2726 O O . ILE A 1 356 ? 6.537 3.659 14.407 1.00 93.06 356 ILE A O 1
ATOM 2730 N N . GLN A 1 357 ? 7.544 3.714 16.412 1.00 91.44 357 GLN A N 1
ATOM 2731 C CA . GLN A 1 357 ? 8.418 4.846 16.134 1.00 91.44 357 GLN A CA 1
ATOM 2732 C C . GLN A 1 357 ? 9.799 4.543 16.713 1.00 91.44 357 GLN A C 1
ATOM 2734 O O . GLN A 1 357 ? 9.916 4.183 17.883 1.00 91.44 357 GLN A O 1
ATOM 2739 N N . ASN A 1 358 ? 10.851 4.658 15.896 1.00 86.81 358 ASN A N 1
ATOM 2740 C CA . ASN A 1 358 ? 12.238 4.402 16.311 1.00 86.81 358 ASN A CA 1
ATOM 2741 C C . ASN A 1 358 ? 12.432 3.039 17.015 1.00 86.81 358 ASN A C 1
ATOM 2743 O O . ASN A 1 358 ? 13.131 2.938 18.021 1.00 86.81 358 ASN A O 1
ATOM 2747 N N . GLY A 1 359 ? 11.767 1.991 16.514 1.00 87.50 359 GLY A N 1
ATOM 2748 C CA . GLY A 1 359 ? 11.832 0.634 17.072 1.00 87.50 359 GLY A CA 1
ATOM 2749 C C . GLY A 1 359 ? 11.040 0.417 18.369 1.00 87.50 359 GLY A C 1
ATOM 2750 O O . GLY A 1 359 ? 11.064 -0.684 18.914 1.00 87.50 359 GLY A O 1
ATOM 2751 N N . VAL A 1 360 ? 10.320 1.428 18.864 1.00 94.00 360 VAL A N 1
ATOM 2752 C CA . VAL A 1 360 ? 9.481 1.335 20.065 1.00 94.00 360 VAL A CA 1
ATOM 2753 C C . VAL A 1 360 ? 8.011 1.308 19.662 1.00 94.00 360 VAL A C 1
ATOM 2755 O O . VAL A 1 360 ? 7.543 2.199 18.955 1.00 94.00 360 VAL A O 1
ATOM 2758 N N . VAL A 1 361 ? 7.268 0.305 20.140 1.00 97.25 361 VAL A N 1
ATOM 2759 C CA . VAL A 1 361 ? 5.805 0.287 20.003 1.00 97.25 361 VAL A CA 1
ATOM 2760 C C . VAL A 1 361 ? 5.201 1.293 20.978 1.00 97.25 361 VAL A C 1
ATOM 2762 O O . VAL A 1 361 ? 5.422 1.208 22.192 1.00 97.25 361 VAL A O 1
ATOM 2765 N N . LEU A 1 362 ? 4.420 2.218 20.437 1.00 98.31 362 LEU A N 1
ATOM 2766 C CA . LEU A 1 362 ? 3.666 3.224 21.160 1.00 98.31 362 LEU A CA 1
ATOM 2767 C C . LEU A 1 362 ? 2.168 2.938 21.053 1.00 98.31 362 LEU A C 1
ATOM 2769 O O . LEU A 1 362 ? 1.693 2.475 20.018 1.00 98.31 362 LEU A O 1
ATOM 2773 N N . TYR A 1 363 ? 1.434 3.253 22.115 1.00 98.69 363 TYR A N 1
ATOM 2774 C CA . TYR A 1 363 ? 0.009 2.974 22.272 1.00 98.69 363 TYR A CA 1
ATOM 2775 C C . TYR A 1 363 ? -0.728 4.237 22.700 1.00 98.69 363 TYR A C 1
ATOM 2777 O O . TYR A 1 363 ? -0.227 4.995 23.528 1.00 98.69 363 TYR A O 1
ATOM 2785 N N . SER A 1 364 ? -1.927 4.438 22.172 1.00 98.62 364 SER A N 1
ATOM 2786 C CA . SER A 1 364 ? -2.854 5.496 22.571 1.00 98.62 364 SER A CA 1
ATOM 2787 C C . SER A 1 364 ? -4.245 4.893 22.728 1.00 98.62 364 SER A C 1
ATOM 2789 O O . SER A 1 364 ? -4.579 3.904 22.073 1.00 98.62 364 SER A O 1
ATOM 2791 N N . ALA A 1 365 ? -5.052 5.463 23.616 1.00 98.44 365 ALA A N 1
ATOM 2792 C CA . ALA A 1 365 ? -6.404 4.988 23.851 1.00 98.44 365 ALA A CA 1
ATOM 2793 C C . ALA A 1 365 ? -7.339 6.111 24.292 1.00 98.44 365 ALA A C 1
ATOM 2795 O O . ALA A 1 365 ? -6.910 7.085 24.917 1.00 98.44 365 ALA A O 1
ATOM 2796 N N . ALA A 1 366 ? -8.623 5.916 23.998 1.00 98.31 366 ALA A N 1
ATOM 2797 C CA . ALA A 1 366 ? -9.726 6.623 24.631 1.00 98.31 366 ALA A CA 1
ATOM 2798 C C . ALA A 1 366 ? -10.325 5.744 25.739 1.00 98.31 366 ALA A C 1
ATOM 2800 O O . ALA A 1 366 ? -10.562 4.554 25.527 1.00 98.31 366 ALA A O 1
ATOM 2801 N N . PHE A 1 367 ? -10.585 6.333 26.903 1.00 98.38 367 PHE A N 1
ATOM 2802 C CA . PHE A 1 367 ? -11.097 5.680 28.105 1.00 98.38 367 PHE A CA 1
ATOM 2803 C C . PHE A 1 367 ? -12.457 6.247 28.478 1.00 98.38 367 PHE A C 1
ATOM 2805 O O . PHE A 1 367 ? -12.621 7.466 28.535 1.00 98.38 367 PHE A O 1
ATOM 2812 N N . ARG A 1 368 ? -13.427 5.376 28.767 1.00 97.12 368 ARG A N 1
ATOM 2813 C CA . ARG A 1 368 ? -14.806 5.775 29.091 1.00 97.12 368 ARG A CA 1
ATOM 2814 C C . ARG A 1 368 ? -15.377 4.934 30.234 1.00 97.12 368 ARG A C 1
ATOM 2816 O O . ARG A 1 368 ? -14.925 3.803 30.428 1.00 97.12 368 ARG A O 1
ATOM 2823 N N . PRO A 1 369 ? -16.362 5.450 30.995 1.00 96.88 369 PRO A N 1
ATOM 2824 C CA . PRO A 1 369 ? -17.041 4.686 32.029 1.00 96.88 369 PRO A CA 1
ATOM 2825 C C . PRO A 1 369 ? -17.564 3.362 31.493 1.00 96.88 369 PRO A C 1
ATOM 2827 O O . PRO A 1 369 ? -18.163 3.297 30.419 1.00 96.88 369 PRO A O 1
ATOM 2830 N N . GLY A 1 370 ? -17.350 2.306 32.261 1.00 93.62 370 GLY A N 1
ATOM 2831 C CA . GLY A 1 370 ? -17.785 0.975 31.887 1.00 93.62 370 GLY A CA 1
ATOM 2832 C C . GLY A 1 370 ? -17.875 0.051 33.086 1.00 93.62 370 GLY A C 1
ATOM 2833 O O . GLY A 1 370 ? -17.782 0.460 34.242 1.00 93.62 370 GLY A O 1
ATOM 2834 N N . SER A 1 371 ? -18.067 -1.225 32.791 1.00 92.12 371 SER A N 1
ATOM 2835 C CA . SER A 1 371 ? -18.122 -2.279 33.792 1.00 92.12 371 SER A CA 1
ATOM 2836 C C . SER A 1 371 ? -17.589 -3.587 33.223 1.00 92.12 371 SER A C 1
ATOM 2838 O O . SER A 1 371 ? -17.460 -3.741 32.003 1.00 92.12 371 SER A O 1
ATOM 2840 N N . GLY A 1 372 ? -17.384 -4.554 34.113 1.00 92.38 372 GLY A N 1
ATOM 2841 C CA . GLY A 1 372 ? -16.959 -5.902 33.765 1.00 92.38 372 GLY A CA 1
ATOM 2842 C C . GLY A 1 372 ? -15.450 -6.056 33.836 1.00 92.38 372 GLY A C 1
ATOM 2843 O O . GLY A 1 372 ? -14.751 -5.247 34.431 1.00 92.38 372 GLY A O 1
ATOM 2844 N N . ALA A 1 373 ? -14.952 -7.139 33.263 1.00 94.00 373 ALA A N 1
ATOM 2845 C CA . ALA A 1 373 ? -13.523 -7.370 33.196 1.00 94.00 373 ALA A CA 1
ATOM 2846 C C . ALA A 1 373 ? -12.943 -6.815 31.883 1.00 94.00 373 ALA A C 1
ATOM 2848 O O . ALA A 1 373 ? -13.657 -6.684 30.887 1.00 94.00 373 ALA A O 1
ATOM 2849 N N . GLU A 1 374 ? -11.661 -6.472 31.886 1.00 96.56 374 GLU A N 1
ATOM 2850 C CA . GLU A 1 374 ? -10.935 -5.985 30.715 1.00 96.56 374 GLU A CA 1
ATOM 2851 C C . GLU A 1 374 ? -9.495 -6.483 30.765 1.00 96.56 374 GLU A C 1
ATOM 2853 O O . GLU A 1 374 ? -8.872 -6.504 31.827 1.00 96.56 374 GLU A O 1
ATOM 2858 N N . TRP A 1 375 ? -8.971 -6.877 29.607 1.00 96.94 375 TRP A N 1
ATOM 2859 C CA . TRP A 1 375 ? -7.561 -7.197 29.431 1.00 96.94 375 TRP A CA 1
ATOM 2860 C C . TRP A 1 375 ? -7.036 -6.509 28.186 1.00 96.94 375 TRP A C 1
ATOM 2862 O O . TRP A 1 375 ? -7.592 -6.662 27.103 1.00 96.94 375 TRP A O 1
ATOM 2872 N N . VAL A 1 376 ? -5.926 -5.797 28.333 1.00 97.44 376 VAL A N 1
ATOM 2873 C CA . VAL A 1 376 ? -5.184 -5.225 27.212 1.00 97.44 376 VAL A CA 1
ATOM 2874 C C . VAL A 1 376 ? -3.877 -5.990 27.088 1.00 97.44 376 VAL A C 1
ATOM 2876 O O . VAL A 1 376 ? -3.172 -6.179 28.081 1.00 97.44 376 VAL A O 1
ATOM 2879 N N . VAL A 1 377 ? -3.553 -6.456 25.883 1.00 97.56 377 VAL A N 1
ATOM 2880 C CA . VAL A 1 377 ? -2.325 -7.227 25.635 1.00 97.56 377 VAL A CA 1
ATOM 2881 C C . VAL A 1 377 ? -1.300 -6.390 24.887 1.00 97.56 377 VAL A C 1
ATOM 2883 O O . VAL A 1 377 ? -1.652 -5.655 23.967 1.00 97.56 377 VAL A O 1
ATOM 2886 N N . SER A 1 378 ? -0.022 -6.512 25.243 1.00 97.50 378 SER A N 1
ATOM 2887 C CA . SER A 1 378 ? 1.059 -5.863 24.495 1.00 97.50 378 SER A CA 1
ATOM 2888 C C . SER A 1 378 ? 1.131 -6.389 23.064 1.00 97.50 378 SER A C 1
ATOM 2890 O O . SER A 1 378 ? 0.830 -7.559 22.816 1.00 97.50 378 SER A O 1
ATOM 2892 N N . ALA A 1 379 ? 1.605 -5.548 22.147 1.00 97.19 379 ALA A N 1
ATOM 2893 C CA . ALA A 1 379 ? 1.877 -5.937 20.773 1.00 97.19 379 ALA A CA 1
ATOM 2894 C C . ALA A 1 379 ? 2.836 -7.136 20.725 1.00 97.19 379 ALA A C 1
ATOM 2896 O O . ALA A 1 379 ? 3.912 -7.116 21.325 1.00 97.19 379 ALA A O 1
ATOM 2897 N N . GLN A 1 380 ? 2.423 -8.191 20.029 1.00 95.88 380 GLN A N 1
ATOM 2898 C CA . GLN A 1 380 ? 3.134 -9.468 19.958 1.00 95.88 380 GLN A CA 1
ATOM 2899 C C . GLN A 1 380 ? 2.967 -10.092 18.563 1.00 95.88 380 GLN A C 1
ATOM 2901 O O . GLN A 1 380 ? 1.978 -9.792 17.894 1.00 95.88 380 GLN A O 1
ATOM 2906 N N . PRO A 1 381 ? 3.892 -10.947 18.095 1.00 92.31 381 PRO A N 1
ATOM 2907 C CA . PRO A 1 381 ? 3.762 -11.590 16.789 1.00 92.31 381 PRO A CA 1
ATOM 2908 C C . PRO A 1 381 ? 2.532 -12.503 16.733 1.00 92.31 381 PRO A C 1
ATOM 2910 O O . PRO A 1 381 ? 2.058 -12.996 17.762 1.00 92.31 381 PRO A O 1
ATOM 2913 N N . TRP A 1 382 ? 2.047 -12.786 15.519 1.00 89.62 382 TRP A N 1
ATOM 2914 C CA . TRP A 1 382 ? 0.850 -13.612 15.303 1.00 89.62 382 TRP A CA 1
ATOM 2915 C C . TRP A 1 382 ? 0.913 -14.977 16.008 1.00 89.62 382 TRP A C 1
ATOM 2917 O O . TRP A 1 382 ? -0.081 -15.431 16.571 1.00 89.62 382 TRP A O 1
ATOM 2927 N N . SER A 1 383 ? 2.097 -15.599 16.043 1.00 89.12 383 SER A N 1
ATOM 2928 C CA . SER A 1 383 ? 2.342 -16.888 16.706 1.00 89.12 383 SER A CA 1
ATOM 2929 C C . SER A 1 383 ? 2.018 -16.891 18.204 1.00 89.12 383 SER A C 1
ATOM 2931 O O . SER A 1 383 ? 1.670 -17.943 18.737 1.00 89.12 383 SER A O 1
ATOM 2933 N N . SER A 1 384 ? 2.089 -15.737 18.869 1.00 94.81 384 SER A N 1
ATOM 2934 C CA . SER A 1 384 ? 1.692 -15.559 20.272 1.00 94.81 384 SER A CA 1
ATOM 2935 C C . SER A 1 384 ? 0.293 -14.948 20.403 1.00 94.81 384 SER A C 1
ATOM 2937 O O . SER A 1 384 ? -0.461 -15.286 21.321 1.00 94.81 384 SER A O 1
ATOM 2939 N N . PHE A 1 385 ? -0.086 -14.078 19.462 1.00 94.88 385 PHE A N 1
ATOM 2940 C CA . PHE A 1 385 ? -1.374 -13.391 19.476 1.00 94.88 385 PHE A CA 1
ATOM 2941 C C . PHE A 1 385 ? -2.555 -14.334 19.222 1.00 94.88 385 PHE A C 1
ATOM 2943 O O . PHE A 1 385 ? -3.515 -14.312 19.987 1.00 94.88 385 PHE A O 1
ATOM 2950 N N . ALA A 1 386 ? -2.486 -15.202 18.208 1.00 91.44 386 ALA A N 1
ATOM 2951 C CA . ALA A 1 386 ? -3.589 -16.108 17.882 1.00 91.44 386 ALA A CA 1
ATOM 2952 C C . ALA A 1 386 ? -3.939 -17.064 19.047 1.00 91.44 386 ALA A C 1
ATOM 2954 O O . ALA A 1 386 ? -5.109 -17.120 19.428 1.00 91.44 386 ALA A O 1
ATOM 2955 N N . PRO A 1 387 ? -2.969 -17.719 19.727 1.00 94.19 387 PRO A N 1
ATOM 2956 C CA . PRO A 1 387 ? -3.264 -18.478 20.945 1.00 94.19 387 PRO A CA 1
ATOM 2957 C C . PRO A 1 387 ? -3.857 -17.635 22.084 1.00 94.19 387 PRO A C 1
ATOM 2959 O O . PRO A 1 387 ? -4.658 -18.140 22.872 1.00 94.19 387 PRO A O 1
ATOM 2962 N N . THR A 1 388 ? -3.468 -16.360 22.188 1.00 95.19 388 THR A N 1
ATOM 2963 C CA . THR A 1 388 ? -4.015 -15.427 23.185 1.00 95.19 388 THR A CA 1
ATOM 2964 C C . THR A 1 388 ? -5.491 -15.137 22.911 1.00 95.19 388 THR A C 1
ATOM 2966 O O . THR A 1 388 ? -6.305 -15.246 23.828 1.00 95.19 388 THR A O 1
ATOM 2969 N N . VAL A 1 389 ? -5.846 -14.848 21.653 1.00 93.44 389 VAL A N 1
ATOM 2970 C CA . VAL A 1 389 ? -7.240 -14.677 21.207 1.00 93.44 389 VAL A CA 1
ATOM 2971 C C . VAL A 1 389 ? -8.056 -15.929 21.531 1.00 93.44 389 VAL A C 1
ATOM 2973 O O . VAL A 1 389 ? -9.073 -15.831 22.212 1.00 93.44 389 VAL A O 1
ATOM 2976 N N . ASP A 1 390 ? -7.574 -17.114 21.148 1.00 92.06 390 ASP A N 1
ATOM 2977 C CA . ASP A 1 390 ? -8.261 -18.385 21.417 1.00 92.06 390 ASP A CA 1
ATOM 2978 C C . ASP A 1 390 ? -8.475 -18.640 22.916 1.00 92.06 390 ASP A C 1
ATOM 2980 O O . ASP A 1 390 ? -9.511 -19.163 23.336 1.00 92.06 390 ASP A O 1
ATOM 2984 N N . SER A 1 391 ? -7.475 -18.311 23.736 1.00 94.69 391 SER A N 1
ATOM 2985 C CA . SER A 1 391 ? -7.536 -18.469 25.189 1.00 94.69 391 SER A CA 1
ATOM 2986 C C . SER A 1 391 ? -8.586 -17.551 25.812 1.00 94.69 391 SER A C 1
ATOM 2988 O O . SER A 1 391 ? -9.376 -17.997 26.648 1.00 94.69 391 SER A O 1
ATOM 2990 N N . TYR A 1 392 ? -8.625 -16.283 25.401 1.00 94.12 392 TYR A N 1
ATOM 2991 C CA . TYR A 1 392 ? -9.612 -15.321 25.883 1.00 94.12 392 TYR A CA 1
ATOM 2992 C C . TYR A 1 392 ? -11.020 -15.647 25.387 1.00 94.12 392 TYR A C 1
ATOM 2994 O O . TYR A 1 392 ? -11.958 -15.652 26.186 1.00 94.12 392 TYR A O 1
ATOM 3002 N N . PHE A 1 393 ? -11.161 -16.051 24.128 1.00 91.38 393 PHE A N 1
ATOM 3003 C CA . PHE A 1 393 ? -12.438 -16.486 23.574 1.00 91.38 393 PHE A CA 1
ATOM 3004 C C . PHE A 1 393 ? -13.045 -17.651 24.372 1.00 91.38 393 PHE A C 1
ATOM 3006 O O . PHE A 1 393 ? -14.216 -17.606 24.754 1.00 91.38 393 PHE A O 1
ATOM 3013 N N . LYS A 1 394 ? -12.237 -18.655 24.747 1.00 91.62 394 LYS A N 1
ATOM 3014 C CA . LYS A 1 394 ? -12.669 -19.774 25.614 1.00 91.62 394 LYS A CA 1
ATOM 3015 C C . LYS A 1 394 ? -13.112 -19.338 27.014 1.00 91.62 394 LYS A C 1
ATOM 3017 O O . LYS A 1 394 ? -13.846 -20.072 27.672 1.00 91.62 394 LYS A O 1
ATOM 3022 N N . GLN A 1 395 ? -12.680 -18.165 27.466 1.00 92.25 395 GLN A N 1
ATOM 3023 C CA . GLN A 1 395 ? -13.087 -17.550 28.731 1.00 92.25 395 GLN A CA 1
ATOM 3024 C C . GLN A 1 395 ? -14.305 -16.621 28.573 1.00 92.25 395 GLN A C 1
ATOM 3026 O O . GLN A 1 395 ? -14.726 -15.997 29.544 1.00 92.25 395 GLN A O 1
ATOM 3031 N N . GLY A 1 396 ? -14.889 -16.526 27.372 1.00 91.94 396 GLY A N 1
ATOM 3032 C CA . GLY A 1 396 ? -16.010 -15.632 27.077 1.00 91.94 396 GLY A CA 1
ATOM 3033 C C . GLY A 1 396 ? -15.595 -14.175 26.865 1.00 91.94 396 GLY A C 1
ATOM 3034 O O . GLY A 1 396 ? -16.414 -13.272 27.050 1.00 91.94 396 GLY A O 1
ATOM 3035 N N . LEU A 1 397 ? -14.332 -13.941 26.503 1.00 92.94 397 LEU A N 1
ATOM 3036 C CA . LEU A 1 397 ? -13.753 -12.621 26.276 1.00 92.94 397 LEU A CA 1
ATOM 3037 C C . LEU A 1 397 ? -13.475 -12.413 24.788 1.00 92.94 397 LEU A C 1
ATOM 3039 O O . LEU A 1 397 ? -12.991 -13.310 24.109 1.00 92.94 397 LEU A O 1
ATOM 3043 N N . TYR A 1 398 ? -13.790 -11.219 24.304 1.00 92.75 398 TYR A N 1
ATOM 3044 C CA . TYR A 1 398 ? -13.878 -10.889 22.886 1.00 92.75 398 TYR A CA 1
ATOM 3045 C C . TYR A 1 398 ? -13.076 -9.612 22.603 1.00 92.75 398 TYR A C 1
ATOM 3047 O O . TYR A 1 398 ? -13.152 -8.657 23.381 1.00 92.75 398 TYR A O 1
ATOM 3055 N N . ALA A 1 399 ? -12.337 -9.568 21.494 1.00 92.12 399 ALA A N 1
ATOM 3056 C CA . ALA A 1 399 ? -11.487 -8.447 21.080 1.00 92.12 399 ALA A CA 1
ATOM 3057 C C . ALA A 1 399 ? -12.293 -7.197 20.657 1.00 92.12 399 ALA A C 1
ATOM 3059 O O . ALA A 1 399 ? -12.754 -7.088 19.526 1.00 92.12 399 ALA A O 1
ATOM 3060 N N . THR A 1 400 ? -12.557 -6.248 21.557 1.00 88.94 400 THR A N 1
ATOM 3061 C CA . THR A 1 400 ? -13.371 -5.042 21.280 1.00 88.94 400 THR A CA 1
ATOM 3062 C C . THR A 1 400 ? -12.608 -3.909 20.602 1.00 88.94 400 THR A C 1
ATOM 3064 O O . THR A 1 400 ? -13.228 -2.969 20.126 1.00 88.94 400 THR A O 1
ATOM 3067 N N . GLY A 1 401 ? -11.284 -4.001 20.543 1.00 89.56 401 GLY A N 1
ATOM 3068 C CA . GLY A 1 401 ? -10.425 -3.100 19.787 1.00 89.56 401 GLY A CA 1
ATOM 3069 C C . GLY A 1 401 ? -9.157 -3.836 19.381 1.00 89.56 401 GLY A C 1
ATOM 3070 O O . GLY A 1 401 ? -8.693 -4.706 20.121 1.00 89.56 401 GLY A O 1
ATOM 3071 N N . ILE A 1 402 ? -8.618 -3.508 18.211 1.00 94.31 402 ILE A N 1
ATOM 3072 C CA . ILE A 1 402 ? -7.412 -4.123 17.659 1.00 94.31 402 ILE A CA 1
ATOM 3073 C C . ILE A 1 402 ? -6.538 -3.048 17.022 1.00 94.31 402 ILE A C 1
ATOM 3075 O O . ILE A 1 402 ? -7.049 -2.139 16.373 1.00 94.31 402 ILE A O 1
ATOM 3079 N N . ALA A 1 403 ? -5.227 -3.175 17.184 1.00 95.69 403 ALA A N 1
ATOM 3080 C CA . ALA A 1 403 ? -4.263 -2.395 16.427 1.00 95.69 403 ALA A CA 1
ATOM 3081 C C . ALA A 1 403 ? -3.091 -3.284 16.010 1.00 95.69 403 ALA A C 1
ATOM 3083 O O . ALA A 1 403 ? -2.683 -4.192 16.744 1.00 95.69 403 ALA A O 1
ATOM 3084 N N . VAL A 1 404 ? -2.567 -3.025 14.817 1.00 94.00 404 VAL A N 1
ATOM 3085 C CA . VAL A 1 404 ? -1.452 -3.762 14.229 1.00 94.00 404 VAL A CA 1
ATOM 3086 C C . VAL A 1 404 ? -0.378 -2.782 13.803 1.00 94.00 404 VAL A C 1
ATOM 3088 O O . VAL A 1 404 ? -0.661 -1.739 13.222 1.00 94.00 404 VAL A O 1
ATOM 3091 N N . VAL A 1 405 ? 0.865 -3.128 14.110 1.00 91.56 405 VAL A N 1
ATOM 3092 C CA . VAL A 1 405 ? 2.043 -2.323 13.793 1.00 91.56 405 VAL A CA 1
ATOM 3093 C C . VAL A 1 405 ? 3.063 -3.190 13.084 1.00 91.56 405 VAL A C 1
ATOM 3095 O O . VAL A 1 405 ? 3.238 -4.350 13.452 1.00 91.56 405 VAL A O 1
ATOM 3098 N N . GLU A 1 406 ? 3.759 -2.639 12.098 1.00 87.00 406 GLU A N 1
ATOM 3099 C CA . GLU A 1 406 ? 4.830 -3.370 11.427 1.00 87.00 406 GLU A CA 1
ATOM 3100 C C . GLU A 1 406 ? 6.164 -3.165 12.139 1.00 87.00 406 GLU A C 1
ATOM 3102 O O . GLU A 1 406 ? 6.602 -2.034 12.357 1.00 87.00 406 GLU A O 1
ATOM 3107 N N . SER A 1 407 ? 6.814 -4.272 12.497 1.00 84.44 407 SER A N 1
ATOM 3108 C CA . SER A 1 407 ? 8.188 -4.284 12.995 1.00 84.44 407 SER A CA 1
ATOM 3109 C C . SER A 1 407 ? 9.140 -4.852 11.944 1.00 84.44 407 SER A C 1
ATOM 3111 O O . SER A 1 407 ? 8.712 -5.476 10.980 1.00 84.44 407 SER A O 1
ATOM 3113 N N . SER A 1 408 ? 10.450 -4.747 12.177 1.00 72.88 408 SER A N 1
ATOM 3114 C CA . SER A 1 408 ? 11.459 -5.384 11.315 1.00 72.88 408 SER A CA 1
ATOM 3115 C C . SER A 1 408 ? 11.326 -6.912 11.221 1.00 72.88 408 SER A C 1
ATOM 3117 O O . SER A 1 408 ? 11.914 -7.523 10.339 1.00 72.88 408 SER A O 1
ATOM 3119 N N . ASN A 1 409 ? 10.597 -7.540 12.149 1.00 74.88 409 ASN A N 1
ATOM 3120 C CA . ASN A 1 409 ? 10.358 -8.984 12.187 1.00 74.88 409 ASN A CA 1
ATOM 3121 C C . ASN A 1 409 ? 8.918 -9.341 11.774 1.00 74.88 409 ASN A C 1
ATOM 3123 O O . ASN A 1 409 ? 8.427 -10.419 12.118 1.00 74.88 409 ASN A O 1
ATOM 3127 N N . GLY A 1 410 ? 8.234 -8.428 11.081 1.00 80.25 410 GLY A N 1
ATOM 3128 C CA . GLY A 1 410 ? 6.844 -8.560 10.666 1.00 80.25 410 GLY A CA 1
ATOM 3129 C C . GLY A 1 410 ? 5.843 -7.928 11.642 1.00 80.25 410 GLY A C 1
ATOM 3130 O O . GLY A 1 410 ? 6.233 -7.241 12.600 1.00 80.25 410 GLY A O 1
ATOM 3131 N N . PRO A 1 411 ? 4.540 -8.167 11.422 1.00 89.44 411 PRO A N 1
ATOM 3132 C CA . PRO A 1 411 ? 3.478 -7.472 12.133 1.00 89.44 411 PRO A CA 1
ATOM 3133 C C . PRO A 1 411 ? 3.354 -7.921 13.591 1.00 89.44 411 PRO A C 1
ATOM 3135 O O . PRO A 1 411 ? 3.414 -9.113 13.916 1.00 89.44 411 PRO A O 1
ATOM 3138 N N . LEU A 1 412 ? 3.118 -6.949 14.470 1.00 93.75 412 LEU A N 1
ATOM 3139 C CA . LEU A 1 412 ? 2.803 -7.137 15.881 1.00 93.75 412 LEU A CA 1
ATOM 3140 C C . LEU A 1 412 ? 1.368 -6.683 16.163 1.00 93.75 412 LEU A C 1
ATOM 3142 O O . LEU A 1 412 ? 0.928 -5.634 15.698 1.00 93.75 412 LEU A O 1
ATOM 3146 N N . TYR A 1 413 ? 0.663 -7.464 16.974 1.00 95.62 413 TYR A N 1
ATOM 3147 C CA . TYR A 1 413 ? -0.773 -7.351 17.204 1.00 95.62 413 TYR A CA 1
ATOM 3148 C C . TYR A 1 413 ? -1.056 -7.050 18.671 1.00 95.62 413 TYR A C 1
ATOM 3150 O O . TYR A 1 413 ? -0.565 -7.755 19.556 1.00 95.62 413 TYR A O 1
ATOM 3158 N N . THR A 1 414 ? -1.875 -6.034 18.929 1.00 96.94 414 THR A N 1
ATOM 3159 C CA . THR A 1 414 ? -2.423 -5.708 20.251 1.00 96.94 414 THR A CA 1
ATOM 3160 C C . THR A 1 414 ? -3.943 -5.654 20.176 1.00 96.94 414 THR A C 1
ATOM 3162 O O . THR A 1 414 ? -4.516 -5.326 19.135 1.00 96.94 414 THR A O 1
ATOM 3165 N N . ALA A 1 415 ? -4.606 -5.996 21.276 1.00 96.00 415 ALA A N 1
ATOM 3166 C CA . ALA A 1 415 ? -6.053 -5.933 21.369 1.00 96.00 415 ALA A CA 1
ATOM 3167 C C . ALA A 1 415 ? -6.520 -5.681 22.803 1.00 96.00 415 ALA A C 1
ATOM 3169 O O . ALA A 1 415 ? -5.795 -5.916 23.776 1.00 96.00 415 ALA A O 1
ATOM 3170 N N . VAL A 1 416 ? -7.765 -5.226 22.895 1.00 95.75 416 VAL A N 1
ATOM 3171 C CA . VAL A 1 416 ? -8.533 -5.084 24.133 1.00 95.75 416 VAL A CA 1
ATOM 3172 C C . VAL A 1 416 ? -9.569 -6.200 24.161 1.00 95.75 416 VAL A C 1
ATOM 3174 O O . VAL A 1 416 ? -10.351 -6.316 23.224 1.00 95.75 416 VAL A O 1
ATOM 3177 N N . PHE A 1 417 ? -9.599 -7.001 25.222 1.00 95.31 417 PHE A N 1
ATOM 3178 C CA . PHE A 1 417 ? -10.538 -8.104 25.409 1.00 95.31 417 PHE A CA 1
ATOM 3179 C C . PHE A 1 417 ? -11.511 -7.802 26.541 1.00 95.31 417 PHE A C 1
ATOM 3181 O O . PHE A 1 417 ? -11.097 -7.463 27.652 1.00 95.31 417 PHE A O 1
ATOM 3188 N N . ARG A 1 418 ? -12.809 -7.967 26.278 1.00 93.75 418 ARG A N 1
ATOM 3189 C CA . ARG A 1 418 ? -13.883 -7.734 27.256 1.00 93.75 418 ARG A CA 1
ATOM 3190 C C . ARG A 1 418 ? -14.951 -8.828 27.179 1.00 93.75 418 ARG A C 1
ATOM 3192 O O . ARG A 1 418 ? -15.078 -9.467 26.133 1.00 93.75 418 ARG A O 1
ATOM 3199 N N . PRO A 1 419 ? -15.733 -9.059 28.250 1.00 92.56 419 PRO A N 1
ATOM 3200 C CA . PRO A 1 419 ? -16.888 -9.943 28.199 1.00 92.56 419 PRO A CA 1
ATOM 3201 C C . PRO A 1 419 ? -17.842 -9.538 27.076 1.00 92.56 419 PRO A C 1
ATOM 3203 O O . PRO A 1 419 ? -18.232 -8.375 26.975 1.00 92.56 419 PRO A O 1
ATOM 3206 N N . GLY A 1 420 ? -18.208 -10.503 26.239 1.00 82.31 420 GLY A N 1
ATOM 3207 C CA . GLY A 1 420 ? -19.156 -10.316 25.144 1.00 82.31 420 GLY A CA 1
ATOM 3208 C C . GLY A 1 420 ? -20.473 -11.048 25.403 1.00 82.31 420 GLY A C 1
ATOM 3209 O O . GLY A 1 420 ? -20.538 -11.907 26.285 1.00 82.31 420 GLY A O 1
ATOM 3210 N N . PRO A 1 421 ? -21.526 -10.766 24.618 1.00 73.25 421 PRO A N 1
ATOM 3211 C CA . PRO A 1 421 ? -22.855 -11.369 24.779 1.00 73.25 421 PRO A CA 1
ATOM 3212 C C . PRO A 1 421 ? -22.912 -12.889 24.505 1.00 73.25 421 PRO A C 1
ATOM 3214 O O . PRO A 1 421 ? -23.990 -13.477 24.554 1.00 73.25 421 PRO A O 1
ATOM 3217 N N . GLY A 1 422 ? -21.774 -13.537 24.234 1.00 68.12 422 GLY A N 1
ATOM 3218 C CA . GLY A 1 422 ? -21.696 -14.902 23.721 1.00 68.12 422 GLY A CA 1
ATOM 3219 C C . GLY A 1 422 ? -21.739 -14.935 22.191 1.00 68.12 422 GLY A C 1
ATOM 3220 O O . GLY A 1 422 ? -22.181 -13.984 21.549 1.00 68.12 422 GLY A O 1
ATOM 3221 N N . GLY A 1 423 ? -21.262 -16.027 21.594 1.00 78.25 423 GLY A N 1
ATOM 3222 C CA . GLY A 1 423 ? -21.195 -16.195 20.144 1.00 78.25 423 GLY A CA 1
ATOM 3223 C C . GLY A 1 423 ? -19.821 -16.671 19.700 1.00 78.25 423 GLY A C 1
ATOM 3224 O O . GLY A 1 423 ? -19.107 -17.319 20.460 1.00 78.25 423 GLY A O 1
ATOM 3225 N N . ALA A 1 424 ? -19.466 -16.367 18.459 1.00 79.38 424 ALA A N 1
ATOM 3226 C CA . ALA A 1 424 ? -18.173 -16.711 17.895 1.00 79.38 424 ALA A CA 1
ATOM 3227 C C . ALA A 1 424 ? -17.412 -15.443 17.486 1.00 79.38 424 ALA A C 1
ATOM 3229 O O . ALA A 1 424 ? -18.020 -14.415 17.199 1.00 79.38 424 ALA A O 1
ATOM 3230 N N . GLU A 1 425 ? -16.087 -15.498 17.529 1.00 84.94 425 GLU A N 1
ATOM 3231 C CA . GLU A 1 425 ? -15.199 -14.405 17.145 1.00 84.94 425 GLU A CA 1
ATOM 3232 C C . GLU A 1 425 ? -14.168 -14.939 16.166 1.00 84.94 425 GLU A C 1
ATOM 3234 O O . GLU A 1 425 ? -13.597 -16.009 16.381 1.00 84.94 425 GLU A O 1
ATOM 3239 N N . TRP A 1 426 ? -13.930 -14.186 15.097 1.00 85.19 426 TRP A N 1
ATOM 3240 C CA . TRP A 1 426 ? -12.890 -14.499 14.132 1.00 85.19 426 TRP A CA 1
ATOM 3241 C C . TRP A 1 426 ? -11.973 -13.306 14.004 1.00 85.19 426 TRP A C 1
ATOM 3243 O O . TRP A 1 426 ? -12.390 -12.226 13.587 1.00 85.19 426 TRP A O 1
ATOM 3253 N N . VAL A 1 427 ? -10.710 -13.528 14.339 1.00 85.06 427 VAL A N 1
ATOM 3254 C CA . VAL A 1 427 ? -9.646 -12.576 14.063 1.00 85.06 427 VAL A CA 1
ATOM 3255 C C . VAL A 1 427 ? -8.821 -13.146 12.926 1.00 85.06 427 VAL A C 1
ATOM 3257 O O . VAL A 1 427 ? -8.291 -14.251 13.029 1.00 85.06 427 VAL A O 1
ATOM 3260 N N . LEU A 1 428 ? -8.727 -12.400 11.831 1.00 85.00 428 LEU A N 1
ATOM 3261 C CA . LEU A 1 428 ? -7.792 -12.696 10.751 1.00 85.00 428 LEU A CA 1
ATOM 3262 C C . LEU A 1 428 ? -6.779 -11.575 10.648 1.00 85.00 428 LEU A C 1
ATOM 3264 O O . LEU A 1 428 ? -7.146 -10.410 10.775 1.00 85.00 428 LEU A O 1
ATOM 3268 N N . GLY A 1 429 ? -5.522 -11.940 10.428 1.00 80.25 429 GLY A N 1
ATOM 3269 C CA . GLY A 1 429 ? -4.415 -11.002 10.352 1.00 80.25 429 GLY A CA 1
ATOM 3270 C C . GLY A 1 429 ? -3.585 -11.190 9.096 1.00 80.25 429 GLY A C 1
ATOM 3271 O O . GLY A 1 429 ? -3.456 -12.305 8.590 1.00 80.25 429 GLY A O 1
ATOM 3272 N N . ASN A 1 430 ? -3.001 -10.083 8.646 1.00 75.44 430 ASN A N 1
ATOM 3273 C CA . ASN A 1 430 ? -1.997 -10.016 7.588 1.00 75.44 430 ASN A CA 1
ATOM 3274 C C . ASN A 1 430 ? -2.468 -10.393 6.168 1.00 75.44 430 ASN A C 1
ATOM 3276 O O . ASN A 1 430 ? -1.728 -11.020 5.412 1.00 75.44 430 ASN A O 1
ATOM 3280 N N . TYR A 1 431 ? -3.697 -10.028 5.796 1.00 79.81 431 TYR A N 1
ATOM 3281 C CA . TYR A 1 431 ? -4.219 -10.282 4.449 1.00 79.81 431 TYR A CA 1
ATOM 3282 C C . TYR A 1 431 ? -4.026 -9.069 3.545 1.00 79.81 431 TYR A C 1
ATOM 3284 O O . TYR A 1 431 ? -4.329 -7.947 3.941 1.00 79.81 431 TYR A O 1
ATOM 3292 N N . MET A 1 432 ? -3.613 -9.284 2.297 1.00 81.56 432 MET A N 1
ATOM 3293 C CA . MET A 1 432 ? -3.701 -8.236 1.277 1.00 81.56 432 MET A CA 1
ATOM 3294 C C . MET A 1 432 ? -5.159 -7.909 0.979 1.00 81.56 432 MET A C 1
ATOM 3296 O O . MET A 1 432 ? -6.028 -8.765 1.142 1.00 81.56 432 MET A O 1
ATOM 3300 N N . TRP A 1 433 ? -5.437 -6.693 0.495 1.00 83.81 433 TRP A N 1
ATOM 3301 C CA . TRP A 1 433 ? -6.817 -6.239 0.285 1.00 83.81 433 TRP A CA 1
ATOM 3302 C C . TRP A 1 433 ? -7.672 -7.230 -0.512 1.00 83.81 433 TRP A C 1
ATOM 3304 O O . TRP A 1 433 ? -8.799 -7.506 -0.119 1.00 83.81 433 TRP A O 1
ATOM 3314 N N . LYS A 1 434 ? -7.143 -7.802 -1.601 1.00 77.88 434 LYS A N 1
ATOM 3315 C CA . LYS A 1 434 ? -7.873 -8.771 -2.435 1.00 77.88 434 LYS A CA 1
ATOM 3316 C C . LYS A 1 434 ? -8.374 -9.966 -1.617 1.00 77.88 434 LYS A C 1
ATOM 3318 O O . LYS A 1 434 ? -9.548 -10.321 -1.697 1.00 77.88 434 LYS A O 1
ATOM 3323 N N . ASP A 1 435 ? -7.497 -10.560 -0.817 1.00 78.12 435 ASP A N 1
ATOM 3324 C CA . ASP A 1 435 ? -7.830 -11.736 -0.018 1.00 78.12 435 ASP A CA 1
ATOM 3325 C C . ASP A 1 435 ? -8.662 -11.355 1.211 1.00 78.12 435 ASP A C 1
ATOM 3327 O O . ASP A 1 435 ? -9.616 -12.052 1.555 1.00 78.12 435 ASP A O 1
ATOM 3331 N N . PHE A 1 436 ? -8.375 -10.199 1.815 1.00 87.81 436 PHE A N 1
ATOM 3332 C CA . PHE A 1 436 ? -9.162 -9.633 2.907 1.00 87.81 436 PHE A CA 1
ATOM 3333 C C . PHE A 1 436 ? -10.610 -9.369 2.473 1.00 87.81 436 PHE A C 1
ATOM 3335 O O . PHE A 1 436 ? -11.540 -9.786 3.157 1.00 87.81 436 PHE A O 1
ATOM 3342 N N . ALA A 1 437 ? -10.822 -8.763 1.303 1.00 87.19 437 ALA A N 1
ATOM 3343 C CA . ALA A 1 437 ? -12.141 -8.498 0.733 1.00 87.19 437 ALA A CA 1
ATOM 3344 C C . ALA A 1 437 ? -12.910 -9.793 0.427 1.00 87.19 437 ALA A C 1
ATOM 3346 O O . ALA A 1 437 ? -14.105 -9.890 0.713 1.00 87.19 437 ALA A O 1
ATOM 3347 N N . ASN A 1 438 ? -12.233 -10.821 -0.095 1.00 82.94 438 ASN A N 1
ATOM 3348 C CA . ASN A 1 438 ? -12.833 -12.145 -0.277 1.00 82.94 438 ASN A CA 1
ATOM 3349 C C . ASN A 1 438 ? -13.266 -12.761 1.062 1.00 82.94 438 ASN A C 1
ATOM 3351 O O . ASN A 1 438 ? -14.356 -13.337 1.165 1.00 82.94 438 ASN A O 1
ATOM 3355 N N . GLN A 1 439 ? -12.440 -12.611 2.099 1.00 88.19 439 GLN A N 1
ATOM 3356 C CA . GLN A 1 439 ? -12.745 -13.115 3.432 1.00 88.19 439 GLN A CA 1
ATOM 3357 C C . GLN A 1 439 ? -13.906 -12.353 4.082 1.00 88.19 439 GLN A C 1
ATOM 3359 O O . GLN A 1 439 ? -14.795 -12.989 4.650 1.00 88.19 439 GLN A O 1
ATOM 3364 N N . ILE A 1 440 ? -13.954 -11.025 3.932 1.00 91.12 440 ILE A N 1
ATOM 3365 C CA . ILE A 1 440 ? -15.082 -10.187 4.363 1.00 91.12 440 ILE A CA 1
ATOM 3366 C C . ILE A 1 440 ? -16.373 -10.678 3.716 1.00 91.12 440 ILE A C 1
ATOM 3368 O O . ILE A 1 440 ? -17.334 -10.950 4.425 1.00 91.12 440 ILE A O 1
ATOM 3372 N N . ASN A 1 441 ? -16.396 -10.864 2.393 1.00 88.88 441 ASN A N 1
ATOM 3373 C CA . ASN A 1 441 ? -17.592 -11.340 1.691 1.00 88.88 441 ASN A CA 1
ATOM 3374 C C . ASN A 1 441 ? -18.048 -12.717 2.195 1.00 88.88 441 ASN A C 1
ATOM 3376 O O . ASN A 1 441 ? -19.242 -12.961 2.374 1.00 88.88 441 ASN A O 1
ATOM 3380 N N . THR A 1 442 ? -17.091 -13.609 2.461 1.00 90.81 442 THR A N 1
ATOM 3381 C CA . THR A 1 442 ? -17.359 -14.947 3.003 1.00 90.81 442 THR A CA 1
ATOM 3382 C C . THR A 1 442 ? -17.980 -14.874 4.398 1.00 90.81 442 THR A C 1
ATOM 3384 O O . THR A 1 442 ? -18.958 -15.564 4.677 1.00 90.81 442 THR A O 1
ATOM 3387 N N . TYR A 1 443 ? -17.436 -14.030 5.272 1.00 92.06 443 TYR A N 1
ATOM 3388 C CA . TYR A 1 443 ? -17.916 -13.835 6.638 1.00 92.06 443 TYR A CA 1
ATOM 3389 C C . TYR A 1 443 ? -19.250 -13.097 6.693 1.00 92.06 443 TYR A C 1
ATOM 3391 O O . TYR A 1 443 ? -20.161 -13.541 7.391 1.00 92.06 443 TYR A O 1
ATOM 3399 N N . PHE A 1 444 ? -19.429 -12.069 5.871 1.00 91.06 444 PHE A N 1
ATOM 3400 C CA . PHE A 1 444 ? -20.694 -11.361 5.734 1.00 91.06 444 PHE A CA 1
ATOM 3401 C C . PHE A 1 444 ? -21.831 -12.310 5.329 1.00 91.06 444 PHE A C 1
ATOM 3403 O O . PHE A 1 444 ? -22.897 -12.304 5.945 1.00 91.06 444 PHE A O 1
ATOM 3410 N N . ALA A 1 445 ? -21.583 -13.219 4.376 1.00 91.94 445 ALA A N 1
ATOM 3411 C CA . ALA A 1 445 ? -22.543 -14.254 3.981 1.00 91.94 445 ALA A CA 1
ATOM 3412 C C . ALA A 1 445 ? -22.891 -15.247 5.113 1.00 91.94 445 ALA A C 1
ATOM 3414 O O . ALA A 1 445 ? -23.938 -15.892 5.067 1.00 91.94 445 ALA A O 1
ATOM 3415 N N . GLN A 1 446 ? -22.041 -15.357 6.137 1.00 92.38 446 GLN A N 1
ATOM 3416 C CA . GLN A 1 446 ? -22.260 -16.170 7.339 1.00 92.38 446 GLN A CA 1
ATOM 3417 C C . GLN A 1 446 ? -22.900 -15.374 8.491 1.00 92.38 446 GLN A C 1
ATOM 3419 O O . GLN A 1 446 ? -23.080 -15.914 9.582 1.00 92.38 446 GLN A O 1
ATOM 3424 N N . GLY A 1 447 ? -23.256 -14.103 8.272 1.00 92.31 447 GLY A N 1
ATOM 3425 C CA . GLY A 1 447 ? -23.792 -13.222 9.312 1.00 92.31 447 GLY A CA 1
ATOM 3426 C C . GLY A 1 447 ? -22.726 -12.683 10.268 1.00 92.31 447 GLY A C 1
ATOM 3427 O O . GLY A 1 447 ? -23.053 -12.292 11.390 1.00 92.31 447 GLY A O 1
ATOM 3428 N N . LEU A 1 448 ? -21.463 -12.673 9.839 1.00 92.06 448 LEU A N 1
ATOM 3429 C CA . LEU A 1 448 ? -20.332 -12.126 10.577 1.00 92.06 448 LEU A CA 1
ATOM 3430 C C . LEU A 1 448 ? -19.916 -10.787 9.985 1.00 92.06 448 LEU A C 1
ATOM 3432 O O . LEU A 1 448 ? -19.794 -10.642 8.774 1.00 92.06 448 LEU A O 1
ATOM 3436 N N . TYR A 1 449 ? -19.671 -9.824 10.855 1.00 92.56 449 TYR A N 1
ATOM 3437 C CA . TYR A 1 449 ? -19.457 -8.440 10.477 1.00 92.56 449 TYR A CA 1
ATOM 3438 C C . TYR A 1 449 ? -18.204 -7.896 11.149 1.00 92.56 449 TYR A C 1
ATOM 3440 O O . TYR A 1 449 ? -17.938 -8.236 12.306 1.00 92.56 449 TYR A O 1
ATOM 3448 N N . ALA A 1 450 ? -17.460 -7.050 10.445 1.00 91.38 450 ALA A N 1
ATOM 3449 C CA . ALA A 1 450 ? -16.281 -6.394 10.978 1.00 91.38 450 ALA A CA 1
ATOM 3450 C C . ALA A 1 450 ? -16.670 -5.399 12.087 1.00 91.38 450 ALA A C 1
ATOM 3452 O O . ALA A 1 450 ? -17.383 -4.423 11.870 1.00 91.38 450 ALA A O 1
ATOM 3453 N N . THR A 1 451 ? -16.176 -5.639 13.300 1.00 87.00 451 THR A N 1
ATOM 3454 C CA . THR A 1 451 ? -16.293 -4.707 14.439 1.00 87.00 451 THR A CA 1
ATOM 3455 C C . THR A 1 451 ? -14.972 -4.013 14.755 1.00 87.00 451 THR A C 1
ATOM 3457 O O . THR A 1 451 ? -14.892 -3.197 15.662 1.00 87.00 451 THR A O 1
ATOM 3460 N N . GLY A 1 452 ? -13.911 -4.371 14.037 1.00 87.50 452 GLY A N 1
ATOM 3461 C CA . GLY A 1 452 ? -12.607 -3.741 14.131 1.00 87.50 452 GLY A CA 1
ATOM 3462 C C . GLY A 1 452 ? -11.815 -4.019 12.866 1.00 87.50 452 GLY A C 1
ATOM 3463 O O . GLY A 1 452 ? -11.863 -5.127 12.327 1.00 87.50 452 GLY A O 1
ATOM 3464 N N . ILE A 1 453 ? -11.087 -3.010 12.405 1.00 92.56 453 ILE A N 1
ATOM 3465 C CA . ILE A 1 453 ? -10.134 -3.119 11.307 1.00 92.56 453 ILE A CA 1
ATOM 3466 C C . ILE A 1 453 ? -8.841 -2.452 11.742 1.00 92.56 453 ILE A C 1
ATOM 3468 O O . ILE A 1 453 ? -8.858 -1.388 12.357 1.00 92.56 453 ILE A O 1
ATOM 3472 N N . SER A 1 454 ? -7.722 -3.074 11.413 1.00 92.88 454 SER A N 1
ATOM 3473 C CA . SER A 1 454 ? -6.424 -2.432 11.481 1.00 92.88 454 SER A CA 1
ATOM 3474 C C . SER A 1 454 ? -5.606 -2.820 10.265 1.00 92.88 454 SER A C 1
ATOM 3476 O O . SER A 1 454 ? -5.804 -3.891 9.691 1.00 92.88 454 SER A O 1
ATOM 3478 N N . ALA A 1 455 ? -4.718 -1.935 9.844 1.00 90.19 455 ALA A N 1
ATOM 3479 C CA . ALA A 1 455 ? -3.871 -2.163 8.698 1.00 90.19 455 ALA A CA 1
ATOM 3480 C C . ALA A 1 455 ? -2.464 -1.656 8.992 1.00 90.19 455 ALA A C 1
ATOM 3482 O O . ALA A 1 455 ? -2.302 -0.578 9.564 1.00 90.19 455 ALA A O 1
ATOM 3483 N N . CYS A 1 456 ? -1.464 -2.426 8.584 1.00 87.25 456 CYS A N 1
ATOM 3484 C CA . CYS A 1 456 ? -0.062 -2.052 8.680 1.00 87.25 456 CYS A CA 1
ATOM 3485 C C . CYS A 1 456 ? 0.584 -2.136 7.299 1.00 87.25 456 CYS A C 1
ATOM 3487 O O . CYS A 1 456 ? 0.208 -2.960 6.462 1.00 87.25 456 CYS A O 1
ATOM 3489 N N . ARG A 1 457 ? 1.548 -1.254 7.052 1.00 81.56 457 ARG A N 1
ATOM 3490 C CA . ARG A 1 457 ? 2.408 -1.339 5.881 1.00 81.56 457 ARG A CA 1
ATOM 3491 C C . ARG A 1 457 ? 3.426 -2.426 6.165 1.00 81.56 457 ARG A C 1
ATOM 3493 O O . ARG A 1 457 ? 4.123 -2.311 7.164 1.00 81.56 457 ARG A O 1
ATOM 3500 N N . LEU A 1 458 ? 3.482 -3.474 5.351 1.00 70.94 458 LEU A N 1
ATOM 3501 C CA . LEU A 1 458 ? 4.502 -4.503 5.551 1.00 70.94 458 LEU A CA 1
ATOM 3502 C C . LEU A 1 458 ? 5.864 -3.957 5.150 1.00 70.94 458 LEU A C 1
ATOM 3504 O O . LEU A 1 458 ? 5.946 -3.202 4.181 1.00 70.94 458 LEU A O 1
ATOM 3508 N N . ALA A 1 459 ? 6.908 -4.345 5.884 1.00 60.69 459 ALA A N 1
ATOM 3509 C CA . ALA A 1 459 ? 8.270 -3.970 5.538 1.00 60.69 459 ALA A CA 1
ATOM 3510 C C . ALA A 1 459 ? 8.543 -4.402 4.089 1.00 60.69 459 ALA A C 1
ATOM 3512 O O . ALA A 1 459 ? 8.358 -5.578 3.754 1.00 60.69 459 ALA A O 1
ATOM 3513 N N . VAL A 1 460 ? 8.875 -3.425 3.235 1.00 51.03 460 VAL A N 1
ATOM 3514 C CA . VAL A 1 460 ? 9.275 -3.673 1.846 1.00 51.03 460 VAL A CA 1
ATOM 3515 C C . VAL A 1 460 ? 10.689 -4.156 1.859 1.00 51.03 460 VAL A C 1
ATOM 3517 O O . VAL A 1 460 ? 11.534 -3.436 2.439 1.00 51.03 460 VAL A O 1
#

pLDDT: mean 93.39, std 6.38, range [51.03, 98.88]

Solvent-accessible surface area (backbone atoms only — not comparable to full-atom values): 24216 Å² total; per-residue (Å²): 106,70,75,53,54,55,52,50,50,53,49,52,22,54,37,54,76,65,50,72,59,88,59,72,71,75,45,80,42,80,43,86,44,56,78,46,55,53,58,88,47,50,72,46,40,51,38,40,38,22,48,46,51,35,87,74,69,43,72,65,37,53,50,28,44,50,44,21,59,50,39,26,24,42,33,52,60,63,66,38,49,44,36,42,62,14,10,59,16,40,13,46,17,49,49,56,17,36,71,78,40,71,83,52,67,50,70,91,68,44,24,26,42,48,18,63,57,34,87,86,51,78,75,35,36,84,34,52,46,88,40,60,76,49,46,46,42,26,7,41,23,28,40,52,52,40,37,46,39,50,60,70,62,46,51,64,40,55,53,56,74,22,35,34,74,22,56,41,53,16,47,24,63,63,70,75,49,84,55,62,64,61,34,51,47,53,53,45,48,70,78,40,46,78,97,45,80,66,81,58,76,50,51,70,76,59,61,67,89,56,52,25,38,26,39,32,30,30,76,58,83,86,62,79,48,80,45,72,70,32,47,57,76,59,43,52,53,47,52,57,55,34,45,76,71,40,29,40,77,62,23,44,26,40,27,49,53,98,89,46,58,28,35,26,37,31,32,29,74,57,82,86,63,77,48,77,46,70,75,31,45,60,79,57,42,53,53,52,49,56,57,34,46,77,70,41,27,36,79,55,22,33,18,27,27,42,55,88,95,42,57,28,37,30,39,32,32,29,74,58,80,83,65,74,49,72,50,72,74,27,46,59,79,57,39,55,52,51,51,52,57,36,44,77,72,41,26,37,84,56,21,39,20,30,26,47,53,97,91,40,60,28,34,28,39,34,32,28,74,59,81,85,63,77,46,75,48,73,68,31,44,59,88,59,37,54,59,48,52,55,54,36,43,77,71,48,27,38,71,68,27,45,27,35,28,50,43,102,90,47,58,25,39,28,37,34,31,28,73,54,98,72,86,63,80,47,76,50,72,73,25,44,62,73,58,40,51,54,48,49,55,57,35,46,76,70,39,27,38,77,66,27,47,24,38,24,45,55,84,100

Secondary structure (DSSP, 8-state):
-HHHHHHHHHHHHHHTTT---TTPSPEEEEES--S-EE-SSTT--EEEEETTSSSS--HHHHHHHHHHHHHHHHHHHH-SS--TTSHHHHHHHHHHHHHHSTT-S-GGG--HHHHHTSTT----SSS--S-S--HHHHHHHHHHHHIIIIIS---HHHHHHT--SSHHHHHHHHHS-S-HHHHHHHHHHHHS-TTS-----SS--PSPP-EEEEEEEEE--S--EEEEEEEHHHHHHHHHHHHTTTEEEEEEEEEEETTEEEEEEEEEE--S--EEEEEEEHHHHHHHHHHHHTTTEEEEEEEEEEETTEEEEEEEEEE--S--EEEEEEEHHHHHHHHHHHHHTTEEEEEEEEEEETTEEEEEEEEEE--S--EEEEEEEHHHHHHHHHHHHHTTEEEEEEEEEEETTEEEEEEEEEE-SSS--EEEEEEEHHHHHHHHHHHHHTTEEEEEEEEEEPP-

Radius of gyration: 26.82 Å; Cα contacts (8 Å, |Δi|>4): 991; chains: 1; bounding box: 57×43×82 Å

Nearest PDB structures (foldseek):
  7tpu-assembly1_A  TM=5.720E-01  e=2.315E-07  Fusarium vanettenii
  5t41-assembly1_A  TM=2.535E-01  e=1.793E+00  Mycobacterium avium 104
  7uwr-assembly1_B  TM=2.263E-01  e=2.874E+00  Streptomyces venezuelae
  5erf-assembly1_A  TM=2.623E-01  e=5.831E+00  Bacillus subtilis subsp. subtilis str. 168